Protein AF-0000000071200909 (afdb_homodimer)

Secondary structure (DSSP, 8-state):
-GGGGSHHHHHHHHHHHHHHHHHHHTTT-HHHHHHHHHHHHHHHHHHHHHHHHTT---HHHHHHHHHHHHHHHHHHHHHHHHH-GGGHHHHHHHHHHHHHHHHHHHHHHHH--S-TT---GGGSHHHHHHTSHHHHHHHHHHHHHHHHHHHHHHH----EEEETTEEEEHHHHHHHHHHHHHHHHHHHHHHHHHHHHHHHHHHHHHHHHHHH-/-GGGGSHHHHHHHHHHHHHHHHHHHTTT-HHHHHHHHHHHHHHHHHHHHHHHHTT---HHHHHHHHHHHHHHHHHHHHHHHHH-GGGHHHHHHHHHHHHHHHHHHHHHHHH--S-TT---GGGSHHHHHHTSHHHHHHHHHHHHHHHHHHHHHHH----EEEETTEEEEHHHHHHHHHHHHHHHHHHHHHHHHHHHHHHHHHHHHHHHHHHH-

pLDDT: mean 89.97, std 9.77, range [50.56, 98.69]

InterPro domains:
  IPR000462 CDP-alcohol phosphatidyltransferase [PF01066] (6-97)
  IPR014387 CDP-diacylglycerol-inositol 3-phosphatidyltransferase, eukaryote [PIRSF000848] (3-210)
  IPR043130 CDP-alcohol phosphatidyltransferase, transmembrane domain [G3DSA:1.20.120.1760] (5-201)
  IPR048254 CDP-alcohol phosphatidyltransferase, conserved site [PS00379] (47-69)

Radius of gyration: 22.66 Å; Cα contacts (8 Å, |Δi|>4): 487; chains: 2; bounding box: 75×61×48 Å

Structure (mmCIF, N/CA/C/O backbone):
data_AF-0000000071200909-model_v1
#
loop_
_entity.id
_entity.type
_entity.pdbx_description
1 polymer 'CDP-diacylglycerol--inositol 3-phosphatidyltransferase'
#
loop_
_atom_site.group_PDB
_atom_site.id
_atom_site.type_symbol
_atom_site.label_atom_id
_atom_site.label_alt_id
_atom_site.label_comp_id
_atom_site.label_asym_id
_atom_site.label_entity_id
_atom_site.label_seq_id
_atom_site.pdbx_PDB_ins_code
_atom_site.Cartn_x
_atom_site.Cartn_y
_atom_site.Cartn_z
_atom_site.occupancy
_atom_site.B_iso_or_equiv
_atom_site.auth_seq_id
_atom_site.auth_comp_id
_atom_site.auth_asym_id
_atom_site.auth_atom_id
_atom_site.pdbx_PDB_model_num
ATOM 1 N N . MET A 1 1 ? 1.255 24.641 -12.953 1 58.66 1 MET A N 1
ATOM 2 C CA . MET A 1 1 ? 1.652 23.641 -13.938 1 58.66 1 MET A CA 1
ATOM 3 C C . MET A 1 1 ? 3.164 23.438 -13.93 1 58.66 1 MET A C 1
ATOM 5 O O . MET A 1 1 ? 3.652 22.344 -14.227 1 58.66 1 MET A O 1
ATOM 9 N N . GLY A 1 2 ? 3.783 24.266 -13.094 1 83.06 2 GLY A N 1
ATOM 10 C CA . GLY A 1 2 ? 5.238 24.281 -13.141 1 83.06 2 GLY A CA 1
ATOM 11 C C . GLY A 1 2 ? 5.883 23.188 -12.328 1 83.06 2 GLY A C 1
ATOM 12 O O . GLY A 1 2 ? 6.828 22.547 -12.789 1 83.06 2 GLY A O 1
ATOM 13 N N . VAL A 1 3 ? 5.223 22.703 -11.391 1 90.44 3 VAL A N 1
ATOM 14 C CA . VAL A 1 3 ? 5.812 21.734 -10.477 1 90.44 3 VAL A CA 1
ATOM 15 C C . VAL A 1 3 ? 5.875 20.359 -11.148 1 90.44 3 VAL A C 1
ATOM 17 O O . VAL A 1 3 ? 6.844 19.625 -10.969 1 90.44 3 VAL A O 1
ATOM 20 N N . PHE A 1 4 ? 4.887 20.047 -11.992 1 93.25 4 PHE A N 1
ATOM 21 C CA . PHE A 1 4 ? 4.797 18.734 -12.641 1 93.25 4 PHE A CA 1
ATOM 22 C C . PHE A 1 4 ? 5.945 18.531 -13.617 1 93.25 4 PHE A C 1
ATOM 24 O O . PHE A 1 4 ? 6.301 17.406 -13.945 1 93.25 4 PHE A O 1
ATOM 31 N N . LEU A 1 5 ? 6.547 19.672 -13.969 1 93.19 5 LEU A N 1
ATOM 32 C CA . LEU A 1 5 ? 7.574 19.562 -15 1 93.19 5 LEU A CA 1
ATOM 33 C C . LEU A 1 5 ? 8.961 19.766 -14.414 1 93.19 5 LEU A C 1
ATOM 35 O O . LEU A 1 5 ? 9.945 19.891 -15.148 1 93.19 5 LEU A O 1
ATOM 39 N N . PHE A 1 6 ? 9.008 19.812 -13.109 1 93.44 6 PHE A N 1
ATOM 40 C CA . PHE A 1 6 ? 10.312 19.859 -12.461 1 93.44 6 PHE A CA 1
ATOM 41 C C . PHE A 1 6 ? 11.156 18.641 -12.828 1 93.44 6 PHE A C 1
ATOM 43 O O . PHE A 1 6 ? 10.625 17.547 -13 1 93.44 6 PHE A O 1
ATOM 50 N N . ILE A 1 7 ? 12.398 18.828 -12.875 1 93.69 7 ILE A N 1
ATOM 51 C CA . ILE A 1 7 ? 13.336 17.797 -13.312 1 93.69 7 ILE A CA 1
ATOM 52 C C . ILE A 1 7 ? 13.18 16.562 -12.445 1 93.69 7 ILE A C 1
ATOM 54 O O . ILE A 1 7 ? 13.031 15.445 -12.953 1 93.69 7 ILE A O 1
ATOM 58 N N . PRO A 1 8 ? 13.227 16.641 -11.133 1 94.44 8 PRO A N 1
ATOM 59 C CA . PRO A 1 8 ? 13.055 15.438 -10.305 1 94.44 8 PRO A CA 1
ATOM 60 C C . PRO A 1 8 ? 11.742 14.711 -10.578 1 94.44 8 PRO A C 1
ATOM 62 O O . PRO A 1 8 ? 11.695 13.477 -10.508 1 94.44 8 PRO A O 1
ATOM 65 N N . ASN A 1 9 ? 10.711 15.453 -10.875 1 96 9 ASN A N 1
ATOM 66 C CA . ASN A 1 9 ? 9.414 14.828 -11.156 1 96 9 ASN A CA 1
ATOM 67 C C . ASN A 1 9 ? 9.43 14.094 -12.492 1 96 9 ASN A C 1
ATOM 69 O O . ASN A 1 9 ? 8.805 13.039 -12.625 1 96 9 ASN A O 1
ATOM 73 N N . LEU A 1 10 ? 10.109 14.672 -13.43 1 95.56 10 LEU A N 1
ATOM 74 C CA . LEU A 1 10 ? 10.266 13.992 -14.711 1 95.56 10 LEU A CA 1
ATOM 75 C C . LEU A 1 10 ? 11.008 12.664 -14.539 1 95.56 10 LEU A C 1
ATOM 77 O O . LEU A 1 10 ? 10.648 11.664 -15.156 1 95.56 10 LEU A O 1
ATOM 81 N N . ILE A 1 11 ? 12.016 12.688 -13.727 1 95.62 11 ILE A N 1
ATOM 82 C CA . ILE A 1 11 ? 12.742 11.461 -13.406 1 95.62 11 ILE A CA 1
ATOM 83 C C . ILE A 1 11 ? 11.812 10.469 -12.711 1 95.62 11 ILE A C 1
ATOM 85 O O . ILE A 1 11 ? 11.828 9.273 -13.008 1 95.62 11 ILE A O 1
ATOM 89 N N . GLY A 1 12 ? 10.977 10.984 -11.836 1 96.06 12 GLY A N 1
ATOM 90 C CA . GLY A 1 12 ? 10 10.148 -11.148 1 96.06 12 GLY A CA 1
ATOM 91 C C . GLY A 1 12 ? 9.023 9.469 -12.094 1 96.06 12 GLY A C 1
ATOM 92 O O . GLY A 1 12 ? 8.703 8.297 -11.922 1 96.06 12 GLY A O 1
ATOM 93 N N . TYR A 1 13 ? 8.57 10.305 -13.133 1 97.12 13 TYR A N 1
ATOM 94 C CA . TYR A 1 13 ? 7.691 9.719 -14.133 1 97.12 13 TYR A CA 1
ATOM 95 C C . TYR A 1 13 ? 8.398 8.602 -14.891 1 97.12 13 TYR A C 1
ATOM 97 O O . TYR A 1 13 ? 7.797 7.562 -15.18 1 97.12 13 TYR A O 1
ATOM 105 N N . GLY A 1 14 ? 9.578 8.836 -15.203 1 97.31 14 GLY A N 1
ATOM 106 C CA . GLY A 1 14 ? 10.375 7.793 -15.828 1 97.31 14 GLY A CA 1
ATOM 107 C C . GLY A 1 14 ? 10.477 6.535 -14.984 1 97.31 14 GLY A C 1
ATOM 108 O O . GLY A 1 14 ? 10.375 5.422 -15.508 1 97.31 14 GLY A O 1
ATOM 109 N N . ARG A 1 15 ? 10.672 6.715 -13.648 1 97.56 15 ARG A N 1
ATOM 110 C CA . ARG A 1 15 ? 10.742 5.582 -12.727 1 97.56 15 ARG A CA 1
ATOM 111 C C . ARG A 1 15 ? 9.461 4.762 -12.766 1 97.56 15 ARG A C 1
ATOM 113 O O . ARG A 1 15 ? 9.5 3.531 -12.758 1 97.56 15 ARG A O 1
ATOM 120 N N . ILE A 1 16 ? 8.367 5.434 -12.828 1 97.62 16 ILE A N 1
ATOM 121 C CA . ILE A 1 16 ? 7.07 4.773 -12.836 1 97.62 16 ILE A CA 1
ATOM 122 C C . ILE A 1 16 ? 6.91 3.953 -14.109 1 97.62 16 ILE A C 1
ATOM 124 O O . ILE A 1 16 ? 6.469 2.801 -14.07 1 97.62 16 ILE A O 1
ATOM 128 N N . ILE A 1 17 ? 7.27 4.508 -15.234 1 98 17 ILE A N 1
ATOM 129 C CA . ILE A 1 17 ? 7.184 3.814 -16.516 1 98 17 ILE A CA 1
ATOM 130 C C . ILE A 1 17 ? 8.062 2.566 -16.484 1 98 17 ILE A C 1
ATOM 132 O O . ILE A 1 17 ? 7.621 1.48 -16.875 1 98 17 ILE A O 1
ATOM 136 N N . LEU A 1 18 ? 9.266 2.738 -16.031 1 97.88 18 LEU A N 1
ATOM 137 C CA . LEU A 1 18 ? 10.188 1.614 -15.938 1 97.88 18 LEU A CA 1
ATOM 138 C C . LEU A 1 18 ? 9.664 0.547 -14.984 1 97.88 18 LEU A C 1
ATOM 140 O O . LEU A 1 18 ? 9.82 -0.65 -15.242 1 97.88 18 LEU A O 1
ATOM 144 N N . ALA A 1 19 ? 9.102 0.969 -13.898 1 97.5 19 ALA A N 1
ATOM 145 C CA . ALA A 1 19 ? 8.531 0.032 -12.938 1 97.5 19 ALA A CA 1
ATOM 146 C C . ALA A 1 19 ? 7.438 -0.82 -13.578 1 97.5 19 ALA A C 1
ATOM 148 O O . ALA A 1 19 ? 7.441 -2.047 -13.445 1 97.5 19 ALA A O 1
ATOM 149 N N . PHE A 1 20 ? 6.52 -0.196 -14.32 1 98.12 20 PHE A N 1
ATOM 150 C CA . PHE A 1 20 ? 5.43 -0.939 -14.945 1 98.12 20 PHE A CA 1
ATOM 151 C C . PHE A 1 20 ? 5.953 -1.839 -16.062 1 98.12 20 PHE A C 1
ATOM 153 O O . PHE A 1 20 ? 5.418 -2.926 -16.281 1 98.12 20 PHE A O 1
ATOM 160 N N . MET A 1 21 ? 6.977 -1.394 -16.75 1 98.12 21 MET A N 1
ATOM 161 C CA . MET A 1 21 ? 7.637 -2.287 -17.688 1 98.12 21 MET A CA 1
ATOM 162 C C . MET A 1 21 ? 8.188 -3.52 -16.984 1 98.12 21 MET A C 1
ATOM 164 O O . MET A 1 21 ? 8.055 -4.637 -17.484 1 98.12 21 MET A O 1
ATOM 168 N N . SER A 1 22 ? 8.805 -3.262 -15.859 1 98.25 22 SER A N 1
ATOM 169 C CA . SER A 1 22 ? 9.32 -4.379 -15.078 1 98.25 22 SER A CA 1
ATOM 170 C C . SER A 1 22 ? 8.203 -5.344 -14.688 1 98.25 22 SER A C 1
ATOM 172 O O . SER A 1 22 ? 8.359 -6.559 -14.82 1 98.25 22 SER A O 1
ATOM 174 N N . PHE A 1 23 ? 7.078 -4.789 -14.242 1 98.12 23 PHE A N 1
ATOM 175 C CA . PHE A 1 23 ? 5.941 -5.621 -13.867 1 98.12 23 PHE A CA 1
ATOM 176 C C . PHE A 1 23 ? 5.52 -6.516 -15.023 1 98.12 23 PHE A C 1
ATOM 178 O O . PHE A 1 23 ? 5.254 -7.707 -14.836 1 98.12 23 PHE A O 1
ATOM 185 N N . TYR A 1 24 ? 5.477 -5.91 -16.188 1 97.81 24 TYR A N 1
ATOM 186 C CA . TYR A 1 24 ? 5.035 -6.613 -17.375 1 97.81 24 TYR A CA 1
ATOM 187 C C . TYR A 1 24 ? 5.957 -7.781 -17.703 1 97.81 24 TYR A C 1
ATOM 189 O O . TYR A 1 24 ? 5.496 -8.859 -18.078 1 97.81 24 TYR A O 1
ATOM 197 N N . TYR A 1 25 ? 7.223 -7.652 -17.516 1 97.69 25 TYR A N 1
ATOM 198 C CA . TYR A 1 25 ? 8.211 -8.641 -17.938 1 97.69 25 TYR A CA 1
ATOM 199 C C . TYR A 1 25 ? 8.445 -9.68 -16.844 1 97.69 25 TYR A C 1
ATOM 201 O O . TYR A 1 25 ? 9.016 -10.742 -17.094 1 97.69 25 TYR A O 1
ATOM 209 N N . MET A 1 26 ? 8.016 -9.516 -15.703 1 97.12 26 MET A N 1
ATOM 210 C CA . MET A 1 26 ? 8.344 -10.32 -14.523 1 97.12 26 MET A CA 1
ATOM 211 C C . MET A 1 26 ? 8.008 -11.789 -14.758 1 97.12 26 MET A C 1
ATOM 213 O O . MET A 1 26 ? 8.797 -12.672 -14.422 1 97.12 26 MET A O 1
ATOM 217 N N . PRO A 1 27 ? 6.863 -12.031 -15.398 1 96.31 27 PRO A N 1
ATOM 218 C CA . PRO A 1 27 ? 6.477 -13.445 -15.469 1 96.31 27 PRO A CA 1
ATOM 219 C C . PRO A 1 27 ? 7.293 -14.227 -16.484 1 96.31 27 PRO A C 1
ATOM 221 O O . PRO A 1 27 ? 7.43 -15.445 -16.375 1 96.31 27 PRO A O 1
ATOM 224 N N . PHE A 1 28 ? 7.855 -13.57 -17.516 1 94.94 28 PHE A N 1
ATOM 225 C CA . PHE A 1 28 ? 8.352 -14.406 -18.594 1 94.94 28 PHE A CA 1
ATOM 226 C C . PHE A 1 28 ? 9.75 -13.977 -19.016 1 94.94 28 PHE A C 1
ATOM 228 O O . PHE A 1 28 ? 10.453 -14.719 -19.719 1 94.94 28 PHE A O 1
ATOM 235 N N . ASP A 1 29 ? 10.227 -12.789 -18.672 1 97.19 29 ASP A N 1
ATOM 236 C CA . ASP A 1 29 ? 11.547 -12.312 -19.047 1 97.19 29 ASP A CA 1
ATOM 237 C C . ASP A 1 29 ? 12.273 -11.703 -17.844 1 97.19 29 ASP A C 1
ATOM 239 O O . ASP A 1 29 ? 12.242 -10.492 -17.641 1 97.19 29 ASP A O 1
ATOM 243 N N . PRO A 1 30 ? 13 -12.555 -17.125 1 96.12 30 PRO A N 1
ATOM 244 C CA . PRO A 1 30 ? 13.641 -12.078 -15.898 1 96.12 30 PRO A CA 1
ATOM 245 C C . PRO A 1 30 ? 14.719 -11.031 -16.156 1 96.12 30 PRO A C 1
ATOM 247 O O . PRO A 1 30 ? 14.906 -10.117 -15.344 1 96.12 30 PRO A O 1
ATOM 250 N N . THR A 1 31 ? 15.469 -11.109 -17.25 1 95.25 31 THR A N 1
ATOM 251 C CA . THR A 1 31 ? 16.531 -10.156 -17.547 1 95.25 31 THR A CA 1
ATOM 252 C C . THR A 1 31 ? 15.961 -8.75 -17.75 1 95.25 31 THR A C 1
ATOM 254 O O . THR A 1 31 ? 16.391 -7.805 -17.078 1 95.25 31 THR A O 1
ATOM 257 N N . LYS A 1 32 ? 14.961 -8.633 -18.625 1 97.69 32 LYS A N 1
ATOM 258 C CA . LYS A 1 32 ? 14.344 -7.332 -18.859 1 97.69 32 LYS A CA 1
ATOM 259 C C . LYS A 1 32 ? 13.672 -6.816 -17.578 1 97.69 32 LYS A C 1
ATOM 261 O O . LYS A 1 32 ? 13.703 -5.617 -17.312 1 97.69 32 LYS A O 1
ATOM 266 N N . ALA A 1 33 ? 13.047 -7.73 -16.812 1 97.75 33 ALA A N 1
ATOM 267 C CA . ALA A 1 33 ? 12.375 -7.355 -15.57 1 97.75 33 ALA A CA 1
ATOM 268 C C . ALA A 1 33 ? 13.352 -6.77 -14.562 1 97.75 33 ALA A C 1
ATOM 270 O O . ALA A 1 33 ? 13.117 -5.699 -14 1 97.75 33 ALA A O 1
ATOM 271 N N . VAL A 1 34 ? 14.508 -7.387 -14.391 1 95.5 34 VAL A N 1
ATOM 272 C CA . VAL A 1 34 ? 15.469 -6.973 -13.375 1 95.5 34 VAL A CA 1
ATOM 273 C C . VAL A 1 34 ? 16.156 -5.676 -13.805 1 95.5 34 VAL A C 1
ATOM 275 O O . VAL A 1 34 ? 16.375 -4.781 -12.992 1 95.5 34 VAL A O 1
ATOM 278 N N . VAL A 1 35 ? 16.484 -5.582 -15.07 1 96.25 35 VAL A N 1
ATOM 279 C CA . VAL A 1 35 ? 17.156 -4.387 -15.57 1 96.25 35 VAL A CA 1
ATOM 280 C C . VAL A 1 35 ? 16.25 -3.172 -15.391 1 96.25 35 VAL A C 1
ATOM 282 O O . VAL A 1 35 ? 16.672 -2.148 -14.844 1 96.25 35 VAL A O 1
ATOM 285 N N . THR A 1 36 ? 15.039 -3.297 -15.844 1 97.75 36 THR A N 1
ATOM 286 C CA . THR A 1 36 ? 14.109 -2.18 -15.711 1 97.75 36 THR A CA 1
ATOM 287 C C . THR A 1 36 ? 13.82 -1.883 -14.242 1 97.75 36 THR A C 1
ATOM 289 O O . THR A 1 36 ? 13.711 -0.72 -13.852 1 97.75 36 THR A O 1
ATOM 292 N N . TYR A 1 37 ? 13.727 -2.918 -13.445 1 97.12 37 TYR A N 1
ATOM 293 C CA . TYR A 1 37 ? 13.492 -2.764 -12.016 1 97.12 37 TYR A CA 1
ATOM 294 C C . TYR A 1 37 ? 14.641 -2.008 -11.352 1 97.12 37 TYR A C 1
ATOM 296 O O . TYR A 1 37 ? 14.414 -1.043 -10.617 1 97.12 37 TYR A O 1
ATOM 304 N N . LEU A 1 38 ? 15.859 -2.418 -11.641 1 93.12 38 LEU A N 1
ATOM 305 C CA . LEU A 1 38 ? 17.047 -1.836 -11.016 1 93.12 38 LEU A CA 1
ATOM 306 C C . LEU A 1 38 ? 17.281 -0.414 -11.516 1 93.12 38 LEU A C 1
ATOM 308 O O . LEU A 1 38 ? 17.656 0.463 -10.734 1 93.12 38 LEU A O 1
ATOM 312 N N . VAL A 1 39 ? 17.078 -0.212 -12.773 1 95.38 39 VAL A N 1
ATOM 313 C CA . VAL A 1 39 ? 17.234 1.136 -13.312 1 95.38 39 VAL A CA 1
ATOM 314 C C . VAL A 1 39 ? 16.219 2.068 -12.672 1 95.38 39 VAL A C 1
ATOM 316 O O . VAL A 1 39 ? 16.531 3.201 -12.305 1 95.38 39 VAL A O 1
ATOM 319 N N . SER A 1 40 ? 14.969 1.614 -12.555 1 95.81 40 SER A N 1
ATOM 320 C CA . SER A 1 40 ? 13.953 2.396 -11.867 1 95.81 40 SER A CA 1
ATOM 321 C C . SER A 1 40 ? 14.391 2.758 -10.453 1 95.81 40 SER A C 1
ATOM 323 O O . SER A 1 40 ? 14.211 3.895 -10.016 1 95.81 40 SER A O 1
ATOM 325 N N . GLY A 1 41 ? 14.984 1.789 -9.758 1 91.75 41 GLY A N 1
ATOM 326 C CA . GLY A 1 41 ? 15.461 2.02 -8.406 1 91.75 41 GLY A CA 1
ATOM 327 C C . GLY A 1 41 ? 16.641 2.98 -8.344 1 91.75 41 GLY A C 1
ATOM 328 O O . GLY A 1 41 ? 16.719 3.803 -7.426 1 91.75 41 GLY A O 1
ATOM 329 N N . LEU A 1 42 ? 17.5 2.908 -9.258 1 89.75 42 LEU A N 1
ATOM 330 C CA . LEU A 1 42 ? 18.672 3.779 -9.305 1 89.75 42 LEU A CA 1
ATOM 331 C C . LEU A 1 42 ? 18.266 5.219 -9.602 1 89.75 42 LEU A C 1
ATOM 333 O O . LEU A 1 42 ? 18.875 6.16 -9.078 1 89.75 42 LEU A O 1
ATOM 337 N N . LEU A 1 43 ? 17.281 5.32 -10.406 1 93.06 43 LEU A N 1
ATOM 338 C CA . LEU A 1 43 ? 16.781 6.648 -10.742 1 93.06 43 LEU A CA 1
ATOM 339 C C . LEU A 1 43 ? 16.234 7.352 -9.5 1 93.06 43 LEU A C 1
ATOM 341 O O . LEU A 1 43 ? 16.094 8.578 -9.492 1 93.06 43 LEU A O 1
ATOM 345 N N . ASP A 1 44 ? 15.859 6.578 -8.523 1 91.62 44 ASP A N 1
ATOM 346 C CA . ASP A 1 44 ? 15.398 7.133 -7.25 1 91.62 44 ASP A CA 1
ATOM 347 C C . ASP A 1 44 ? 16.469 8.023 -6.621 1 91.62 44 ASP A C 1
ATOM 349 O O . ASP A 1 44 ? 16.172 9.117 -6.145 1 91.62 44 ASP A O 1
ATOM 353 N N . ALA A 1 45 ? 17.734 7.559 -6.609 1 85.81 45 ALA A N 1
ATOM 354 C CA . ALA A 1 45 ? 18.844 8.336 -6.066 1 85.81 45 ALA A CA 1
ATOM 355 C C . ALA A 1 45 ? 19.078 9.602 -6.891 1 85.81 45 ALA A C 1
ATOM 357 O O . ALA A 1 45 ? 19.391 10.656 -6.34 1 85.81 45 ALA A O 1
ATOM 358 N N . PHE A 1 46 ? 18.781 9.5 -8.109 1 90.12 46 PHE A N 1
ATOM 359 C CA . PHE A 1 46 ? 19.047 10.617 -9.008 1 90.12 46 PHE A CA 1
ATOM 360 C C . PHE A 1 46 ? 17.984 11.695 -8.852 1 90.12 46 PHE A C 1
ATOM 362 O O . PHE A 1 46 ? 18.297 12.891 -8.93 1 90.12 46 PHE A O 1
ATOM 369 N N . ASP A 1 47 ? 16.781 11.281 -8.719 1 91.25 47 ASP A N 1
ATOM 370 C CA . ASP A 1 47 ? 15.742 12.297 -8.594 1 91.25 47 ASP A CA 1
ATOM 371 C C . ASP A 1 47 ? 15.875 13.062 -7.277 1 91.25 47 ASP A C 1
ATOM 373 O O . ASP A 1 47 ? 15.586 14.258 -7.215 1 91.25 47 ASP A O 1
ATOM 377 N N . GLY A 1 48 ? 16.281 12.383 -6.227 1 88.25 48 GLY A N 1
ATOM 378 C CA . GLY A 1 48 ? 16.562 13.078 -4.98 1 88.25 48 GLY A CA 1
ATOM 379 C C . GLY A 1 48 ? 17.703 14.078 -5.094 1 88.25 48 GLY A C 1
ATOM 380 O O . GLY A 1 48 ? 17.594 15.203 -4.602 1 88.25 48 GLY A O 1
ATOM 381 N N . HIS A 1 49 ? 18.734 13.633 -5.738 1 89.75 49 HIS A N 1
ATOM 382 C CA . HIS A 1 49 ? 19.875 14.516 -5.949 1 89.75 49 HIS A CA 1
ATOM 383 C C . HIS A 1 49 ? 19.484 15.719 -6.805 1 89.75 49 HIS A C 1
ATOM 385 O O . HIS A 1 49 ? 19.859 16.859 -6.492 1 89.75 49 HIS A O 1
ATOM 391 N N . ALA A 1 50 ? 18.766 15.469 -7.828 1 90.56 50 ALA A N 1
ATOM 392 C CA . ALA A 1 50 ? 18.312 16.531 -8.719 1 90.56 50 ALA A CA 1
ATOM 393 C C . ALA A 1 50 ? 17.438 17.531 -7.98 1 90.56 50 ALA A C 1
ATOM 395 O O . ALA A 1 50 ? 17.531 18.734 -8.203 1 90.56 50 ALA A O 1
ATOM 396 N N . ALA A 1 51 ? 16.578 17.062 -7.121 1 90.94 51 ALA A N 1
ATOM 397 C CA . ALA A 1 51 ? 15.695 17.938 -6.352 1 90.94 51 ALA A CA 1
ATOM 398 C C . ALA A 1 51 ? 16.5 18.922 -5.512 1 90.94 51 ALA A C 1
ATOM 400 O O . ALA A 1 51 ? 16.172 20.125 -5.457 1 90.94 51 ALA A O 1
ATOM 401 N N . ARG A 1 52 ? 17.562 18.453 -4.957 1 90.38 52 ARG A N 1
ATOM 402 C CA . ARG A 1 52 ? 18.422 19.281 -4.113 1 90.38 52 ARG A CA 1
ATOM 403 C C . ARG A 1 52 ? 19.297 20.188 -4.957 1 90.38 52 ARG A C 1
ATOM 405 O O . ARG A 1 52 ? 19.453 21.375 -4.648 1 90.38 52 ARG A O 1
ATOM 412 N N . TYR A 1 53 ? 19.812 19.625 -5.988 1 93.12 53 TYR A N 1
ATOM 413 C CA . TYR A 1 53 ? 20.75 20.359 -6.84 1 93.12 53 TYR A CA 1
ATOM 414 C C . TYR A 1 53 ? 20.047 21.531 -7.523 1 93.12 53 TYR A C 1
ATOM 416 O O . TYR A 1 53 ? 20.609 22.625 -7.602 1 93.12 53 TYR A O 1
ATOM 424 N N . PHE A 1 54 ? 18.844 21.406 -7.996 1 93.88 54 PHE A N 1
ATOM 425 C CA . PHE A 1 54 ? 18.125 22.438 -8.734 1 93.88 54 PHE A CA 1
ATOM 426 C C . PHE A 1 54 ? 17.188 23.219 -7.824 1 93.88 54 PHE A C 1
ATOM 428 O O . PHE A 1 54 ? 16.391 24.016 -8.289 1 93.88 54 PHE A O 1
ATOM 435 N N . ASN A 1 55 ? 17.219 22.906 -6.535 1 92.5 55 ASN A N 1
ATOM 436 C CA . ASN A 1 55 ? 16.328 23.531 -5.57 1 92.5 55 ASN A CA 1
ATOM 437 C C . ASN A 1 55 ? 14.859 23.312 -5.949 1 92.5 55 ASN A C 1
ATOM 439 O O . ASN A 1 55 ? 14.086 24.281 -5.996 1 92.5 55 ASN A O 1
ATOM 443 N N . GLN A 1 56 ? 14.594 22.172 -6.355 1 93.88 56 GLN A N 1
ATOM 444 C CA . GLN A 1 56 ? 13.25 21.797 -6.785 1 93.88 56 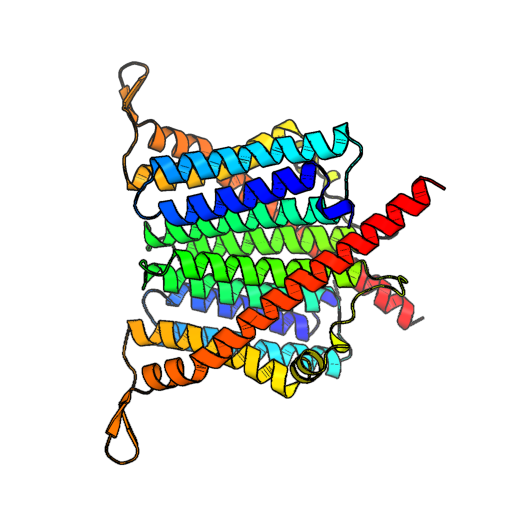GLN A CA 1
ATOM 445 C C . GLN A 1 56 ? 12.656 20.734 -5.863 1 93.88 56 GLN A C 1
ATOM 447 O O . GLN A 1 56 ? 12.016 19.781 -6.324 1 93.88 56 GLN A O 1
ATOM 452 N N . SER A 1 57 ? 12.969 20.812 -4.59 1 92.12 57 SER A N 1
ATOM 453 C CA . SER A 1 57 ? 12.359 19.922 -3.609 1 92.12 57 SER A CA 1
ATOM 454 C C . SER A 1 57 ? 10.914 20.297 -3.344 1 92.12 57 SER A C 1
ATOM 456 O O . SER A 1 57 ? 10.617 21.438 -2.973 1 92.12 57 SER A O 1
ATOM 458 N N . THR A 1 58 ? 10.008 19.406 -3.658 1 93.19 58 THR A N 1
ATOM 459 C CA . THR A 1 58 ? 8.578 19.656 -3.48 1 93.19 58 THR A CA 1
ATOM 460 C C . THR A 1 58 ? 7.918 18.516 -2.713 1 93.19 58 THR A C 1
ATOM 462 O O . THR A 1 58 ? 8.477 17.422 -2.605 1 93.19 58 THR A O 1
ATOM 465 N N . LYS A 1 59 ? 6.77 18.781 -2.178 1 92.06 59 LYS A N 1
ATOM 466 C CA . LYS A 1 59 ? 5.969 17.75 -1.529 1 92.06 59 LYS A CA 1
ATOM 467 C C . LYS A 1 59 ? 5.477 16.719 -2.543 1 92.06 59 LYS A C 1
ATOM 469 O O . LYS A 1 59 ? 5.449 15.516 -2.256 1 92.06 59 LYS A O 1
ATOM 474 N N . PHE A 1 60 ? 5.066 17.203 -3.691 1 93.75 60 PHE A N 1
ATOM 475 C CA . PHE A 1 60 ? 4.609 16.297 -4.742 1 93.75 60 PHE A CA 1
ATOM 476 C C . PHE A 1 60 ? 5.695 15.297 -5.113 1 93.75 60 PHE A C 1
ATOM 478 O O . PHE A 1 60 ? 5.438 14.094 -5.191 1 93.75 60 PHE A O 1
ATOM 485 N N . GLY A 1 61 ? 6.844 15.852 -5.328 1 94.25 61 GLY A N 1
ATOM 486 C CA . GLY A 1 61 ? 7.961 14.984 -5.668 1 94.25 61 GLY A CA 1
ATOM 487 C C . GLY A 1 61 ? 8.266 13.961 -4.594 1 94.25 61 GLY A C 1
ATOM 488 O O . GLY A 1 61 ? 8.562 12.805 -4.898 1 94.25 61 GLY A O 1
ATOM 489 N N . ALA A 1 62 ? 8.242 14.352 -3.396 1 92.12 62 ALA A N 1
ATOM 490 C CA . ALA A 1 62 ? 8.492 13.445 -2.275 1 92.12 62 ALA A CA 1
ATOM 491 C C . ALA A 1 62 ? 7.445 12.344 -2.215 1 92.12 62 ALA A C 1
ATOM 493 O O . ALA A 1 62 ? 7.773 11.18 -1.979 1 92.12 62 ALA A O 1
ATOM 494 N N . LEU A 1 63 ? 6.242 12.711 -2.424 1 92.81 63 LEU A N 1
ATOM 495 C CA . LEU A 1 63 ? 5.152 11.742 -2.424 1 92.81 63 LEU A CA 1
ATOM 496 C C . LEU A 1 63 ? 5.309 10.75 -3.568 1 92.81 63 LEU A C 1
ATOM 498 O O . LEU A 1 63 ? 5.129 9.539 -3.375 1 92.81 63 LEU A O 1
ATOM 502 N N . LEU A 1 64 ? 5.543 11.305 -4.676 1 94.44 64 LEU A N 1
ATOM 503 C CA . LEU A 1 64 ? 5.75 10.469 -5.852 1 94.44 64 LEU A CA 1
ATOM 504 C C . LEU A 1 64 ? 6.848 9.438 -5.602 1 94.44 64 LEU A C 1
ATOM 506 O O . LEU A 1 64 ? 6.684 8.258 -5.93 1 94.44 64 LEU A O 1
ATOM 510 N N . ASP A 1 65 ? 7.883 9.938 -5.008 1 93.69 65 ASP A N 1
ATOM 511 C CA . ASP A 1 65 ? 9.031 9.086 -4.715 1 93.69 65 ASP A CA 1
ATOM 512 C C . ASP A 1 65 ? 8.664 7.984 -3.725 1 93.69 65 ASP A C 1
ATOM 514 O O . ASP A 1 65 ? 8.891 6.801 -3.988 1 93.69 65 ASP A O 1
ATOM 518 N N . MET A 1 66 ? 8.086 8.281 -2.688 1 92.81 66 MET A N 1
ATOM 519 C CA . MET A 1 66 ? 7.758 7.336 -1.627 1 92.81 66 MET A CA 1
ATOM 520 C C . MET A 1 66 ? 6.758 6.293 -2.121 1 92.81 66 MET A C 1
ATOM 522 O O . MET A 1 66 ? 6.875 5.113 -1.79 1 92.81 66 MET A O 1
ATOM 526 N N . LEU A 1 67 ? 5.805 6.691 -2.867 1 95 67 LEU A N 1
ATOM 527 C CA . LEU A 1 67 ? 4.773 5.785 -3.365 1 95 67 LEU A CA 1
ATOM 528 C C . LEU A 1 67 ? 5.348 4.82 -4.395 1 95 67 LEU A C 1
ATOM 530 O O . LEU A 1 67 ? 5.016 3.635 -4.395 1 95 67 LEU A O 1
ATOM 534 N N . THR A 1 68 ? 6.152 5.395 -5.277 1 96.31 68 THR A N 1
ATOM 535 C CA . THR A 1 68 ? 6.766 4.539 -6.289 1 96.31 68 THR A CA 1
ATOM 536 C C . THR A 1 68 ? 7.574 3.422 -5.633 1 96.31 68 THR A C 1
ATOM 538 O O . THR A 1 68 ? 7.473 2.26 -6.035 1 96.31 68 THR A O 1
ATOM 541 N N . ASP A 1 69 ? 8.312 3.773 -4.625 1 94.75 69 ASP A N 1
ATOM 542 C CA . ASP A 1 69 ? 9.125 2.781 -3.924 1 94.75 69 ASP A CA 1
ATOM 543 C C . ASP A 1 69 ? 8.25 1.675 -3.342 1 94.75 69 ASP A C 1
ATOM 545 O O . ASP A 1 69 ? 8.555 0.49 -3.488 1 94.75 69 ASP A O 1
ATOM 549 N N . ARG A 1 70 ? 7.176 2.025 -2.713 1 95.38 70 ARG A N 1
ATOM 550 C CA . ARG A 1 70 ? 6.285 1.061 -2.08 1 95.38 70 ARG A CA 1
ATOM 551 C C . ARG A 1 70 ? 5.574 0.204 -3.123 1 95.38 70 ARG A C 1
ATOM 553 O O . ARG A 1 70 ? 5.344 -0.987 -2.904 1 95.38 70 ARG A O 1
ATOM 560 N N . CYS A 1 71 ? 5.141 0.782 -4.176 1 97.12 71 CYS A N 1
ATOM 561 C CA . CYS A 1 71 ? 4.426 0.059 -5.223 1 97.12 71 CYS A CA 1
ATOM 562 C C . CYS A 1 71 ? 5.336 -0.964 -5.895 1 97.12 71 CYS A C 1
ATOM 564 O O . CYS A 1 71 ? 4.918 -2.098 -6.145 1 97.12 71 CYS A O 1
ATOM 566 N N . VAL A 1 72 ? 6.539 -0.529 -6.184 1 97.25 72 VAL A N 1
ATOM 567 C CA . VAL A 1 72 ? 7.484 -1.402 -6.875 1 97.25 72 VAL A CA 1
ATOM 568 C C . VAL A 1 72 ? 7.801 -2.615 -6 1 97.25 72 VAL A C 1
ATOM 570 O O . VAL A 1 72 ? 7.762 -3.754 -6.473 1 97.25 72 VAL A O 1
ATOM 573 N N . THR A 1 73 ? 8.094 -2.369 -4.766 1 96.94 73 THR A N 1
ATOM 574 C CA . THR A 1 73 ? 8.391 -3.463 -3.848 1 96.94 73 THR A CA 1
ATOM 575 C C . THR A 1 73 ? 7.18 -4.379 -3.691 1 96.94 73 THR A C 1
ATOM 577 O O . THR A 1 73 ? 7.312 -5.605 -3.713 1 96.94 73 THR A O 1
ATOM 580 N N . THR A 1 74 ? 6.012 -3.84 -3.551 1 98.38 74 THR A N 1
ATOM 581 C CA . THR A 1 74 ? 4.789 -4.625 -3.422 1 98.38 74 THR A CA 1
ATOM 582 C C . THR A 1 74 ? 4.578 -5.5 -4.656 1 98.38 74 THR A C 1
ATOM 584 O O . THR A 1 74 ? 4.262 -6.684 -4.531 1 98.38 74 THR A O 1
ATOM 587 N N . ALA A 1 75 ? 4.75 -4.91 -5.773 1 98.44 75 ALA A N 1
ATOM 588 C CA . ALA A 1 75 ? 4.57 -5.656 -7.016 1 98.44 75 ALA A CA 1
ATOM 589 C C . ALA A 1 75 ? 5.555 -6.82 -7.105 1 98.44 75 ALA A C 1
ATOM 591 O O . ALA A 1 75 ? 5.203 -7.902 -7.582 1 98.44 75 ALA A O 1
ATOM 592 N N . LEU A 1 76 ? 6.766 -6.555 -6.707 1 98.31 76 LEU A N 1
ATOM 593 C CA . LEU A 1 76 ? 7.758 -7.625 -6.691 1 98.31 76 LEU A CA 1
ATOM 594 C C . LEU A 1 76 ? 7.34 -8.742 -5.742 1 98.31 76 LEU A C 1
ATOM 596 O O . LEU A 1 76 ? 7.445 -9.922 -6.082 1 98.31 76 LEU A O 1
ATOM 600 N N . LEU A 1 77 ? 6.863 -8.414 -4.594 1 98.62 77 LEU A N 1
ATOM 601 C CA . LEU A 1 77 ? 6.43 -9.406 -3.619 1 98.62 77 LEU A CA 1
ATOM 602 C C . LEU A 1 77 ? 5.215 -10.18 -4.129 1 98.62 77 LEU A C 1
ATOM 604 O O . LEU A 1 77 ? 5.055 -11.359 -3.832 1 98.62 77 LEU A O 1
ATOM 608 N N . MET A 1 78 ? 4.363 -9.492 -4.895 1 98.69 78 MET A N 1
ATOM 609 C CA . MET A 1 78 ? 3.252 -10.188 -5.539 1 98.69 78 MET A CA 1
ATOM 610 C C . MET A 1 78 ? 3.758 -11.242 -6.516 1 98.69 78 MET A C 1
ATOM 612 O O . MET A 1 78 ? 3.232 -12.359 -6.559 1 98.69 78 MET A O 1
ATOM 616 N N . MET A 1 79 ? 4.758 -10.883 -7.27 1 98.69 79 MET A N 1
ATOM 617 C CA . MET A 1 79 ? 5.352 -11.859 -8.188 1 98.69 79 MET A CA 1
ATOM 618 C C . MET A 1 79 ? 5.965 -13.023 -7.422 1 98.69 79 MET A C 1
ATOM 620 O O . MET A 1 79 ? 5.789 -14.18 -7.805 1 98.69 79 MET A O 1
ATOM 624 N N . LEU A 1 80 ? 6.684 -12.703 -6.375 1 98.5 80 LEU A N 1
ATOM 625 C CA . LEU A 1 80 ? 7.301 -13.742 -5.562 1 98.5 80 LEU A CA 1
ATOM 626 C C . LEU A 1 80 ? 6.246 -14.672 -4.977 1 98.5 80 LEU A C 1
ATOM 628 O O . LEU A 1 80 ? 6.484 -15.875 -4.828 1 98.5 80 LEU A O 1
ATOM 632 N N . SER A 1 81 ? 5.102 -14.141 -4.652 1 98.56 81 SER A N 1
ATOM 633 C CA . SER A 1 81 ? 4.008 -14.961 -4.148 1 98.56 81 SER A CA 1
ATOM 634 C C . SER A 1 81 ? 3.551 -15.969 -5.195 1 98.56 81 SER A C 1
ATOM 636 O O . SER A 1 81 ? 3.16 -17.094 -4.859 1 98.56 81 SER A O 1
ATOM 638 N N . VAL A 1 82 ? 3.555 -15.555 -6.426 1 98.38 82 VAL A N 1
ATOM 639 C CA . VAL A 1 82 ? 3.17 -16.438 -7.523 1 98.38 82 VAL A CA 1
ATOM 640 C C . VAL A 1 82 ? 4.207 -17.547 -7.68 1 98.38 82 VAL A C 1
ATOM 642 O O . VAL A 1 82 ? 3.852 -18.719 -7.871 1 98.38 82 VAL A O 1
ATOM 645 N N . PHE A 1 83 ? 5.473 -17.188 -7.574 1 97.62 83 PHE A N 1
ATOM 646 C CA . PHE A 1 83 ? 6.559 -18.141 -7.742 1 97.62 83 PHE A CA 1
ATOM 647 C C . PHE A 1 83 ? 6.648 -19.078 -6.539 1 97.62 83 PHE A C 1
ATOM 649 O O . PHE A 1 83 ? 6.953 -20.266 -6.688 1 97.62 83 PHE A O 1
ATOM 656 N N . TYR A 1 84 ? 6.477 -18.516 -5.34 1 97.5 84 TYR A N 1
ATOM 657 C CA . TYR A 1 84 ? 6.602 -19.266 -4.09 1 97.5 84 TYR A CA 1
ATOM 658 C C . TYR A 1 84 ? 5.324 -19.156 -3.262 1 97.5 84 TYR A C 1
ATOM 660 O O . TYR A 1 84 ? 5.328 -18.547 -2.186 1 97.5 84 TYR A O 1
ATOM 668 N N . PRO A 1 85 ? 4.309 -19.891 -3.656 1 97.5 85 PRO A N 1
ATOM 669 C CA . PRO A 1 85 ? 3.002 -19.734 -3.018 1 97.5 85 PRO A CA 1
ATOM 670 C C . PRO A 1 85 ? 3.002 -20.188 -1.559 1 97.5 85 PRO A C 1
ATOM 672 O O . PRO A 1 85 ? 2.168 -19.734 -0.768 1 97.5 85 PRO A O 1
ATOM 675 N N . SER A 1 86 ? 3.91 -21.062 -1.161 1 97.56 86 SER A N 1
ATOM 676 C CA . SER A 1 86 ? 3.992 -21.531 0.221 1 97.56 86 SER A CA 1
ATOM 677 C C . SER A 1 86 ? 4.355 -20.391 1.164 1 97.56 86 SER A C 1
ATOM 679 O O . SER A 1 86 ? 4.121 -20.469 2.371 1 97.56 86 SER A O 1
ATOM 681 N N . TYR A 1 87 ? 4.945 -19.281 0.615 1 97.81 87 TYR A N 1
ATOM 682 C CA . TYR A 1 87 ? 5.383 -18.156 1.437 1 97.81 87 TYR A CA 1
ATOM 683 C C . TYR A 1 87 ? 4.453 -16.969 1.262 1 97.81 87 TYR A C 1
ATOM 685 O O . TYR A 1 87 ? 4.805 -15.844 1.618 1 97.81 87 TYR A O 1
ATOM 693 N N . LEU A 1 88 ? 3.303 -17.219 0.704 1 98.31 88 LEU A N 1
ATOM 694 C CA . LEU A 1 88 ? 2.34 -16.156 0.435 1 98.31 88 LEU A CA 1
ATOM 695 C C . LEU A 1 88 ? 2.016 -15.375 1.707 1 98.31 88 LEU A C 1
ATOM 697 O O . LEU A 1 88 ? 2.035 -14.148 1.711 1 98.31 88 LEU A O 1
ATOM 701 N N . PHE A 1 89 ? 1.749 -16.125 2.777 1 98.25 89 PHE A N 1
ATOM 702 C CA . PHE A 1 89 ? 1.376 -15.492 4.039 1 98.25 89 PHE A CA 1
ATOM 703 C C . PHE A 1 89 ? 2.463 -14.531 4.504 1 98.25 89 PHE A C 1
ATOM 705 O O . PHE A 1 89 ? 2.168 -13.406 4.93 1 98.25 89 PHE A O 1
ATOM 712 N N . LEU A 1 90 ? 3.691 -14.945 4.422 1 97.94 90 LEU A N 1
ATOM 713 C CA . LEU A 1 90 ? 4.816 -14.109 4.82 1 97.94 90 LEU A CA 1
ATOM 714 C C . LEU A 1 90 ? 4.902 -12.859 3.947 1 97.94 90 LEU A C 1
ATOM 716 O O . LEU A 1 90 ? 5.113 -11.758 4.457 1 97.94 90 LEU A O 1
ATOM 720 N N . PHE A 1 91 ? 4.785 -13.016 2.619 1 98.5 91 PHE A N 1
ATOM 721 C CA . PHE A 1 91 ? 4.859 -11.883 1.702 1 98.5 91 PHE A CA 1
ATOM 722 C C . PHE A 1 91 ? 3.723 -10.898 1.955 1 98.5 91 PHE A C 1
ATOM 724 O O . PHE A 1 91 ? 3.912 -9.688 1.871 1 98.5 91 PHE A O 1
ATOM 731 N N . GLN A 1 92 ? 2.52 -11.453 2.242 1 98.56 92 GLN A N 1
ATOM 732 C CA . GLN A 1 92 ? 1.398 -10.594 2.607 1 98.56 92 GLN A CA 1
ATOM 733 C C . GLN A 1 92 ? 1.713 -9.781 3.859 1 98.56 92 GLN A C 1
ATOM 735 O O . GLN A 1 92 ? 1.422 -8.586 3.918 1 98.56 92 GLN A O 1
ATOM 740 N N . PHE A 1 93 ? 2.303 -10.398 4.816 1 98.12 93 PHE A N 1
ATOM 741 C CA . PHE A 1 93 ? 2.678 -9.719 6.055 1 98.12 93 PHE A CA 1
ATOM 742 C C . PHE A 1 93 ? 3.699 -8.625 5.785 1 98.12 93 PHE A C 1
ATOM 744 O O . PHE A 1 93 ? 3.566 -7.508 6.293 1 98.12 93 PHE A O 1
ATOM 751 N N . LEU A 1 94 ? 4.676 -8.922 5.008 1 98.06 94 LEU A N 1
ATOM 752 C CA . LEU A 1 94 ? 5.738 -7.965 4.707 1 98.06 94 LEU A CA 1
ATOM 753 C C . LEU A 1 94 ? 5.184 -6.746 3.973 1 98.06 94 LEU A C 1
ATOM 755 O O . LEU A 1 94 ? 5.598 -5.617 4.238 1 98.06 94 LEU A O 1
ATOM 759 N N . VAL A 1 95 ? 4.262 -6.996 3.043 1 98.38 95 VAL A N 1
ATOM 760 C CA . VAL A 1 95 ? 3.646 -5.902 2.303 1 98.38 95 VAL A CA 1
ATOM 761 C C . VAL A 1 95 ? 2.848 -5.016 3.256 1 98.38 95 VAL A C 1
ATOM 763 O O . VAL A 1 95 ? 2.959 -3.789 3.213 1 98.38 95 VAL A O 1
ATOM 766 N N . CYS A 1 96 ? 2.08 -5.617 4.148 1 97.88 96 CYS A N 1
ATOM 767 C CA . CYS A 1 96 ? 1.297 -4.867 5.125 1 97.88 96 CYS A CA 1
ATOM 768 C C . CYS A 1 96 ? 2.201 -4.043 6.031 1 97.88 96 CYS A C 1
ATOM 770 O O . CYS A 1 96 ? 1.906 -2.881 6.32 1 97.88 96 CYS A O 1
ATOM 772 N N . LEU A 1 97 ? 3.26 -4.648 6.434 1 97.5 97 LEU A N 1
ATOM 773 C CA . LEU A 1 97 ? 4.207 -3.959 7.309 1 97.5 97 LEU A CA 1
ATOM 774 C C . LEU A 1 97 ? 4.828 -2.762 6.598 1 97.5 97 LEU A C 1
ATOM 776 O O . LEU A 1 97 ? 4.902 -1.669 7.164 1 97.5 97 LEU A O 1
ATOM 780 N N . ASP A 1 98 ? 5.246 -2.953 5.414 1 96.88 98 ASP A N 1
ATOM 781 C CA . ASP A 1 98 ? 5.91 -1.905 4.641 1 96.88 98 ASP A CA 1
ATOM 782 C C . ASP A 1 98 ? 4.98 -0.713 4.426 1 96.88 98 ASP A C 1
ATOM 784 O O . ASP A 1 98 ? 5.348 0.428 4.711 1 96.88 98 ASP A O 1
ATOM 788 N N . ILE A 1 99 ? 3.783 -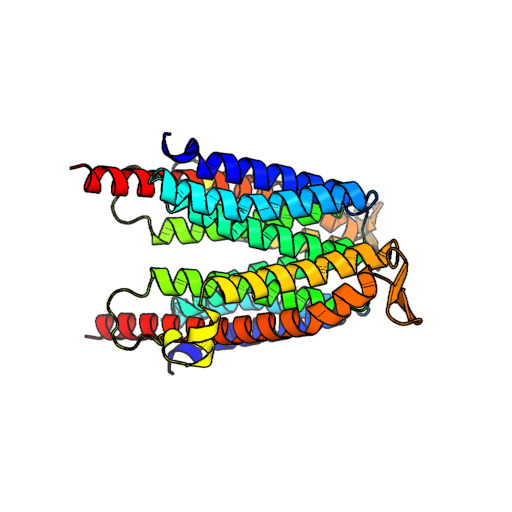0.988 3.986 1 96.06 99 ILE A N 1
ATOM 789 C CA . ILE A 1 99 ? 2.82 0.066 3.686 1 96.06 99 ILE A CA 1
ATOM 790 C C . ILE A 1 99 ? 2.416 0.779 4.973 1 96.06 99 ILE A C 1
ATOM 792 O O . ILE A 1 99 ? 2.469 2.008 5.055 1 96.06 99 ILE A O 1
ATOM 796 N N . SER A 1 100 ? 2.105 0.049 5.992 1 96.44 100 SER A N 1
ATOM 797 C CA . SER A 1 100 ? 1.593 0.635 7.227 1 96.44 100 SER A CA 1
ATOM 798 C C . SER A 1 100 ? 2.67 1.438 7.949 1 96.44 100 SER A C 1
ATOM 800 O O . SER A 1 100 ? 2.412 2.545 8.43 1 96.44 100 SER A O 1
ATOM 802 N N . SER A 1 101 ? 3.83 0.875 8.031 1 95.06 101 SER A N 1
ATOM 803 C CA . SER A 1 101 ? 4.902 1.554 8.758 1 95.06 101 SER A CA 1
ATOM 804 C C . SER A 1 101 ? 5.254 2.885 8.102 1 95.06 101 SER A C 1
ATOM 806 O O . SER A 1 101 ? 5.355 3.908 8.781 1 95.06 101 SER A O 1
ATOM 808 N N . HIS A 1 102 ? 5.344 2.848 6.785 1 93.31 102 HIS A N 1
ATOM 809 C CA . HIS A 1 102 ? 5.719 4.07 6.086 1 93.31 102 HIS A CA 1
ATOM 810 C C . HIS A 1 102 ? 4.582 5.086 6.098 1 93.31 102 HIS A C 1
ATOM 812 O O . HIS A 1 102 ? 4.809 6.281 6.301 1 93.31 102 HIS A O 1
ATOM 818 N N . TRP A 1 103 ? 3.402 4.605 5.91 1 92.69 103 TRP A N 1
ATOM 819 C CA . TRP A 1 103 ? 2.238 5.484 5.867 1 92.69 103 TRP A CA 1
ATOM 820 C C . TRP A 1 103 ? 2.039 6.188 7.207 1 92.69 103 TRP A C 1
ATOM 822 O O . TRP A 1 103 ? 1.939 7.418 7.262 1 92.69 103 TRP A O 1
ATOM 832 N N . ILE A 1 104 ? 2.088 5.5 8.266 1 91.62 104 ILE A N 1
ATOM 833 C CA . ILE A 1 104 ? 1.842 6.094 9.578 1 91.62 104 ILE A CA 1
ATOM 834 C C . ILE A 1 104 ? 3.006 7.004 9.953 1 91.62 104 ILE A C 1
ATOM 836 O O . ILE A 1 104 ? 2.807 8.055 10.578 1 91.62 104 ILE A O 1
ATOM 840 N N . HIS A 1 105 ? 4.172 6.594 9.578 1 88.38 105 HIS A N 1
ATOM 841 C CA . HIS A 1 105 ? 5.344 7.414 9.859 1 88.38 105 HIS A CA 1
ATOM 842 C C . HIS A 1 105 ? 5.242 8.773 9.18 1 88.38 105 HIS A C 1
ATOM 844 O O . HIS A 1 105 ? 5.461 9.812 9.82 1 88.38 105 HIS A O 1
ATOM 850 N N . VAL A 1 106 ? 4.875 8.766 7.98 1 87.75 106 VAL A N 1
ATOM 851 C CA . VAL A 1 106 ? 4.766 10.016 7.227 1 87.75 106 VAL A CA 1
ATOM 852 C C . VAL A 1 106 ? 3.627 10.859 7.793 1 87.75 106 VAL A C 1
ATOM 854 O O . VAL A 1 106 ? 3.787 12.062 8 1 87.75 106 VAL A O 1
ATOM 857 N N . GLN A 1 107 ? 2.529 10.281 8.047 1 87.31 107 GLN A N 1
ATOM 858 C CA . GLN A 1 107 ? 1.391 11.016 8.586 1 87.31 107 GLN A CA 1
ATOM 859 C C . GLN A 1 107 ? 1.721 11.609 9.953 1 87.31 107 GLN A C 1
ATOM 861 O O . GLN A 1 107 ? 1.349 12.75 10.242 1 87.31 107 GLN A O 1
ATOM 866 N N . SER A 1 108 ? 2.379 10.82 10.734 1 85.5 108 SER A N 1
ATOM 867 C CA . SER A 1 108 ? 2.752 11.289 12.062 1 85.5 108 SER A CA 1
ATOM 868 C C . SER A 1 108 ? 3.703 12.477 11.984 1 85.5 108 SER A C 1
ATOM 870 O O . SER A 1 108 ? 3.629 13.391 12.805 1 85.5 108 SER A O 1
ATOM 872 N N . SER A 1 109 ? 4.547 12.492 11.008 1 82.31 109 SER A N 1
ATOM 873 C CA . SER A 1 109 ? 5.504 13.586 10.844 1 82.31 109 SER A CA 1
ATOM 874 C C . SER A 1 109 ? 4.812 14.852 10.359 1 82.31 109 SER A C 1
ATOM 876 O O . SER A 1 109 ? 5.25 15.961 10.664 1 82.31 109 SER A O 1
ATOM 878 N N . LEU A 1 110 ? 3.746 14.672 9.664 1 79.19 110 LEU A N 1
ATOM 879 C CA . LEU A 1 110 ? 3.002 15.82 9.148 1 79.19 110 LEU A CA 1
ATOM 880 C C . LEU A 1 110 ? 2.129 16.438 10.234 1 79.19 110 LEU A C 1
ATOM 882 O O . LEU A 1 110 ? 1.837 17.641 10.195 1 79.19 110 LEU A O 1
ATOM 886 N N . MET A 1 111 ? 1.693 15.578 11.156 1 75.75 111 MET A N 1
ATOM 887 C CA . MET A 1 111 ? 0.856 16.062 12.25 1 75.75 111 MET A CA 1
ATOM 888 C C . MET A 1 111 ? 1.694 16.781 13.297 1 75.75 111 MET A C 1
ATOM 890 O O . MET A 1 111 ? 1.17 17.594 14.07 1 75.75 111 MET A O 1
ATOM 894 N N . LYS A 1 112 ? 3.139 16.141 13.648 1 63.84 112 LYS A N 1
ATOM 895 C CA . LYS A 1 112 ? 4.039 16.547 14.727 1 63.84 112 LYS A CA 1
ATOM 896 C C . LYS A 1 112 ? 4.301 18.047 14.688 1 63.84 112 LYS A C 1
ATOM 898 O O . LYS A 1 112 ? 4.953 18.562 13.773 1 63.84 112 LYS A O 1
ATOM 903 N N . GLY A 1 113 ? 3.205 18.766 14.594 1 52.94 113 GLY A N 1
ATOM 904 C CA . GLY A 1 113 ? 3.543 20.094 15.086 1 52.94 113 GLY A CA 1
ATOM 905 C C . GLY A 1 113 ? 4.398 20.062 16.344 1 52.94 113 GLY A C 1
ATOM 906 O O . GLY A 1 113 ? 4.938 19.016 16.703 1 52.94 113 GLY A O 1
ATOM 907 N N . SER A 1 114 ? 4.16 20.969 17.391 1 50.59 114 SER A N 1
ATOM 908 C CA . SER A 1 114 ? 4.852 21.578 18.516 1 50.59 114 SER A CA 1
ATOM 909 C C . SER A 1 114 ? 4.887 20.641 19.719 1 50.59 114 SER A C 1
ATOM 911 O O . SER A 1 114 ? 5.289 21.047 20.812 1 50.59 114 SER A O 1
ATOM 913 N N . SER A 1 115 ? 4.504 19.234 19.609 1 55.03 115 SER A N 1
ATOM 914 C CA . SER A 1 115 ? 4.418 18.672 20.938 1 55.03 115 SER A CA 1
ATOM 915 C C . SER A 1 115 ? 5.789 18.25 21.453 1 55.03 115 SER A C 1
ATOM 917 O O . SER A 1 115 ? 6.496 17.484 20.797 1 55.03 115 SER A O 1
ATOM 919 N N . HIS A 1 116 ? 6.348 18.719 22.344 1 56.78 116 HIS A N 1
ATOM 920 C CA . HIS A 1 116 ? 7.605 18.438 23.031 1 56.78 116 HIS A CA 1
ATOM 921 C C . HIS A 1 116 ? 7.691 16.984 23.469 1 56.78 116 HIS A C 1
ATOM 923 O O . HIS A 1 116 ? 8.773 16.484 23.797 1 56.78 116 HIS A O 1
ATOM 929 N N . LYS A 1 117 ? 6.562 16.125 23.484 1 60.69 117 LYS A N 1
ATOM 930 C CA . LYS A 1 117 ? 6.555 14.758 24 1 60.69 117 LYS A CA 1
ATOM 931 C C . LYS A 1 117 ? 6.668 13.742 22.859 1 60.69 117 LYS A C 1
ATOM 933 O O . LYS A 1 117 ? 6.699 12.531 23.094 1 60.69 117 LYS A O 1
ATOM 938 N N . ALA A 1 118 ? 6.789 14.133 21.781 1 67.5 118 ALA A N 1
ATOM 939 C CA . ALA A 1 118 ? 6.887 13.258 20.609 1 67.5 118 ALA A CA 1
ATOM 940 C C . ALA A 1 118 ? 8.164 12.414 20.672 1 67.5 118 ALA A C 1
ATOM 942 O O . ALA A 1 118 ? 9.219 12.914 21.062 1 67.5 118 ALA A O 1
ATOM 943 N N . ILE A 1 119 ? 7.961 11.031 20.609 1 67.62 119 ILE A N 1
ATOM 944 C CA . ILE A 1 119 ? 9.117 10.141 20.562 1 67.62 119 ILE A CA 1
ATOM 945 C C . ILE A 1 119 ? 9.969 10.461 19.344 1 67.62 119 ILE A C 1
ATOM 947 O O . ILE A 1 119 ? 9.461 10.484 18.219 1 67.62 119 ILE A O 1
ATOM 951 N N . ASP A 1 120 ? 11.07 10.82 19.609 1 68.12 120 ASP A N 1
ATOM 952 C CA . ASP A 1 120 ? 12.094 11 18.594 1 68.12 120 ASP A CA 1
ATOM 953 C C . ASP A 1 120 ? 12.992 9.766 18.5 1 68.12 120 ASP A C 1
ATOM 955 O O . ASP A 1 120 ? 13.766 9.484 19.422 1 68.12 120 ASP A O 1
ATOM 959 N N . LEU A 1 121 ? 12.758 9.039 17.547 1 67.56 121 LEU A N 1
ATOM 960 C CA . LEU A 1 121 ? 13.492 7.793 17.375 1 67.56 121 LEU A CA 1
ATOM 961 C C . LEU A 1 121 ? 15 8.055 17.328 1 67.56 121 LEU A C 1
ATOM 963 O O . LEU A 1 121 ? 15.797 7.145 17.547 1 67.56 121 LEU A O 1
ATOM 967 N N . SER A 1 122 ? 15.258 9.188 17.062 1 66.56 122 SER A N 1
ATOM 968 C CA . SER A 1 122 ? 16.672 9.523 17.031 1 66.56 122 SER A CA 1
ATOM 969 C C . SER A 1 122 ? 17.281 9.523 18.422 1 66.56 122 SER A C 1
ATOM 971 O O . SER A 1 122 ? 18.5 9.625 18.578 1 66.56 122 SER A O 1
ATOM 973 N N . GLY A 1 123 ? 16.453 9.32 19.344 1 68.88 123 GLY A N 1
ATOM 974 C CA . GLY A 1 123 ? 16.984 9.242 20.688 1 68.88 123 GLY A CA 1
ATOM 975 C C . GLY A 1 123 ? 17.656 7.91 20.984 1 68.88 123 GLY A C 1
ATOM 976 O O . GLY A 1 123 ? 18.5 7.828 21.875 1 68.88 123 GLY A O 1
ATOM 977 N N . ASN A 1 124 ? 17.219 6.953 20.359 1 77.44 124 ASN A N 1
ATOM 978 C CA . ASN A 1 124 ? 17.844 5.637 20.484 1 77.44 124 ASN A CA 1
ATOM 979 C C . ASN A 1 124 ? 19.094 5.523 19.625 1 77.44 124 ASN A C 1
ATOM 981 O O . ASN A 1 124 ? 19.078 5.902 18.438 1 77.44 124 ASN A O 1
ATOM 985 N N . TYR A 1 125 ? 20.172 5.023 20.266 1 79.19 125 TYR A N 1
ATOM 986 C CA . TYR A 1 125 ? 21.469 4.957 19.609 1 79.19 125 TYR A CA 1
ATOM 987 C C . TYR A 1 125 ? 21.375 4.164 18.312 1 79.19 125 TYR A C 1
ATOM 989 O O . TYR A 1 125 ? 21.859 4.605 17.266 1 79.19 125 TYR A O 1
ATOM 997 N N . PHE A 1 126 ? 20.75 3.062 18.391 1 80.25 126 PHE A N 1
ATOM 998 C CA . PHE A 1 126 ? 20.641 2.189 17.234 1 80.25 126 PHE A CA 1
ATOM 999 C C . PHE A 1 126 ? 19.875 2.871 16.109 1 80.25 126 PHE A C 1
ATOM 1001 O O . PHE A 1 126 ? 20.25 2.777 14.945 1 80.25 126 PHE A O 1
ATOM 1008 N N . LEU A 1 127 ? 18.922 3.498 16.422 1 82 127 LEU A N 1
ATOM 1009 C CA . LEU A 1 127 ? 18.109 4.172 15.414 1 82 127 LEU A CA 1
ATOM 1010 C C . LEU A 1 127 ? 18.828 5.402 14.867 1 82 127 LEU A C 1
ATOM 1012 O O . LEU A 1 127 ? 18.672 5.754 13.703 1 82 127 LEU A O 1
ATOM 1016 N N . ARG A 1 128 ? 19.641 5.938 15.664 1 83.12 128 ARG A N 1
ATOM 1017 C CA . ARG A 1 128 ? 20.453 7.059 15.195 1 83.12 128 ARG A CA 1
ATOM 1018 C C . ARG A 1 128 ? 21.438 6.609 14.117 1 83.12 128 ARG A C 1
ATOM 1020 O O . ARG A 1 128 ? 21.641 7.309 13.125 1 83.12 128 ARG A O 1
ATOM 1027 N N . ILE A 1 129 ? 21.984 5.477 14.398 1 85.69 129 ILE A N 1
ATOM 1028 C CA . ILE A 1 129 ? 22.906 4.922 13.422 1 85.69 129 ILE A CA 1
ATOM 1029 C C . ILE A 1 129 ? 22.156 4.535 12.156 1 85.69 129 ILE A C 1
ATOM 1031 O O . ILE A 1 129 ? 22.625 4.785 11.039 1 85.69 129 ILE A O 1
ATOM 1035 N N . TYR A 1 130 ? 21 3.986 12.305 1 85.56 130 TYR A N 1
ATOM 1036 C CA . TYR A 1 130 ? 20.188 3.549 11.18 1 85.56 130 TYR A CA 1
ATOM 1037 C C . TYR A 1 130 ? 19.859 4.715 10.258 1 85.56 130 TYR A C 1
ATOM 1039 O O . TYR A 1 130 ? 19.812 4.555 9.031 1 85.56 130 TYR A O 1
ATOM 1047 N N . TYR A 1 131 ? 19.797 5.832 10.812 1 84.62 131 TYR A N 1
ATOM 1048 C CA . TYR A 1 131 ? 19.312 6.961 10.016 1 84.62 131 TYR A CA 1
ATOM 1049 C C . TYR A 1 131 ? 20.484 7.727 9.406 1 84.62 131 TYR A C 1
ATOM 1051 O O . TYR A 1 131 ? 20.281 8.727 8.711 1 84.62 131 TYR A O 1
ATOM 1059 N N . LYS A 1 132 ? 21.625 7.219 9.688 1 87.19 132 LYS A N 1
ATOM 1060 C CA . LYS A 1 132 ? 22.734 7.727 8.883 1 87.19 132 LYS A CA 1
ATOM 1061 C C . LYS A 1 132 ? 22.531 7.402 7.402 1 87.19 132 LYS A C 1
ATOM 1063 O O . LYS A 1 132 ? 22.078 6.305 7.059 1 87.19 132 LYS A O 1
ATOM 1068 N N . LYS A 1 133 ? 22.875 8.242 6.543 1 86.19 133 LYS A N 1
ATOM 1069 C CA . LYS A 1 133 ? 22.578 8.156 5.117 1 86.19 133 LYS A CA 1
ATOM 1070 C C . LYS A 1 133 ? 23.109 6.859 4.516 1 86.19 133 LYS A C 1
ATOM 1072 O O . LYS A 1 133 ? 22.391 6.148 3.814 1 86.19 133 LYS A O 1
ATOM 1077 N N . VAL A 1 134 ? 24.344 6.539 4.758 1 88.81 134 VAL A N 1
ATOM 1078 C CA . VAL A 1 134 ? 25 5.375 4.172 1 88.81 134 VAL A CA 1
ATOM 1079 C C . VAL A 1 134 ? 24.344 4.098 4.691 1 88.81 134 VAL A C 1
ATOM 1081 O O . VAL A 1 134 ? 24.094 3.164 3.922 1 88.81 134 VAL A O 1
ATOM 1084 N N . VAL A 1 135 ? 24.078 4.082 5.961 1 90.38 135 VAL A N 1
ATOM 1085 C CA . VAL A 1 135 ? 23.5 2.898 6.574 1 90.38 135 VAL A CA 1
ATOM 1086 C C . VAL A 1 135 ? 22.078 2.695 6.047 1 90.38 135 VAL A C 1
ATOM 1088 O O . VAL A 1 135 ? 21.703 1.579 5.684 1 90.38 135 VAL A O 1
ATOM 1091 N N . LEU A 1 136 ? 21.375 3.742 6.016 1 88.69 136 LEU A N 1
ATOM 1092 C CA . LEU A 1 136 ? 20.031 3.693 5.473 1 88.69 136 LEU A CA 1
ATOM 1093 C C . LEU A 1 136 ? 20.031 3.168 4.039 1 88.69 136 LEU A C 1
ATOM 1095 O O . LEU A 1 136 ? 19.203 2.338 3.676 1 88.69 136 LEU A O 1
ATOM 1099 N N . PHE A 1 137 ? 20.969 3.59 3.289 1 87.94 137 PHE A N 1
ATOM 1100 C CA . PHE A 1 137 ? 21.094 3.162 1.9 1 87.94 137 PHE A CA 1
ATOM 1101 C C . PHE A 1 137 ? 21.375 1.668 1.815 1 87.94 137 PHE A C 1
ATOM 1103 O O . PHE A 1 137 ? 20.766 0.959 1.008 1 87.94 137 PHE A O 1
ATOM 1110 N N . ILE A 1 138 ? 22.25 1.223 2.629 1 90.62 138 ILE A N 1
ATOM 1111 C CA . ILE A 1 138 ? 22.625 -0.187 2.635 1 90.62 138 ILE A CA 1
ATOM 1112 C C . ILE A 1 138 ? 21.422 -1.044 3.008 1 90.62 138 ILE A C 1
ATOM 1114 O O . ILE A 1 138 ? 21.172 -2.08 2.387 1 90.62 138 ILE A O 1
ATOM 1118 N N . PHE A 1 139 ? 20.703 -0.621 3.924 1 92.12 139 PHE A N 1
ATOM 1119 C CA . PHE A 1 139 ? 19.547 -1.367 4.371 1 92.12 139 PHE A CA 1
ATOM 1120 C C . PHE A 1 139 ? 18.469 -1.397 3.287 1 92.12 139 PHE A C 1
ATOM 1122 O O . PHE A 1 139 ? 17.875 -2.443 3.027 1 92.12 139 PHE A O 1
ATOM 1129 N N . CYS A 1 140 ? 18.25 -0.301 2.645 1 90.44 140 CYS A N 1
ATOM 1130 C CA . CYS A 1 140 ? 17.25 -0.226 1.587 1 90.44 140 CYS A CA 1
ATOM 1131 C C . CYS A 1 140 ? 17.672 -1.043 0.373 1 90.44 140 CYS A C 1
ATOM 1133 O O . CYS A 1 140 ? 16.891 -1.819 -0.167 1 90.44 140 CYS A O 1
ATOM 1135 N N . ALA A 1 141 ? 18.906 -0.871 -0.003 1 90.88 141 ALA A N 1
ATOM 1136 C CA . ALA A 1 141 ? 19.453 -1.606 -1.146 1 90.88 141 ALA A CA 1
ATOM 1137 C C . ALA A 1 141 ? 19.5 -3.104 -0.856 1 90.88 141 ALA A C 1
ATOM 1139 O O . ALA A 1 141 ? 19.172 -3.924 -1.716 1 90.88 141 ALA A O 1
ATOM 1140 N N . GLY A 1 142 ? 19.969 -3.393 0.349 1 93.38 142 GLY A N 1
ATOM 1141 C CA . GLY A 1 142 ? 20.031 -4.793 0.741 1 93.38 142 GLY A CA 1
ATOM 1142 C C . GLY A 1 142 ? 18.672 -5.465 0.774 1 93.38 142 GLY A C 1
ATOM 1143 O O . GLY A 1 142 ? 18.547 -6.617 0.354 1 93.38 142 GLY A O 1
ATOM 1144 N N . ASN A 1 143 ? 17.719 -4.789 1.327 1 94.94 143 ASN A N 1
ATOM 1145 C CA . ASN A 1 143 ? 16.359 -5.309 1.349 1 94.94 143 ASN A CA 1
ATOM 1146 C C . ASN A 1 143 ? 15.844 -5.59 -0.06 1 94.94 143 ASN A C 1
ATOM 1148 O O . ASN A 1 143 ? 15.32 -6.672 -0.331 1 94.94 143 ASN A O 1
ATOM 1152 N N . GLU A 1 144 ? 16.031 -4.66 -0.944 1 93.81 144 GLU A N 1
ATOM 1153 C CA . GLU A 1 144 ? 15.578 -4.805 -2.324 1 93.81 144 GLU A CA 1
ATOM 1154 C C . GLU A 1 144 ? 16.344 -5.918 -3.043 1 93.81 144 GLU A C 1
ATOM 1156 O O . GLU A 1 144 ? 15.742 -6.695 -3.793 1 93.81 144 GLU A O 1
ATOM 1161 N N . LEU A 1 145 ? 17.594 -5.918 -2.818 1 93.94 145 LEU A N 1
ATOM 1162 C CA . LEU A 1 145 ? 18.422 -6.934 -3.463 1 93.94 145 LEU A CA 1
ATOM 1163 C C . LEU A 1 145 ? 18 -8.336 -3.023 1 93.94 145 LEU A C 1
ATOM 1165 O O . LEU A 1 145 ? 18.031 -9.273 -3.818 1 93.94 145 LEU A O 1
ATOM 1169 N N . PHE A 1 146 ? 17.656 -8.5 -1.803 1 96.94 146 PHE A N 1
ATOM 1170 C CA . PHE A 1 146 ? 17.203 -9.797 -1.304 1 96.94 146 PHE A CA 1
ATOM 1171 C C . PHE A 1 146 ? 16.016 -10.297 -2.098 1 96.94 146 PHE A C 1
ATOM 1173 O O . PHE A 1 146 ? 16.016 -11.422 -2.602 1 96.94 146 PHE A O 1
ATOM 1180 N N . PHE A 1 147 ? 15.016 -9.492 -2.271 1 97 147 PHE A N 1
ATOM 1181 C CA . PHE A 1 147 ? 13.805 -9.906 -2.973 1 97 147 PHE A CA 1
ATOM 1182 C C . PHE A 1 147 ? 14.078 -10.086 -4.461 1 97 147 PHE A C 1
ATOM 1184 O O . PHE A 1 147 ? 13.531 -10.992 -5.094 1 97 147 PHE A O 1
ATOM 1191 N N . CYS A 1 148 ? 14.906 -9.234 -4.996 1 95.75 148 CYS A N 1
ATOM 1192 C CA . CYS A 1 148 ? 15.258 -9.359 -6.406 1 95.75 148 CYS A CA 1
ATOM 1193 C C . CYS A 1 148 ? 15.977 -10.672 -6.68 1 95.75 148 CYS A C 1
ATOM 1195 O O . CYS A 1 148 ? 15.727 -11.32 -7.695 1 95.75 148 CYS A O 1
ATOM 1197 N N . THR A 1 149 ? 16.875 -11 -5.805 1 95.38 149 THR A N 1
ATOM 1198 C CA . THR A 1 149 ? 17.625 -12.242 -5.992 1 95.38 149 THR A CA 1
ATOM 1199 C C . THR A 1 149 ? 16.703 -13.453 -5.828 1 95.38 149 THR A C 1
ATOM 1201 O O . THR A 1 149 ? 16.844 -14.445 -6.535 1 95.38 149 THR A O 1
ATOM 1204 N N . LEU A 1 150 ? 15.797 -13.398 -4.879 1 96.12 150 LEU A N 1
ATOM 1205 C CA . LEU A 1 150 ? 14.797 -14.453 -4.754 1 96.12 150 LEU A CA 1
ATOM 1206 C C . LEU A 1 150 ? 14.016 -14.625 -6.051 1 96.12 150 LEU A C 1
ATOM 1208 O O . LEU A 1 150 ? 13.688 -15.742 -6.445 1 96.12 150 LEU A O 1
ATOM 1212 N N . TYR A 1 151 ? 13.703 -13.492 -6.676 1 97.62 151 TYR A N 1
ATOM 1213 C CA . TYR A 1 151 ? 13.023 -13.492 -7.969 1 97.62 151 TYR A CA 1
ATOM 1214 C C . TYR A 1 151 ? 13.867 -14.195 -9.023 1 97.62 151 TYR A C 1
ATOM 1216 O O . TYR A 1 151 ? 13.375 -15.07 -9.75 1 97.62 151 TYR A O 1
ATOM 1224 N N . LEU A 1 152 ? 15.125 -13.945 -9.062 1 95.44 152 LEU A N 1
ATOM 1225 C CA . LEU A 1 152 ? 16.016 -14.492 -10.086 1 95.44 152 LEU A CA 1
ATOM 1226 C C . LEU A 1 152 ? 16.266 -15.984 -9.852 1 95.44 152 LEU A C 1
ATOM 1228 O O . LEU A 1 152 ? 16.391 -16.75 -10.805 1 95.44 152 LEU A O 1
ATOM 1232 N N . ILE A 1 153 ? 16.359 -16.375 -8.586 1 94.75 153 ILE A N 1
ATOM 1233 C CA . ILE A 1 153 ? 16.641 -17.766 -8.211 1 94.75 153 ILE A CA 1
ATOM 1234 C C . ILE A 1 153 ? 15.555 -18.688 -8.758 1 94.75 153 ILE A C 1
ATOM 1236 O O . ILE A 1 153 ? 15.812 -19.859 -9.047 1 94.75 153 ILE A O 1
ATOM 1240 N N . HIS A 1 154 ? 14.359 -18.141 -8.906 1 94.5 154 HIS A N 1
ATOM 1241 C CA . HIS A 1 154 ? 13.273 -18.938 -9.469 1 94.5 154 HIS A CA 1
ATOM 1242 C C . HIS A 1 154 ? 13.594 -19.406 -10.875 1 94.5 154 HIS A C 1
ATOM 1244 O O . HIS A 1 154 ? 13.203 -20.5 -11.281 1 94.5 154 HIS A O 1
ATOM 1250 N N . PHE A 1 155 ? 14.32 -18.609 -11.609 1 93.44 155 PHE A N 1
ATOM 1251 C CA . PHE A 1 155 ? 14.617 -18.922 -13.008 1 93.44 155 PHE A CA 1
ATOM 1252 C C . PHE A 1 155 ? 15.961 -19.625 -13.125 1 93.44 155 PHE A C 1
ATOM 1254 O O . PHE A 1 155 ? 16.109 -20.531 -13.945 1 93.44 155 PHE A O 1
ATOM 1261 N N . THR A 1 156 ? 16.953 -19.188 -12.367 1 87.62 156 THR A N 1
ATOM 1262 C CA . THR A 1 156 ? 18.312 -19.75 -12.406 1 87.62 156 THR A CA 1
ATOM 1263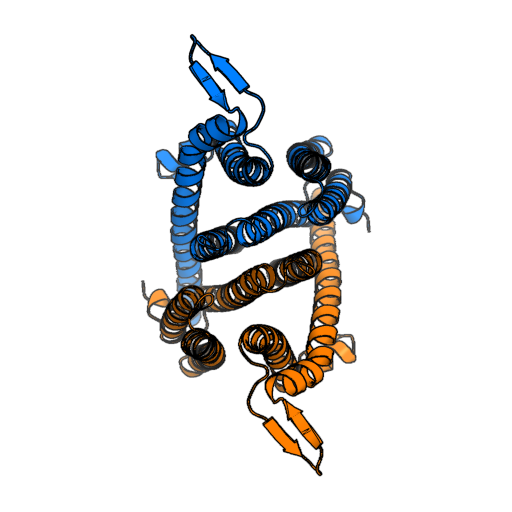 C C . THR A 1 156 ? 19.047 -19.453 -11.109 1 87.62 156 THR A C 1
ATOM 1265 O O . THR A 1 156 ? 18.891 -18.375 -10.523 1 87.62 156 THR A O 1
ATOM 1268 N N . PRO A 1 157 ? 19.688 -20.406 -10.672 1 81.44 157 PRO A N 1
ATOM 1269 C CA . PRO A 1 157 ? 20.453 -20.125 -9.461 1 81.44 157 PRO A CA 1
ATOM 1270 C C . PRO A 1 157 ? 21.578 -19.109 -9.703 1 81.44 157 PRO A C 1
ATOM 1272 O O . PRO A 1 157 ? 22.125 -18.547 -8.75 1 81.44 157 PRO A O 1
ATOM 1275 N N . GLY A 1 158 ? 21.797 -18.734 -10.805 1 77.88 158 GLY A N 1
ATOM 1276 C CA . GLY A 1 158 ? 22.828 -17.766 -11.164 1 77.88 158 GLY A CA 1
ATOM 1277 C C . GLY A 1 158 ? 24.125 -18.422 -11.609 1 77.88 158 GLY A C 1
ATOM 1278 O O . GLY A 1 158 ? 24.281 -19.641 -11.516 1 77.88 158 GLY A O 1
ATOM 1279 N N . PRO A 1 159 ? 25 -17.641 -12.211 1 81.62 159 PRO A N 1
ATOM 1280 C CA . PRO A 1 159 ? 26.281 -18.188 -12.648 1 81.62 159 PRO A CA 1
ATOM 1281 C C . PRO A 1 159 ? 27.125 -18.719 -11.484 1 81.62 159 PRO A C 1
ATOM 1283 O O . PRO A 1 159 ? 26.922 -18.312 -10.336 1 81.62 159 PRO A O 1
ATOM 1286 N N . THR A 1 160 ? 27.797 -19.781 -11.695 1 80.12 160 THR A N 1
ATOM 1287 C CA . THR A 1 160 ? 28.656 -20.391 -10.68 1 80.12 160 THR A CA 1
ATOM 1288 C C . THR A 1 160 ? 29.953 -19.594 -10.523 1 80.12 160 THR A C 1
ATOM 1290 O O . THR A 1 160 ? 30.516 -19.109 -11.5 1 80.12 160 THR A O 1
ATOM 1293 N N . ALA A 1 161 ? 30.078 -19.141 -9.336 1 75.94 161 ALA A N 1
ATOM 1294 C CA . ALA A 1 161 ? 31.344 -18.5 -9.031 1 75.94 161 ALA A CA 1
ATOM 1295 C C . ALA A 1 161 ? 32.219 -19.375 -8.141 1 75.94 161 ALA A C 1
ATOM 1297 O O . ALA A 1 161 ? 31.688 -20.094 -7.273 1 75.94 161 ALA A O 1
ATOM 1298 N N . MET A 1 162 ? 33.469 -19.625 -8.602 1 73.12 162 MET A N 1
ATOM 1299 C CA . MET A 1 162 ? 34.406 -20.453 -7.836 1 73.12 162 MET A CA 1
ATOM 1300 C C . MET A 1 162 ? 35.188 -19.594 -6.844 1 73.12 162 MET A C 1
ATOM 1302 O O . MET A 1 162 ? 35.844 -18.609 -7.23 1 73.12 162 MET A O 1
ATOM 1306 N N . ILE A 1 163 ? 34.75 -19.75 -5.629 1 69.75 163 ILE A N 1
ATOM 1307 C CA . ILE A 1 163 ? 35.531 -19.109 -4.594 1 69.75 163 ILE A CA 1
ATOM 1308 C C . ILE A 1 163 ? 36.219 -20.156 -3.725 1 69.75 163 ILE A C 1
ATOM 1310 O O . ILE A 1 163 ? 35.531 -20.984 -3.107 1 69.75 163 ILE A O 1
ATOM 1314 N N . ALA A 1 164 ? 37.531 -20.125 -3.648 1 70.31 164 ALA A N 1
ATOM 1315 C CA . ALA A 1 164 ? 38.375 -21 -2.844 1 70.31 164 ALA A CA 1
ATOM 1316 C C . ALA A 1 164 ? 38.031 -22.469 -3.111 1 70.31 164 ALA A C 1
ATOM 1318 O O . ALA A 1 164 ? 37.906 -23.266 -2.176 1 70.31 164 ALA A O 1
ATOM 1319 N N . GLY A 1 165 ? 37.688 -22.766 -4.211 1 65.25 165 GLY A N 1
ATOM 1320 C CA . GLY A 1 165 ? 37.5 -24.156 -4.586 1 65.25 165 GLY A CA 1
ATOM 1321 C C . GLY A 1 165 ? 36.062 -24.625 -4.422 1 65.25 165 GLY A C 1
ATOM 1322 O O . GLY A 1 165 ? 35.719 -25.75 -4.758 1 65.25 165 GLY A O 1
ATOM 1323 N N . ARG A 1 166 ? 35.25 -23.875 -3.82 1 76.44 166 ARG A N 1
ATOM 1324 C CA . ARG A 1 166 ? 33.844 -24.25 -3.674 1 76.44 166 ARG A CA 1
ATOM 1325 C C . ARG A 1 166 ? 32.969 -23.453 -4.629 1 76.44 166 ARG A C 1
ATOM 1327 O O . ARG A 1 166 ? 33.156 -22.25 -4.789 1 76.44 166 ARG A O 1
ATOM 1334 N N . SER A 1 167 ? 32.25 -24.172 -5.414 1 78.31 167 SER A N 1
ATOM 1335 C CA . SER A 1 167 ? 31.344 -23.562 -6.383 1 78.31 167 SER A CA 1
ATOM 1336 C C . SER A 1 167 ? 30.062 -23.062 -5.715 1 78.31 167 SER A C 1
ATOM 1338 O O . SER A 1 167 ? 29.469 -23.766 -4.902 1 78.31 167 SER A O 1
ATOM 1340 N N . PHE A 1 168 ? 29.953 -21.688 -5.781 1 81.38 168 PHE A N 1
ATOM 1341 C CA . PHE A 1 168 ? 28.719 -21.156 -5.238 1 81.38 168 PHE A CA 1
ATOM 1342 C C . PHE A 1 168 ? 27.891 -20.5 -6.332 1 81.38 168 PHE A C 1
ATOM 1344 O O . PHE A 1 168 ? 28.438 -20 -7.316 1 81.38 168 PHE A O 1
ATOM 1351 N N . TYR A 1 169 ? 26.656 -20.656 -6.199 1 87 169 TYR A N 1
ATOM 1352 C CA . TYR A 1 169 ? 25.75 -19.969 -7.109 1 87 169 TYR A CA 1
ATOM 1353 C C . TYR A 1 169 ? 25.562 -18.516 -6.707 1 87 169 TYR A C 1
ATOM 1355 O O . TYR A 1 169 ? 25.266 -18.219 -5.551 1 87 169 TYR A O 1
ATOM 1363 N N . LEU A 1 170 ? 25.781 -17.656 -7.555 1 87.88 170 LEU A N 1
ATOM 1364 C CA . LEU A 1 170 ? 25.859 -16.219 -7.297 1 87.88 170 LEU A CA 1
ATOM 1365 C C . LEU A 1 170 ? 24.547 -15.719 -6.684 1 87.88 170 LEU A C 1
ATOM 1367 O O . LEU A 1 170 ? 24.562 -15.047 -5.652 1 87.88 170 LEU A O 1
ATOM 1371 N N . PHE A 1 171 ? 23.422 -16 -7.293 1 91.38 171 PHE A N 1
ATOM 1372 C CA . PHE A 1 171 ? 22.156 -15.461 -6.82 1 91.38 171 PHE A CA 1
ATOM 1373 C C . PHE A 1 171 ? 21.781 -16.047 -5.461 1 91.38 171 PHE A C 1
ATOM 1375 O O . PHE A 1 171 ? 21.297 -15.32 -4.582 1 91.38 171 PHE A O 1
ATOM 1382 N N . THR A 1 172 ? 22.031 -17.25 -5.234 1 90.75 172 THR A N 1
ATOM 1383 C CA . THR A 1 172 ? 21.75 -17.875 -3.955 1 90.75 172 THR A CA 1
ATOM 1384 C C . THR A 1 172 ? 22.625 -17.297 -2.854 1 90.75 172 THR A C 1
ATOM 1386 O O . THR A 1 172 ? 22.156 -17.031 -1.748 1 90.75 172 THR A O 1
ATOM 1389 N N . SER A 1 173 ? 23.875 -17.156 -3.217 1 91.31 173 SER A N 1
ATOM 1390 C CA . SER A 1 173 ? 24.797 -16.594 -2.244 1 91.31 173 SER A CA 1
ATOM 1391 C C . SER A 1 173 ? 24.422 -15.148 -1.9 1 91.31 173 SER A C 1
ATOM 1393 O O . SER A 1 173 ? 24.469 -14.75 -0.735 1 91.31 173 SER A O 1
ATOM 1395 N N . MET A 1 174 ? 24.078 -14.406 -2.898 1 92.5 174 MET A N 1
ATOM 1396 C CA . MET A 1 174 ? 23.656 -13.023 -2.68 1 92.5 174 MET A CA 1
ATOM 1397 C C . MET A 1 174 ? 22.406 -12.969 -1.808 1 92.5 174 MET A C 1
ATOM 1399 O O . MET A 1 174 ? 22.297 -12.109 -0.934 1 92.5 174 MET A O 1
ATOM 1403 N N . ALA A 1 175 ? 21.469 -13.844 -2.021 1 94.12 175 ALA A N 1
ATOM 1404 C CA . ALA A 1 175 ? 20.25 -13.906 -1.212 1 94.12 175 ALA A CA 1
ATOM 1405 C C . ALA A 1 175 ? 20.578 -14.219 0.245 1 94.12 175 ALA A C 1
ATOM 1407 O O . ALA A 1 175 ? 20 -13.625 1.158 1 94.12 175 ALA A O 1
ATOM 1408 N N . LEU A 1 176 ? 21.531 -15.094 0.448 1 93.38 176 LEU A N 1
ATOM 1409 C CA . LEU A 1 176 ? 21.922 -15.484 1.797 1 93.38 176 LEU A CA 1
ATOM 1410 C C . LEU A 1 176 ? 22.594 -14.328 2.521 1 93.38 176 LEU A C 1
ATOM 1412 O O . LEU A 1 176 ? 22.375 -14.125 3.721 1 93.38 176 LEU A O 1
ATOM 1416 N N . ILE A 1 177 ? 23.391 -13.602 1.798 1 94.12 177 ILE A N 1
ATOM 1417 C CA . ILE A 1 177 ? 24.109 -12.484 2.373 1 94.12 177 ILE A CA 1
ATOM 1418 C C . ILE A 1 177 ? 23.141 -11.352 2.701 1 94.12 177 ILE A C 1
ATOM 1420 O O . ILE A 1 177 ? 23.297 -10.672 3.723 1 94.12 177 ILE A O 1
ATOM 1424 N N . THR A 1 178 ? 22.156 -11.156 1.874 1 96.56 178 THR A N 1
ATOM 1425 C CA . THR A 1 178 ? 21.266 -10.016 2.033 1 96.56 178 THR A CA 1
ATOM 1426 C C . THR A 1 178 ? 20.094 -10.367 2.949 1 96.56 178 THR A C 1
ATOM 1428 O O . THR A 1 178 ? 19.375 -9.484 3.42 1 96.56 178 THR A O 1
ATOM 1431 N N . ALA A 1 179 ? 19.906 -11.594 3.322 1 96.81 179 ALA A N 1
ATOM 1432 C CA . ALA A 1 179 ? 18.797 -12.047 4.148 1 96.81 179 ALA A CA 1
ATOM 1433 C C . ALA A 1 179 ? 18.812 -11.383 5.523 1 96.81 179 ALA A C 1
ATOM 1435 O O . ALA A 1 179 ? 17.797 -10.859 5.988 1 96.81 179 ALA A O 1
ATOM 1436 N N . PRO A 1 180 ? 20 -11.367 6.117 1 96.56 180 PRO A N 1
ATOM 1437 C CA . PRO A 1 180 ? 20.031 -10.695 7.422 1 96.56 180 PRO A CA 1
ATOM 1438 C C . PRO A 1 180 ? 19.734 -9.203 7.328 1 96.56 180 PRO A C 1
ATOM 1440 O O . PRO A 1 180 ? 19.125 -8.633 8.242 1 96.56 180 PRO A O 1
ATOM 1443 N N . ILE A 1 181 ? 20.188 -8.617 6.301 1 96.12 181 ILE A N 1
ATOM 1444 C CA . ILE A 1 181 ? 19.906 -7.195 6.102 1 96.12 181 ILE A CA 1
ATOM 1445 C C . ILE A 1 181 ? 18.406 -6.977 5.949 1 96.12 181 ILE A C 1
ATOM 1447 O O . ILE A 1 181 ? 17.844 -6.055 6.547 1 96.12 181 ILE A O 1
ATOM 1451 N N . CYS A 1 182 ? 17.781 -7.809 5.184 1 96.5 182 CYS A N 1
ATOM 1452 C CA . CYS A 1 182 ? 16.344 -7.738 5.004 1 96.5 182 CYS A CA 1
ATOM 1453 C C . CYS A 1 182 ? 15.617 -7.93 6.332 1 96.5 182 CYS A C 1
ATOM 1455 O O . CYS A 1 182 ? 14.68 -7.188 6.645 1 96.5 182 CYS A O 1
ATOM 1457 N N . PHE A 1 183 ? 16.078 -8.883 7.125 1 96.62 183 PHE A N 1
ATOM 1458 C CA . PHE A 1 183 ? 15.477 -9.148 8.43 1 96.62 183 PHE A CA 1
ATOM 1459 C C . PHE A 1 183 ? 15.594 -7.926 9.336 1 96.62 183 PHE A C 1
ATOM 1461 O O . PHE A 1 183 ? 14.625 -7.547 10 1 96.62 183 PHE A O 1
ATOM 1468 N N . LEU A 1 184 ? 16.734 -7.348 9.359 1 94.75 184 LEU A N 1
ATOM 1469 C CA . LEU A 1 184 ? 16.969 -6.172 10.188 1 94.75 184 LEU A CA 1
ATOM 1470 C C . LEU A 1 184 ? 16.109 -5 9.719 1 94.75 184 LEU A C 1
ATOM 1472 O O . LEU A 1 184 ? 15.57 -4.254 10.539 1 94.75 184 LEU A O 1
ATOM 1476 N N . LYS A 1 185 ? 16.016 -4.84 8.445 1 95.19 185 LYS A N 1
ATOM 1477 C CA . LYS A 1 185 ? 15.18 -3.777 7.898 1 95.19 185 LYS A CA 1
ATOM 1478 C C . LYS A 1 185 ? 13.727 -3.943 8.336 1 95.19 185 LYS A C 1
ATOM 1480 O O . LYS A 1 185 ? 13.047 -2.959 8.641 1 95.19 185 LYS A O 1
ATOM 1485 N N . GLN A 1 186 ? 13.211 -5.148 8.336 1 96.5 186 GLN A N 1
ATOM 1486 C CA . GLN A 1 186 ? 11.844 -5.414 8.781 1 96.5 186 GLN A CA 1
ATOM 1487 C C . GLN A 1 186 ? 11.672 -5.105 10.266 1 96.5 186 GLN A C 1
ATOM 1489 O O . GLN A 1 186 ? 10.633 -4.586 10.68 1 96.5 186 GLN A O 1
ATOM 1494 N N . THR A 1 187 ? 12.68 -5.398 11.023 1 94.62 187 THR A N 1
ATOM 1495 C CA . THR A 1 187 ? 12.648 -5.102 12.453 1 94.62 187 THR A CA 1
ATOM 1496 C C . THR A 1 187 ? 12.586 -3.596 12.688 1 94.62 187 THR A C 1
ATOM 1498 O O . THR A 1 187 ? 11.805 -3.129 13.523 1 94.62 187 THR A O 1
ATOM 1501 N N . VAL A 1 188 ? 13.367 -2.906 11.961 1 92.19 188 VAL A N 1
ATOM 1502 C CA . VAL A 1 188 ? 13.344 -1.451 12.07 1 92.19 188 VAL A CA 1
ATOM 1503 C C . VAL A 1 188 ? 11.969 -0.921 11.672 1 92.19 188 VAL A C 1
ATOM 1505 O O . VAL A 1 188 ? 11.453 0.014 12.281 1 92.19 188 VAL A O 1
ATOM 1508 N N . SER A 1 189 ? 11.367 -1.486 10.617 1 93.94 189 SER A N 1
ATOM 1509 C CA . SER A 1 189 ? 10.039 -1.077 10.18 1 93.94 189 SER A CA 1
ATOM 1510 C C . SER A 1 189 ? 9.008 -1.273 11.281 1 93.94 189 SER A C 1
ATOM 1512 O O . SER A 1 189 ? 8.102 -0.452 11.445 1 93.94 189 SER A O 1
ATOM 1514 N N . VAL A 1 190 ? 9.172 -2.309 12.055 1 95 190 VAL A N 1
ATOM 1515 C CA . VAL A 1 190 ? 8.273 -2.568 13.172 1 95 190 VAL A CA 1
ATOM 1516 C C . VAL A 1 190 ? 8.453 -1.497 14.242 1 95 190 VAL A C 1
ATOM 1518 O O . VAL A 1 190 ? 7.477 -0.957 14.766 1 95 190 VAL A O 1
ATOM 1521 N N . ILE A 1 191 ? 9.672 -1.191 14.531 1 91.62 191 ILE A N 1
ATOM 1522 C CA . ILE A 1 191 ? 9.977 -0.181 15.531 1 91.62 191 ILE A CA 1
ATOM 1523 C C . ILE A 1 191 ? 9.414 1.17 15.102 1 91.62 191 ILE A C 1
ATOM 1525 O O . ILE A 1 191 ? 8.797 1.881 15.898 1 91.62 191 ILE A O 1
ATOM 1529 N N . GLN A 1 192 ? 9.617 1.458 13.875 1 89 192 GLN A N 1
ATOM 1530 C CA . GLN A 1 192 ? 9.109 2.715 13.336 1 89 192 GLN A CA 1
ATOM 1531 C C . GLN A 1 192 ? 7.582 2.76 13.391 1 89 192 GLN A C 1
ATOM 1533 O O . GLN A 1 192 ? 6.996 3.809 13.664 1 89 192 GLN A O 1
ATOM 1538 N N . LEU A 1 193 ? 7.008 1.688 13.094 1 93.5 193 LEU A N 1
ATOM 1539 C CA . LEU A 1 193 ? 5.551 1.604 13.125 1 93.5 193 LEU A CA 1
ATOM 1540 C C . LEU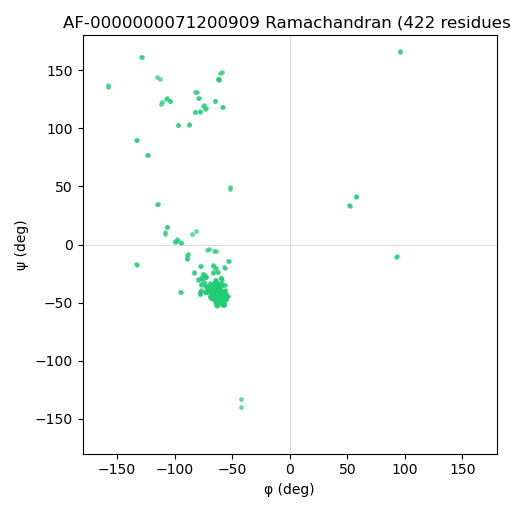 A 1 193 ? 5.023 1.87 14.531 1 93.5 193 LEU A C 1
ATOM 1542 O O . LEU A 1 193 ? 4.113 2.682 14.711 1 93.5 193 LEU A O 1
ATOM 1546 N N . VAL A 1 194 ? 5.609 1.253 15.516 1 92.5 194 VAL A N 1
ATOM 1547 C CA . VAL A 1 194 ? 5.176 1.396 16.906 1 92.5 194 VAL A CA 1
ATOM 1548 C C . VAL A 1 194 ? 5.395 2.836 17.359 1 92.5 194 VAL A C 1
ATOM 1550 O O . VAL A 1 194 ? 4.504 3.439 17.969 1 92.5 194 VAL A O 1
ATOM 1553 N N . ALA A 1 195 ? 6.52 3.369 17.062 1 89.25 195 ALA A N 1
ATOM 1554 C CA . ALA A 1 195 ? 6.828 4.746 17.438 1 89.25 195 ALA A CA 1
ATOM 1555 C C . ALA A 1 195 ? 5.855 5.723 16.781 1 89.25 195 ALA A C 1
ATOM 1557 O O . ALA A 1 195 ? 5.383 6.664 17.422 1 89.25 195 ALA A O 1
ATOM 1558 N N . ALA A 1 196 ? 5.633 5.492 15.508 1 90.69 196 ALA A N 1
ATOM 1559 C CA . ALA A 1 196 ? 4.723 6.367 14.773 1 90.69 196 ALA A CA 1
ATOM 1560 C C . ALA A 1 196 ? 3.312 6.305 15.352 1 90.69 196 ALA A C 1
ATOM 1562 O O . ALA A 1 196 ? 2.635 7.328 15.469 1 90.69 196 ALA A O 1
ATOM 1563 N N . CYS A 1 197 ? 2.859 5.113 15.688 1 92.75 197 CYS A N 1
ATOM 1564 C CA . CYS A 1 197 ? 1.548 4.949 16.297 1 92.75 197 CYS A CA 1
ATOM 1565 C C . CYS A 1 197 ? 1.464 5.711 17.625 1 92.75 197 CYS A C 1
ATOM 1567 O O . CYS A 1 197 ? 0.464 6.375 17.891 1 92.75 197 CYS A O 1
ATOM 1569 N N . TYR A 1 198 ? 2.488 5.59 18.375 1 90.81 198 TYR A N 1
ATOM 1570 C CA . TYR A 1 198 ? 2.541 6.301 19.641 1 90.81 198 TYR A CA 1
ATOM 1571 C C . TYR A 1 198 ? 2.471 7.809 19.422 1 90.81 198 TYR A C 1
ATOM 1573 O O . TYR A 1 198 ? 1.732 8.508 20.125 1 90.81 198 TYR A O 1
ATOM 1581 N N . ASN A 1 199 ? 3.184 8.305 18.531 1 89.12 199 ASN A N 1
ATOM 1582 C CA . ASN A 1 199 ? 3.201 9.734 18.234 1 89.12 199 ASN A CA 1
ATOM 1583 C C . ASN A 1 199 ? 1.829 10.234 17.797 1 89.12 199 ASN A C 1
ATOM 1585 O O . ASN A 1 199 ? 1.408 11.32 18.188 1 89.12 199 ASN A O 1
ATOM 1589 N N . VAL A 1 200 ? 1.161 9.477 16.984 1 90.88 200 VAL A N 1
ATOM 1590 C CA . VAL A 1 200 ? -0.172 9.867 16.531 1 90.88 200 VAL A CA 1
ATOM 1591 C C . VAL A 1 200 ? -1.127 9.898 17.719 1 90.88 200 VAL A C 1
ATOM 1593 O O . VAL A 1 200 ? -1.959 10.805 17.844 1 90.88 200 VAL A O 1
ATOM 1596 N N . SER A 1 201 ? -0.991 8.945 18.609 1 91 201 SER A N 1
ATOM 1597 C CA . SER A 1 201 ? -1.847 8.898 19.797 1 91 201 SER A CA 1
ATOM 1598 C C . SER A 1 201 ? -1.62 10.109 20.688 1 91 201 SER A C 1
ATOM 1600 O O . SER A 1 201 ? -2.553 10.594 21.344 1 91 201 SER A O 1
ATOM 1602 N N . LEU A 1 202 ? -0.428 10.578 20.766 1 88.12 202 LEU A N 1
ATOM 1603 C CA . LEU A 1 202 ? -0.114 11.773 21.531 1 88.12 202 LEU A CA 1
ATOM 1604 C C . LEU A 1 202 ? -0.804 13 20.953 1 88.12 202 LEU A C 1
ATOM 1606 O O . LEU A 1 202 ? -1.296 13.852 21.688 1 88.12 202 LEU A O 1
ATOM 1610 N N . VAL A 1 203 ? -0.771 13.062 19.656 1 87.12 203 VAL A N 1
ATOM 1611 C CA . VAL A 1 203 ? -1.454 14.156 18.984 1 87.12 203 VAL A CA 1
ATOM 1612 C C . VAL A 1 203 ? -2.945 14.125 19.312 1 87.12 203 VAL A C 1
ATOM 1614 O O . VAL A 1 203 ? -3.551 15.156 19.594 1 87.12 203 VAL A O 1
ATOM 1617 N N . ASP A 1 204 ? -3.533 12.961 19.266 1 91.56 204 ASP A N 1
ATOM 1618 C CA . ASP A 1 204 ? -4.949 12.797 19.578 1 91.56 204 ASP A CA 1
ATOM 1619 C C . ASP A 1 204 ? -5.238 13.227 21.016 1 91.56 204 ASP A C 1
ATOM 1621 O O . ASP A 1 204 ? -6.238 13.906 21.281 1 91.56 204 ASP A O 1
ATOM 1625 N N . GLU A 1 205 ? -4.395 12.844 21.906 1 89.44 205 GLU A N 1
ATOM 1626 C CA . GLU A 1 205 ? -4.574 13.203 23.312 1 89.44 205 GLU A CA 1
ATOM 1627 C C . GLU A 1 205 ? -4.5 14.711 23.516 1 89.44 205 GLU A C 1
ATOM 1629 O O . GLU A 1 205 ? -5.273 15.281 24.297 1 89.44 205 GLU A O 1
ATOM 1634 N N . GLU A 1 206 ? -3.576 15.281 22.875 1 86.19 206 GLU A N 1
ATOM 1635 C CA . GLU A 1 206 ? -3.42 16.734 22.969 1 86.19 206 GLU A CA 1
ATOM 1636 C C . GLU A 1 206 ? -4.641 17.453 22.422 1 86.19 206 GLU A C 1
ATOM 1638 O O . GLU A 1 206 ? -5.105 18.438 23 1 86.19 206 GLU A O 1
ATOM 1643 N N . GLU A 1 207 ? -5.094 17.031 21.312 1 86.38 207 GLU A N 1
ATOM 1644 C CA . GLU A 1 207 ? -6.258 17.656 20.688 1 86.38 207 GLU A CA 1
ATOM 1645 C C . GLU A 1 207 ? -7.504 17.484 21.547 1 86.38 207 GLU A C 1
ATOM 1647 O O . GLU A 1 207 ? -8.328 18.406 21.641 1 86.38 207 GLU A O 1
ATOM 1652 N N . ARG A 1 208 ? -7.684 16.375 22.156 1 87.94 208 ARG A N 1
ATOM 1653 C CA . ARG A 1 208 ? -8.836 16.125 23.016 1 87.94 208 ARG A CA 1
ATOM 1654 C C . ARG A 1 208 ? -8.758 16.922 24.297 1 87.94 208 ARG A C 1
ATOM 1656 O O . ARG A 1 208 ? -9.781 17.328 24.859 1 87.94 208 ARG A O 1
ATOM 1663 N N . ALA A 1 209 ? -7.562 17.094 24.828 1 86.06 209 ALA A N 1
ATOM 1664 C CA . ALA A 1 209 ? -7.363 17.906 26.031 1 86.06 209 ALA A CA 1
ATOM 1665 C C . ALA A 1 209 ? -7.73 19.359 25.781 1 86.06 209 ALA A C 1
ATOM 1667 O O . ALA A 1 209 ? -8.203 20.047 26.672 1 86.06 209 ALA A O 1
ATOM 1668 N N . LYS A 1 210 ? -7.559 19.812 24.625 1 85.62 210 LYS A N 1
ATOM 1669 C CA . LYS A 1 210 ? -7.871 21.188 24.266 1 85.62 210 LYS A CA 1
ATOM 1670 C C . LYS A 1 210 ? -9.375 21.406 24.172 1 85.62 210 LYS A C 1
ATOM 1672 O O . LYS A 1 210 ? -9.867 22.516 24.422 1 85.62 210 LYS A O 1
ATOM 1677 N N . VAL A 1 211 ? -10.102 20.438 23.703 1 77.88 211 VAL A N 1
ATOM 1678 C CA . VAL A 1 211 ? -11.547 20.578 23.547 1 77.88 211 VAL A CA 1
ATOM 1679 C C . VAL A 1 211 ? -12.227 20.5 24.906 1 77.88 211 VAL A C 1
ATOM 1681 O O . VAL A 1 211 ? -13.297 21.062 25.109 1 77.88 211 VAL A O 1
ATOM 1684 N N . THR A 1 212 ? -11.719 19.75 25.859 1 74 212 THR A N 1
ATOM 1685 C CA . THR A 1 212 ? -12.312 19.609 27.188 1 74 212 THR A CA 1
ATOM 1686 C C . THR A 1 212 ? -12.008 20.844 28.031 1 74 212 THR A C 1
ATOM 1688 O O . THR A 1 212 ? -12.742 21.156 28.969 1 74 212 THR A O 1
ATOM 1691 N N . ASN A 1 213 ? -11 21.688 27.703 1 65.5 213 ASN A N 1
ATOM 1692 C CA . ASN A 1 213 ? -10.719 22.922 28.438 1 65.5 213 ASN A CA 1
ATOM 1693 C C . ASN A 1 213 ? -11.43 24.109 27.812 1 65.5 213 ASN A C 1
ATOM 1695 O O . ASN A 1 213 ? -11.367 24.312 26.594 1 65.5 213 ASN A O 1
ATOM 1699 N N . MET B 1 1 ? -2.062 6.773 26.906 1 58.38 1 MET B N 1
ATOM 1700 C CA . MET B 1 1 ? -2.385 5.352 26.844 1 58.38 1 MET B CA 1
ATOM 1701 C C . MET B 1 1 ? -3.883 5.141 26.641 1 58.38 1 MET B C 1
ATOM 1703 O O . MET B 1 1 ? -4.297 4.16 26.031 1 58.38 1 MET B O 1
ATOM 1707 N N . GLY B 1 2 ? -4.574 6.289 26.672 1 83 2 GLY B N 1
ATOM 1708 C CA . GLY B 1 2 ? -6.023 6.18 26.688 1 83 2 GLY B CA 1
ATOM 1709 C C . GLY B 1 2 ? -6.621 5.996 25.312 1 83 2 GLY B C 1
ATOM 1710 O O . GLY B 1 2 ? -7.512 5.164 25.109 1 83 2 GLY B O 1
ATOM 1711 N N . VAL B 1 3 ? -5.965 6.414 24.328 1 90.44 3 VAL B N 1
ATOM 1712 C CA . VAL B 1 3 ? -6.52 6.402 22.984 1 90.44 3 VAL B CA 1
ATOM 1713 C C . VAL B 1 3 ? -6.469 4.984 22.422 1 90.44 3 VAL B C 1
ATOM 1715 O O . VAL B 1 3 ? -7.387 4.555 21.719 1 90.44 3 VAL B O 1
ATOM 1718 N N . PHE B 1 4 ? -5.434 4.203 22.766 1 93.38 4 PHE B N 1
ATOM 1719 C CA . PHE B 1 4 ? -5.238 2.859 22.234 1 93.38 4 PHE B CA 1
ATOM 1720 C C . PHE B 1 4 ? -6.34 1.923 22.719 1 93.38 4 PHE B C 1
ATOM 1722 O O . PHE B 1 4 ? -6.609 0.897 22.094 1 93.38 4 PHE B O 1
ATOM 1729 N N . LEU B 1 5 ? -7 2.379 23.781 1 93.31 5 LEU B N 1
ATOM 1730 C CA . LEU B 1 5 ? -7.98 1.479 24.359 1 93.31 5 LEU B CA 1
ATOM 1731 C C . LEU B 1 5 ? -9.398 1.957 24.078 1 93.31 5 LEU B C 1
ATOM 1733 O O . LEU B 1 5 ? -10.367 1.422 24.625 1 93.31 5 LEU B O 1
ATOM 1737 N N . PHE B 1 6 ? -9.492 2.928 23.219 1 93.5 6 PHE B N 1
ATOM 1738 C CA . PHE B 1 6 ? -10.82 3.357 22.781 1 93.5 6 PHE B CA 1
ATOM 1739 C C . PHE B 1 6 ? -11.562 2.215 22.109 1 93.5 6 PHE B C 1
ATOM 1741 O O . PHE B 1 6 ? -10.953 1.39 21.422 1 93.5 6 PHE B O 1
ATOM 1748 N N . ILE B 1 7 ? -12.812 2.211 22.25 1 93.81 7 ILE B N 1
ATOM 1749 C CA . ILE B 1 7 ? -13.664 1.131 21.766 1 93.81 7 ILE B CA 1
ATOM 1750 C C . ILE B 1 7 ? -13.453 0.955 20.266 1 93.81 7 ILE B C 1
ATOM 1752 O O . ILE B 1 7 ? -13.211 -0.158 19.781 1 93.81 7 ILE B O 1
ATOM 1756 N N . PRO B 1 8 ? -13.539 1.981 19.422 1 94.44 8 PRO B N 1
ATOM 1757 C CA . PRO B 1 8 ? -13.32 1.803 17.984 1 94.44 8 PRO B CA 1
ATOM 1758 C C . PRO B 1 8 ? -11.953 1.2 17.672 1 94.44 8 PRO B C 1
ATOM 1760 O O . PRO B 1 8 ? -11.82 0.432 16.719 1 94.44 8 PRO B O 1
ATOM 1763 N N . ASN B 1 9 ? -10.961 1.557 18.453 1 96 9 ASN B N 1
ATOM 1764 C CA . ASN B 1 9 ? -9.625 1.021 18.219 1 96 9 ASN B CA 1
ATOM 1765 C C . ASN B 1 9 ? -9.547 -0.462 18.578 1 96 9 ASN B C 1
ATOM 1767 O O . ASN B 1 9 ? -8.852 -1.228 17.906 1 96 9 ASN B O 1
ATOM 1771 N N . LEU B 1 10 ? -10.234 -0.822 19.609 1 95.56 10 LEU B N 1
ATOM 1772 C CA . LEU B 1 10 ? -10.305 -2.236 19.953 1 95.56 10 LEU B CA 1
ATOM 1773 C C . LEU B 1 10 ? -10.961 -3.041 18.844 1 95.56 10 LEU B C 1
ATOM 1775 O O . LEU B 1 10 ? -10.516 -4.148 18.531 1 95.56 10 LEU B O 1
ATOM 1779 N N . ILE B 1 11 ? -11.992 -2.498 18.281 1 95.62 11 ILE B N 1
ATOM 1780 C CA . ILE B 1 11 ? -12.641 -3.129 17.141 1 95.62 11 ILE B CA 1
ATOM 1781 C C . ILE B 1 11 ? -11.664 -3.211 15.969 1 95.62 11 ILE B C 1
ATOM 1783 O O . ILE B 1 11 ? -11.594 -4.234 15.289 1 95.62 11 ILE B O 1
ATOM 1787 N N . GLY B 1 12 ? -10.898 -2.164 15.781 1 96.06 12 GLY B N 1
ATOM 1788 C CA . GLY B 1 12 ? -9.891 -2.148 14.727 1 96.06 12 GLY B CA 1
ATOM 1789 C C . GLY B 1 12 ? -8.844 -3.234 14.891 1 96.06 12 GLY B C 1
ATOM 1790 O O . GLY B 1 12 ? -8.445 -3.869 13.914 1 96.06 12 GLY B O 1
ATOM 1791 N N . TYR B 1 13 ? -8.422 -3.408 16.219 1 97.12 13 TYR B N 1
ATOM 1792 C CA . TYR B 1 13 ? -7.469 -4.484 16.484 1 97.12 13 TYR B CA 1
ATOM 1793 C C . TYR B 1 13 ? -8.078 -5.84 16.156 1 97.12 13 TYR B C 1
ATOM 1795 O O . TYR B 1 13 ? -7.395 -6.707 15.594 1 97.12 13 TYR B O 1
ATOM 1803 N N . GLY B 1 14 ? -9.266 -5.996 16.5 1 97.38 14 GLY B N 1
ATOM 1804 C CA . GLY B 1 14 ? -9.969 -7.211 16.125 1 97.38 14 GLY B CA 1
ATOM 1805 C C . GLY B 1 14 ? -10.008 -7.438 14.625 1 97.38 14 GLY B C 1
ATOM 1806 O O . GLY B 1 14 ? -9.82 -8.562 14.148 1 97.38 14 GLY B O 1
ATOM 1807 N N . ARG B 1 15 ? -10.25 -6.344 13.852 1 97.62 15 ARG B N 1
ATOM 1808 C CA . ARG B 1 15 ? -10.273 -6.426 12.391 1 97.62 15 ARG B CA 1
ATOM 1809 C C . ARG B 1 15 ? -8.93 -6.91 11.852 1 97.62 15 ARG B C 1
ATOM 1811 O O . ARG B 1 15 ? -8.891 -7.734 10.938 1 97.62 15 ARG B O 1
ATOM 1818 N N . ILE B 1 16 ? -7.891 -6.434 12.422 1 97.62 16 ILE B N 1
ATOM 1819 C CA . ILE B 1 16 ? -6.547 -6.785 11.977 1 97.62 16 ILE B CA 1
ATOM 1820 C C . ILE B 1 16 ? -6.293 -8.273 12.234 1 97.62 16 ILE B C 1
ATOM 1822 O O . ILE B 1 16 ? -5.777 -8.977 11.367 1 97.62 16 ILE B O 1
ATOM 1826 N N . ILE B 1 17 ? -6.66 -8.75 13.383 1 98 17 ILE B N 1
ATOM 1827 C CA . ILE B 1 17 ? -6.484 -10.156 13.734 1 98 17 ILE B CA 1
ATOM 1828 C C . ILE B 1 17 ? -7.277 -11.031 12.766 1 98 17 ILE B C 1
ATOM 1830 O O . ILE B 1 17 ? -6.75 -12.016 12.234 1 98 17 ILE B O 1
ATOM 1834 N N . LEU B 1 18 ? -8.5 -10.664 12.547 1 97.94 18 LEU B N 1
ATOM 1835 C CA . LEU B 1 18 ? -9.352 -11.414 11.633 1 97.94 18 LEU B CA 1
ATOM 1836 C C . LEU B 1 18 ? -8.781 -11.391 10.219 1 97.94 18 LEU B C 1
ATOM 1838 O O . LEU B 1 18 ? -8.852 -12.391 9.492 1 97.94 18 LEU B O 1
ATOM 1842 N N . ALA B 1 19 ? -8.273 -10.266 9.82 1 97.44 19 ALA B N 1
ATOM 1843 C CA . ALA B 1 19 ? -7.672 -10.141 8.5 1 97.44 19 ALA B CA 1
ATOM 1844 C C . ALA B 1 19 ? -6.508 -11.109 8.328 1 97.44 19 ALA B C 1
ATOM 1846 O O . ALA B 1 19 ? -6.434 -11.828 7.332 1 97.44 19 ALA B O 1
ATOM 1847 N N . PHE B 1 20 ? -5.609 -11.18 9.32 1 98.12 20 PHE B N 1
ATOM 1848 C CA . PHE B 1 20 ? -4.453 -12.062 9.219 1 98.12 20 PHE B CA 1
ATOM 1849 C C . PHE B 1 20 ? -4.879 -13.523 9.289 1 98.12 20 PHE B C 1
ATOM 1851 O O . PHE B 1 20 ? -4.262 -14.383 8.656 1 98.12 20 PHE B O 1
ATOM 1858 N N . MET B 1 21 ? -5.914 -13.805 10.047 1 98.12 21 MET B N 1
ATOM 1859 C CA . MET B 1 21 ? -6.484 -15.148 10.008 1 98.12 21 MET B CA 1
ATOM 1860 C C . MET B 1 21 ? -6.973 -15.484 8.602 1 98.12 21 MET B C 1
ATOM 1862 O O . MET B 1 21 ? -6.754 -16.594 8.117 1 98.12 21 MET B O 1
ATOM 1866 N N . SER B 1 22 ? -7.629 -14.531 8.016 1 98.25 22 SER B N 1
ATOM 1867 C CA . SER B 1 22 ? -8.094 -14.734 6.652 1 98.25 22 SER B CA 1
ATOM 1868 C C . SER B 1 22 ? -6.93 -15.016 5.707 1 98.25 22 SER B C 1
ATOM 1870 O O . SER B 1 22 ? -6.996 -15.938 4.895 1 98.25 22 SER B O 1
ATOM 1872 N N . PHE B 1 23 ? -5.863 -14.227 5.844 1 98.12 23 PHE B N 1
ATOM 1873 C CA . PHE B 1 23 ? -4.688 -14.438 5.012 1 98.12 23 PHE B CA 1
ATOM 1874 C C . PHE B 1 23 ? -4.176 -15.867 5.137 1 98.12 23 PHE B C 1
ATOM 1876 O O . PHE B 1 23 ? -3.834 -16.5 4.137 1 98.12 23 PHE B O 1
ATOM 1883 N N . TYR B 1 24 ? -4.125 -16.312 6.371 1 97.81 24 TYR B N 1
ATOM 1884 C CA . TYR B 1 24 ? -3.6 -17.641 6.672 1 97.81 24 TYR B CA 1
ATOM 1885 C C . TYR B 1 24 ? -4.434 -18.719 5.996 1 97.81 24 TYR B C 1
ATOM 1887 O O . TYR B 1 24 ? -3.889 -19.688 5.465 1 97.81 24 TYR B O 1
ATOM 1895 N N . TYR B 1 25 ? -5.711 -18.578 5.93 1 97.69 25 TYR B N 1
ATOM 1896 C CA . TYR B 1 25 ? -6.613 -19.609 5.453 1 97.69 25 TYR B CA 1
ATOM 1897 C C . TYR B 1 25 ? -6.812 -19.516 3.945 1 97.69 25 TYR B C 1
ATOM 1899 O O . TYR B 1 25 ? -7.297 -20.453 3.316 1 97.69 25 TYR B O 1
ATOM 1907 N N . MET B 1 26 ? -6.434 -18.531 3.309 1 97.12 26 MET B N 1
ATOM 1908 C CA . MET B 1 26 ? -6.746 -18.234 1.915 1 97.12 26 MET B CA 1
ATOM 1909 C C . MET B 1 26 ? -6.297 -19.359 0.995 1 97.12 26 MET B C 1
ATOM 1911 O O . MET B 1 26 ? -7.035 -19.766 0.092 1 97.12 26 MET B O 1
ATOM 1915 N N . PRO B 1 27 ? -5.113 -19.922 1.286 1 96.19 27 PRO B N 1
ATOM 1916 C CA . PRO B 1 27 ? -4.629 -20.891 0.302 1 96.19 27 PRO B CA 1
ATOM 1917 C C . PRO B 1 27 ? -5.359 -22.219 0.382 1 96.19 27 PRO B C 1
ATOM 1919 O O . PRO B 1 27 ? -5.422 -22.953 -0.607 1 96.19 27 PRO B O 1
ATOM 1922 N N . PHE B 1 28 ? -5.938 -22.594 1.545 1 94.88 28 PHE B N 1
ATOM 1923 C CA . PHE B 1 28 ? -6.34 -23.984 1.638 1 94.88 28 PHE B CA 1
ATOM 1924 C C . PHE B 1 28 ? -7.758 -24.109 2.188 1 94.88 28 PHE B C 1
ATOM 1926 O O . PHE B 1 28 ? -8.383 -25.156 2.082 1 94.88 28 PHE B O 1
ATOM 1933 N N . ASP B 1 29 ? -8.328 -23.078 2.832 1 97.19 29 ASP B N 1
ATOM 1934 C CA . ASP B 1 29 ? -9.672 -23.125 3.396 1 97.19 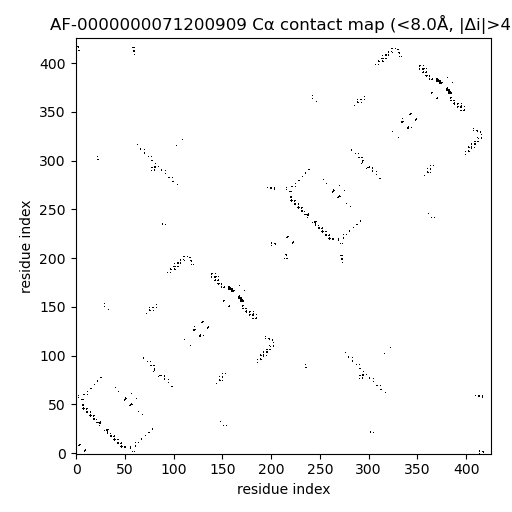29 ASP B CA 1
ATOM 1935 C C . ASP B 1 29 ? -10.469 -21.875 3.016 1 97.19 29 ASP B C 1
ATOM 1937 O O . ASP B 1 29 ? -10.523 -20.906 3.777 1 97.19 29 ASP B O 1
ATOM 1941 N N . PRO B 1 30 ? -11.172 -21.969 1.871 1 96.12 30 PRO B N 1
ATOM 1942 C CA . PRO B 1 30 ? -11.875 -20.781 1.377 1 96.12 30 PRO B CA 1
ATOM 1943 C C . PRO B 1 30 ? -13.008 -20.344 2.299 1 96.12 30 PRO B C 1
ATOM 1945 O O . PRO B 1 30 ? -13.281 -19.141 2.422 1 96.12 30 PRO B O 1
ATOM 1948 N N . THR B 1 31 ? -13.719 -21.266 2.947 1 95.25 31 THR B N 1
ATOM 1949 C CA . THR B 1 31 ? -14.828 -20.922 3.824 1 95.25 31 THR B CA 1
ATOM 1950 C C . THR B 1 31 ? -14.352 -20.094 5.008 1 95.25 31 THR B C 1
ATOM 1952 O O . THR B 1 31 ? -14.859 -18.984 5.254 1 95.25 31 THR B O 1
ATOM 1955 N N . LYS B 1 32 ? -13.336 -20.594 5.73 1 97.69 32 LYS B N 1
ATOM 1956 C CA . LYS B 1 32 ? -12.805 -19.844 6.863 1 97.69 32 LYS B CA 1
ATOM 1957 C C . LYS B 1 32 ? -12.203 -18.516 6.41 1 97.69 32 LYS B C 1
ATOM 1959 O O . LYS B 1 32 ? -12.32 -17.5 7.109 1 97.69 32 LYS B O 1
ATOM 1964 N N . ALA B 1 33 ? -11.547 -18.5 5.227 1 97.75 33 ALA B N 1
ATOM 1965 C CA . ALA B 1 33 ? -10.93 -17.297 4.695 1 97.75 33 ALA B CA 1
ATOM 1966 C C . ALA B 1 33 ? -11.984 -16.219 4.418 1 97.75 33 ALA B C 1
ATOM 1968 O O . ALA B 1 33 ? -11.836 -15.07 4.84 1 97.75 33 ALA B O 1
ATOM 1969 N N . VAL B 1 34 ? -13.094 -16.594 3.812 1 95.56 34 VAL B N 1
ATOM 1970 C CA . VAL B 1 34 ? -14.109 -15.625 3.408 1 95.56 34 VAL B CA 1
ATOM 1971 C C . VAL B 1 34 ? -14.867 -15.125 4.637 1 95.56 34 VAL B C 1
ATOM 1973 O O . VAL B 1 34 ? -15.18 -13.938 4.742 1 95.56 34 VAL B O 1
ATOM 1976 N N . VAL B 1 35 ? -15.164 -16.016 5.539 1 96.25 35 VAL B N 1
ATOM 1977 C CA . VAL B 1 35 ? -15.898 -15.641 6.738 1 96.25 35 VAL B CA 1
ATOM 1978 C C . VAL B 1 35 ? -15.086 -14.633 7.543 1 96.25 35 VAL B C 1
ATOM 1980 O O . VAL B 1 35 ? -15.594 -13.57 7.922 1 96.25 35 VAL B O 1
ATOM 1983 N N . THR B 1 36 ? -13.859 -14.969 7.801 1 97.75 36 THR B N 1
ATOM 1984 C CA . THR B 1 36 ? -13.016 -14.055 8.57 1 97.75 36 THR B CA 1
ATOM 1985 C C . THR B 1 36 ? -12.789 -12.75 7.809 1 97.75 36 THR B C 1
ATOM 1987 O O . THR B 1 36 ? -12.766 -11.672 8.406 1 97.75 36 THR B O 1
ATOM 1990 N N . TYR B 1 37 ? -12.641 -12.844 6.504 1 97.19 37 TYR B N 1
ATOM 1991 C CA . TYR B 1 37 ? -12.461 -11.672 5.66 1 97.19 37 TYR B CA 1
ATOM 1992 C C . TYR B 1 37 ? -13.672 -10.75 5.738 1 97.19 37 TYR B C 1
ATOM 1994 O O . TYR B 1 37 ? -13.531 -9.547 5.969 1 97.19 37 TYR B O 1
ATOM 2002 N N . LEU B 1 38 ? -14.852 -11.32 5.586 1 93.19 38 LEU B N 1
ATOM 2003 C CA . LEU B 1 38 ? -16.094 -10.547 5.559 1 93.19 38 LEU B CA 1
ATOM 2004 C C . LEU B 1 38 ? -16.406 -9.977 6.938 1 93.19 38 LEU B C 1
ATOM 2006 O O . LEU B 1 38 ? -16.875 -8.844 7.055 1 93.19 38 LEU B O 1
ATOM 2010 N N . VAL B 1 39 ? -16.188 -10.766 7.953 1 95.38 39 VAL B N 1
ATOM 2011 C CA . VAL B 1 39 ? -16.422 -10.266 9.305 1 95.38 39 VAL B CA 1
ATOM 2012 C C . VAL B 1 39 ? -15.484 -9.102 9.594 1 95.38 39 VAL B C 1
ATOM 2014 O O . VAL B 1 39 ? -15.891 -8.094 10.18 1 95.38 39 VAL B O 1
ATOM 2017 N N . SER B 1 40 ? -14.227 -9.234 9.219 1 95.88 40 SER B N 1
ATOM 2018 C CA . SER B 1 40 ? -13.281 -8.133 9.367 1 95.88 40 SER B CA 1
ATOM 2019 C C . SER B 1 40 ? -13.789 -6.875 8.672 1 95.88 40 SER B C 1
ATOM 2021 O O . SER B 1 40 ? -13.711 -5.777 9.227 1 95.88 40 SER B O 1
ATOM 2023 N N . GLY B 1 41 ? -14.336 -7.047 7.465 1 91.81 41 GLY B N 1
ATOM 2024 C CA . GLY B 1 41 ? -14.867 -5.926 6.711 1 91.81 41 GLY B CA 1
ATOM 2025 C C . GLY B 1 41 ? -16.109 -5.316 7.348 1 91.81 41 GLY B C 1
ATOM 2026 O O . GLY B 1 41 ? -16.281 -4.098 7.34 1 91.81 41 GLY B O 1
ATOM 2027 N N . LEU B 1 42 ? -16.938 -6.113 7.879 1 89.62 42 LEU B N 1
ATOM 2028 C CA . LEU B 1 42 ? -18.172 -5.645 8.523 1 89.62 42 LEU B CA 1
ATOM 2029 C C . LEU B 1 42 ? -17.844 -4.871 9.797 1 89.62 42 LEU B C 1
ATOM 2031 O O . LEU B 1 42 ? -18.531 -3.898 10.125 1 89.62 42 LEU B O 1
ATOM 2035 N N . LEU B 1 43 ? -16.844 -5.336 10.445 1 93.06 43 LEU B N 1
ATOM 2036 C CA . LEU B 1 43 ? -16.422 -4.66 11.672 1 93.06 43 LEU B CA 1
ATOM 2037 C C . LEU B 1 43 ? -15.969 -3.236 11.375 1 93.06 43 LEU B C 1
ATOM 2039 O O . LEU B 1 43 ? -15.914 -2.396 12.273 1 93.06 43 LEU B O 1
ATOM 2043 N N . ASP B 1 44 ? -15.57 -3.004 10.156 1 91.62 44 ASP B N 1
ATOM 2044 C CA . ASP B 1 44 ? -15.195 -1.662 9.727 1 91.62 44 ASP B CA 1
ATOM 2045 C C . ASP B 1 44 ? -16.344 -0.676 9.93 1 91.62 44 ASP B C 1
ATOM 2047 O O . ASP B 1 44 ? -16.125 0.431 10.43 1 91.62 44 ASP B O 1
ATOM 2051 N N . ALA B 1 45 ? -17.562 -1.058 9.539 1 85.75 45 ALA B N 1
ATOM 2052 C CA . ALA B 1 45 ? -18.75 -0.212 9.719 1 85.75 45 ALA B CA 1
ATOM 2053 C C . ALA B 1 45 ? -19.047 0.008 11.203 1 85.75 45 ALA B C 1
ATOM 2055 O O . ALA B 1 45 ? -19.438 1.103 11.602 1 85.75 45 ALA B O 1
ATOM 2056 N N . PHE B 1 46 ? -18.703 -0.944 11.945 1 90.06 46 PHE B N 1
ATOM 2057 C CA . PHE B 1 46 ? -19.016 -0.879 13.375 1 90.06 46 PHE B CA 1
ATOM 2058 C C . PHE B 1 46 ? -18.031 0.037 14.094 1 90.06 46 PHE B C 1
ATOM 2060 O O . PHE B 1 46 ? -18.406 0.75 15.023 1 90.06 46 PHE B O 1
ATOM 2067 N N . ASP B 1 47 ? -16.812 -0.067 13.742 1 91.25 47 ASP B N 1
ATOM 2068 C CA . ASP B 1 47 ? -15.844 0.779 14.445 1 91.25 47 ASP B CA 1
ATOM 2069 C C . ASP B 1 47 ? -16.062 2.254 14.117 1 91.25 47 ASP B C 1
ATOM 2071 O O . ASP B 1 47 ? -15.867 3.121 14.961 1 91.25 47 ASP B O 1
ATOM 2075 N N . GLY B 1 48 ? -16.453 2.551 12.891 1 88.25 48 GLY B N 1
ATOM 2076 C CA . GLY B 1 48 ? -16.828 3.918 12.562 1 88.25 48 GLY B CA 1
ATOM 2077 C C . GLY B 1 48 ? -18.016 4.426 13.344 1 88.25 48 GLY B C 1
ATOM 2078 O O . GLY B 1 48 ? -18.016 5.551 13.844 1 88.25 48 GLY B O 1
ATOM 2079 N N . HIS B 1 49 ? -19.016 3.584 13.406 1 89.69 49 HIS B N 1
ATOM 2080 C CA . HIS B 1 49 ? -20.203 3.945 14.172 1 89.69 49 HIS B CA 1
ATOM 2081 C C . HIS B 1 49 ? -19.875 4.141 15.648 1 89.69 49 HIS B C 1
ATOM 2083 O O . HIS B 1 49 ? -20.328 5.109 16.266 1 89.69 49 HIS B O 1
ATOM 2089 N N . ALA B 1 50 ? -19.109 3.26 16.172 1 90.5 50 ALA B N 1
ATOM 2090 C CA . ALA B 1 50 ? -18.703 3.344 17.562 1 90.5 50 ALA B CA 1
ATOM 2091 C C . ALA B 1 50 ? -17.906 4.621 17.844 1 90.5 50 ALA B C 1
ATOM 2093 O O . ALA B 1 50 ? -18.078 5.258 18.875 1 90.5 50 ALA B O 1
ATOM 2094 N N . ALA B 1 51 ? -17.047 5.008 16.938 1 90.94 51 ALA B N 1
ATOM 2095 C CA . ALA B 1 51 ? -16.25 6.223 17.094 1 90.94 51 ALA B CA 1
ATOM 2096 C C . ALA B 1 51 ? -17.141 7.453 17.234 1 90.94 51 ALA B C 1
ATOM 2098 O O . ALA B 1 51 ? -16.906 8.305 18.094 1 90.94 51 ALA B O 1
ATOM 2099 N N . ARG B 1 52 ? -18.188 7.473 16.469 1 90.25 52 ARG B N 1
ATOM 2100 C CA . ARG B 1 52 ? -19.109 8.602 16.5 1 90.25 52 ARG B CA 1
ATOM 2101 C C . ARG B 1 52 ? -20.031 8.523 17.719 1 90.25 52 ARG B C 1
ATOM 2103 O O . ARG B 1 52 ? -20.266 9.531 18.375 1 90.25 52 ARG B O 1
ATOM 2110 N N . TYR B 1 53 ? -20.484 7.359 17.969 1 93 53 TYR B N 1
ATOM 2111 C CA . TYR B 1 53 ? -21.438 7.156 19.062 1 93 53 TYR B CA 1
ATOM 2112 C C . TYR B 1 53 ? -20.797 7.48 20.406 1 93 53 TYR B C 1
ATOM 2114 O O . TYR B 1 53 ? -21.422 8.125 21.25 1 93 53 TYR B O 1
ATOM 2122 N N . PHE B 1 54 ? -19.562 7.117 20.672 1 93.88 54 PHE B N 1
ATOM 2123 C CA . PHE B 1 54 ? -18.906 7.305 21.969 1 93.88 54 PHE B CA 1
ATOM 2124 C C . PHE B 1 54 ? -18.047 8.562 21.953 1 93.88 54 PHE B C 1
ATOM 2126 O O . PHE B 1 54 ? -17.281 8.812 22.891 1 93.88 54 PHE B O 1
ATOM 2133 N N . ASN B 1 55 ? -18.109 9.312 20.844 1 92.5 55 ASN B N 1
ATOM 2134 C CA . ASN B 1 55 ? -17.281 10.508 20.688 1 92.5 55 ASN B CA 1
ATOM 2135 C C . ASN B 1 55 ? -15.797 10.188 20.828 1 92.5 55 ASN B C 1
ATOM 2137 O O . ASN B 1 55 ? -15.086 10.852 21.594 1 92.5 55 ASN B O 1
ATOM 2141 N N . GLN B 1 56 ? -15.438 9.125 20.266 1 93.81 56 GLN B N 1
ATOM 2142 C CA . GLN B 1 56 ? -14.055 8.641 20.312 1 93.81 56 GLN B CA 1
ATOM 2143 C C . GLN B 1 56 ? -13.414 8.656 18.938 1 93.81 56 GLN B C 1
ATOM 2145 O O . GLN B 1 56 ? -12.703 7.723 18.562 1 93.81 56 GLN B O 1
ATOM 2150 N N . SER B 1 57 ? -13.773 9.641 18.125 1 92.06 57 SER B N 1
ATOM 2151 C CA . SER B 1 57 ? -13.133 9.805 16.828 1 92.06 57 SER B CA 1
ATOM 2152 C C . SER B 1 57 ? -11.719 10.359 16.969 1 92.06 57 SER B C 1
ATOM 2154 O O . SER B 1 57 ? -11.523 11.422 17.578 1 92.06 57 SER B O 1
ATOM 2156 N N . THR B 1 58 ? -10.75 9.594 16.562 1 93.12 58 THR B N 1
ATOM 2157 C CA . THR B 1 58 ? -9.352 9.992 16.672 1 93.12 58 THR B CA 1
ATOM 2158 C C . THR B 1 58 ? -8.633 9.844 15.336 1 93.12 58 THR B C 1
ATOM 2160 O O . THR B 1 58 ? -9.125 9.156 14.438 1 93.12 58 THR B O 1
ATOM 2163 N N . LYS B 1 59 ? -7.531 10.492 15.203 1 91.94 59 LYS B N 1
ATOM 2164 C CA . LYS B 1 59 ? -6.68 10.336 14.023 1 91.94 59 LYS B CA 1
ATOM 2165 C C . LYS B 1 59 ? -6.09 8.93 13.961 1 91.94 59 LYS B C 1
ATOM 2167 O O . LYS B 1 59 ? -5.984 8.344 12.875 1 91.94 59 LYS B O 1
ATOM 2172 N N . PHE B 1 60 ? -5.68 8.43 15.094 1 93.69 60 PHE B N 1
ATOM 2173 C CA . PHE B 1 60 ? -5.129 7.082 15.148 1 93.69 60 PHE B CA 1
ATOM 2174 C C . PHE B 1 60 ? -6.133 6.066 14.625 1 93.69 60 PHE B C 1
ATOM 2176 O O . PHE B 1 60 ? -5.789 5.219 13.797 1 93.69 60 PHE B O 1
ATOM 2183 N N . GLY B 1 61 ? -7.309 6.191 15.156 1 94.25 61 GLY B N 1
ATOM 2184 C CA . GLY B 1 61 ? -8.344 5.281 14.703 1 94.25 61 GLY B CA 1
ATOM 2185 C C . GLY B 1 61 ? -8.617 5.371 13.219 1 94.25 61 GLY B C 1
ATOM 2186 O O . GLY B 1 61 ? -8.828 4.352 12.555 1 94.25 61 GLY B O 1
ATOM 2187 N N . ALA B 1 62 ? -8.664 6.52 12.695 1 92.06 62 ALA B N 1
ATOM 2188 C CA . ALA B 1 62 ? -8.891 6.73 11.266 1 92.06 62 ALA B CA 1
ATOM 2189 C C . ALA B 1 62 ? -7.766 6.109 10.438 1 92.06 62 ALA B C 1
ATOM 2191 O O . ALA B 1 62 ? -8.023 5.48 9.414 1 92.06 62 ALA B O 1
ATOM 2192 N N . LEU B 1 63 ? -6.59 6.285 10.898 1 92.69 63 LEU B N 1
ATOM 2193 C CA . LEU B 1 63 ? -5.434 5.711 10.211 1 92.69 63 LEU B CA 1
ATOM 2194 C C . LEU B 1 63 ? -5.484 4.188 10.234 1 92.69 63 LEU B C 1
ATOM 2196 O O . LEU B 1 63 ? -5.234 3.539 9.219 1 92.69 63 LEU B O 1
ATOM 2200 N N . LEU B 1 64 ? -5.723 3.721 11.383 1 94.44 64 LEU B N 1
ATOM 2201 C CA . LEU B 1 64 ? -5.836 2.275 11.547 1 94.44 64 LEU B CA 1
ATOM 2202 C C . LEU B 1 64 ? -6.867 1.696 10.586 1 94.44 64 LEU B C 1
ATOM 2204 O O . LEU B 1 64 ? -6.617 0.679 9.938 1 94.44 64 LEU B O 1
ATOM 2208 N N . ASP B 1 65 ? -7.949 2.398 10.531 1 93.75 65 ASP B N 1
ATOM 2209 C CA . ASP B 1 65 ? -9.047 1.967 9.664 1 93.75 65 ASP B CA 1
ATOM 2210 C C . ASP B 1 65 ? -8.633 1.991 8.195 1 93.75 65 ASP B C 1
ATOM 2212 O O . ASP B 1 65 ? -8.773 0.99 7.492 1 93.75 65 ASP B O 1
ATOM 2216 N N . MET B 1 66 ? -8.117 3 7.738 1 92.88 66 MET B N 1
ATOM 2217 C CA . MET B 1 66 ? -7.758 3.178 6.332 1 92.88 66 MET B CA 1
ATOM 2218 C C . MET B 1 66 ? -6.676 2.186 5.918 1 92.88 66 MET B C 1
ATOM 2220 O O . MET B 1 66 ? -6.719 1.636 4.816 1 92.88 66 MET B O 1
ATOM 2224 N N . LEU B 1 67 ? -5.719 1.962 6.746 1 95.06 67 LEU B N 1
ATOM 2225 C CA . LEU B 1 67 ? -4.617 1.06 6.441 1 95.06 67 LEU B CA 1
ATOM 2226 C C . LEU B 1 67 ? -5.094 -0.388 6.398 1 95.06 67 LEU B C 1
ATOM 2228 O O . LEU B 1 67 ? -4.68 -1.157 5.527 1 95.06 67 LEU B O 1
ATOM 2232 N N . THR B 1 68 ? -5.906 -0.717 7.383 1 96.31 68 THR B N 1
ATOM 2233 C CA . THR B 1 68 ? -6.426 -2.078 7.41 1 96.31 68 THR B CA 1
ATOM 2234 C C . THR B 1 68 ? -7.176 -2.396 6.121 1 96.31 68 THR B C 1
ATOM 2236 O O . THR B 1 68 ? -6.988 -3.465 5.535 1 96.31 68 THR B O 1
ATOM 2239 N N . ASP B 1 69 ? -7.973 -1.472 5.691 1 94.69 69 ASP B N 1
ATOM 2240 C CA . ASP B 1 69 ? -8.734 -1.671 4.465 1 94.69 69 ASP B CA 1
ATOM 2241 C C . ASP B 1 69 ? -7.809 -1.92 3.277 1 94.69 69 ASP B C 1
ATOM 2243 O O . ASP B 1 69 ? -8.031 -2.844 2.49 1 94.69 69 ASP B O 1
ATOM 2247 N N . ARG B 1 70 ? -6.785 -1.148 3.139 1 95.38 70 ARG B N 1
ATOM 2248 C CA . ARG B 1 70 ? -5.848 -1.263 2.025 1 95.38 70 ARG B CA 1
ATOM 2249 C C . ARG B 1 70 ? -5.051 -2.561 2.111 1 95.38 70 ARG B C 1
ATOM 2251 O O . ARG B 1 70 ? -4.742 -3.174 1.088 1 95.38 70 ARG B O 1
ATOM 2258 N N . CYS B 1 71 ? -4.617 -2.918 3.268 1 97.06 71 CYS B N 1
ATOM 2259 C CA . CYS B 1 71 ? -3.822 -4.125 3.457 1 97.06 71 CYS B CA 1
ATOM 2260 C C . CYS B 1 71 ? -4.637 -5.371 3.125 1 97.06 71 CYS B C 1
ATOM 2262 O O . CYS B 1 71 ? -4.137 -6.289 2.471 1 97.06 71 CYS B O 1
ATOM 2264 N N . VAL B 1 72 ? -5.867 -5.375 3.596 1 97.31 72 VAL B N 1
ATOM 2265 C CA . VAL B 1 72 ? -6.727 -6.531 3.385 1 97.31 72 VAL B CA 1
ATOM 2266 C C . VAL B 1 72 ? -6.984 -6.719 1.893 1 97.31 72 VAL B C 1
ATOM 2268 O O . VAL B 1 72 ? -6.859 -7.828 1.368 1 97.31 72 VAL B O 1
ATOM 2271 N N . THR B 1 73 ? -7.324 -5.664 1.243 1 96.94 73 THR B N 1
ATOM 2272 C CA . THR B 1 73 ? -7.57 -5.738 -0.193 1 96.94 73 THR B CA 1
ATOM 2273 C C . THR B 1 73 ? -6.309 -6.152 -0.94 1 96.94 73 THR B C 1
ATOM 2275 O O . THR B 1 73 ? -6.359 -6.996 -1.835 1 96.94 73 THR B O 1
ATOM 2278 N N . THR B 1 74 ? -5.191 -5.609 -0.599 1 98.38 74 THR B N 1
ATOM 2279 C CA . THR B 1 74 ? -3.922 -5.953 -1.229 1 98.38 74 THR B CA 1
ATOM 2280 C C . THR B 1 74 ? -3.613 -7.438 -1.044 1 98.38 74 THR B C 1
ATOM 2282 O O . THR B 1 74 ? -3.219 -8.117 -1.994 1 98.38 74 THR B O 1
ATOM 2285 N N . ALA B 1 75 ? -3.793 -7.883 0.142 1 98.44 75 ALA B N 1
ATOM 2286 C CA . ALA B 1 75 ? -3.523 -9.289 0.433 1 98.44 75 ALA B CA 1
ATOM 2287 C C . ALA B 1 75 ? -4.418 -10.203 -0.399 1 98.44 75 ALA B C 1
ATOM 2289 O O . ALA B 1 75 ? -3.979 -11.258 -0.867 1 98.44 75 ALA B O 1
ATOM 2290 N N . LEU B 1 76 ? -5.652 -9.812 -0.513 1 98.31 76 LEU B N 1
ATOM 2291 C CA . LEU B 1 76 ? -6.57 -10.594 -1.343 1 98.31 76 LEU B CA 1
ATOM 2292 C C . LEU B 1 76 ? -6.105 -10.609 -2.795 1 98.31 76 LEU B C 1
ATOM 2294 O O . LEU B 1 76 ? -6.117 -11.656 -3.445 1 98.31 76 LEU B O 1
ATOM 2298 N N . LEU B 1 77 ? -5.688 -9.508 -3.307 1 98.62 77 LEU B N 1
ATOM 2299 C CA . LEU B 1 77 ? -5.219 -9.422 -4.684 1 98.62 77 LEU B CA 1
ATOM 2300 C C . LEU B 1 77 ? -3.938 -10.227 -4.871 1 98.62 77 LEU B C 1
ATOM 2302 O O . LEU B 1 77 ? -3.705 -10.789 -5.945 1 98.62 77 LEU B O 1
ATOM 2306 N N . MET B 1 78 ? -3.113 -10.273 -3.828 1 98.69 78 MET B N 1
ATOM 2307 C CA . MET B 1 78 ? -1.937 -11.133 -3.873 1 98.69 78 MET B CA 1
ATOM 2308 C C . MET B 1 78 ? -2.34 -12.602 -4.016 1 98.69 78 MET B C 1
ATOM 2310 O O . MET B 1 78 ? -1.741 -13.336 -4.797 1 98.69 78 MET B O 1
ATOM 2314 N N . MET B 1 79 ? -3.338 -12.992 -3.275 1 98.69 79 MET B N 1
ATOM 2315 C CA . MET B 1 79 ? -3.834 -14.359 -3.398 1 98.69 79 MET B CA 1
ATOM 2316 C C . MET B 1 79 ? -4.391 -14.609 -4.793 1 98.69 79 MET B C 1
ATOM 2318 O O . MET B 1 79 ? -4.129 -15.656 -5.391 1 98.69 79 MET B O 1
ATOM 2322 N N . LEU B 1 80 ? -5.156 -13.672 -5.277 1 98.5 80 LEU B N 1
ATOM 2323 C CA . LEU B 1 80 ? -5.727 -13.805 -6.613 1 98.5 80 LEU B CA 1
ATOM 2324 C C . LEU B 1 80 ? -4.629 -13.93 -7.664 1 98.5 80 LEU B C 1
ATOM 2326 O O . LEU B 1 80 ? -4.789 -14.633 -8.664 1 98.5 80 LEU B O 1
ATOM 2330 N N . SER B 1 81 ? -3.535 -13.25 -7.461 1 98.56 81 SER B N 1
ATOM 2331 C CA . SER B 1 81 ? -2.404 -13.352 -8.375 1 98.56 81 SER B CA 1
ATOM 2332 C C . SER B 1 81 ? -1.845 -14.773 -8.406 1 98.56 81 SER B C 1
ATOM 2334 O O . SER B 1 81 ? -1.392 -15.25 -9.445 1 98.56 81 SER B O 1
ATOM 2336 N N . VAL B 1 82 ? -1.843 -15.406 -7.266 1 98.38 82 VAL B N 1
ATOM 2337 C CA . VAL B 1 82 ? -1.364 -16.781 -7.168 1 98.38 82 VAL B CA 1
ATOM 2338 C C . VAL B 1 82 ? -2.316 -17.719 -7.918 1 98.38 82 VAL B C 1
ATOM 2340 O O . VAL B 1 82 ? -1.876 -18.609 -8.641 1 98.38 82 VAL B O 1
ATOM 2343 N N . PHE B 1 83 ? -3.607 -17.469 -7.746 1 97.62 83 PHE B N 1
ATOM 2344 C CA . PHE B 1 83 ? -4.617 -18.312 -8.375 1 97.62 83 PHE B CA 1
ATOM 2345 C C . PHE B 1 83 ? -4.684 -18.062 -9.875 1 97.62 83 PHE B C 1
ATOM 2347 O O . PHE B 1 83 ? -4.902 -18.984 -10.664 1 97.62 83 PHE B O 1
ATOM 2354 N N . TYR B 1 84 ? -4.59 -16.781 -10.258 1 97.5 84 TYR B N 1
ATOM 2355 C CA . TYR B 1 84 ? -4.703 -16.375 -11.648 1 97.5 84 TYR B CA 1
ATOM 2356 C C . TYR B 1 84 ? -3.465 -15.594 -12.086 1 97.5 84 TYR B C 1
ATOM 2358 O O . TYR B 1 84 ? -3.539 -14.398 -12.367 1 97.5 84 TYR B O 1
ATOM 2366 N N . PRO B 1 85 ? -2.391 -16.312 -12.344 1 97.5 85 PRO B N 1
ATOM 2367 C CA . PRO B 1 85 ? -1.114 -15.648 -12.625 1 97.5 85 PRO B CA 1
ATOM 2368 C C . PRO B 1 85 ? -1.13 -14.867 -13.938 1 97.5 85 PRO B C 1
ATOM 2370 O O . PRO B 1 85 ? -0.352 -13.93 -14.109 1 97.5 85 PRO B O 1
ATOM 2373 N N . SER B 1 86 ? -1.987 -15.219 -14.891 1 97.56 86 SER B N 1
ATOM 2374 C CA . SER B 1 86 ? -2.082 -14.508 -16.156 1 97.56 86 SER B CA 1
ATOM 2375 C C . SER B 1 86 ? -2.549 -13.07 -15.961 1 97.56 86 SER B C 1
ATOM 2377 O O . SER B 1 86 ? -2.35 -12.227 -16.828 1 97.56 86 SER B O 1
ATOM 2379 N N . TYR B 1 87 ? -3.195 -12.789 -14.797 1 97.88 87 TYR B N 1
ATOM 2380 C CA . TYR B 1 87 ? -3.73 -11.461 -14.531 1 97.88 87 TYR B CA 1
ATOM 2381 C C . TYR B 1 87 ? -2.881 -10.727 -13.5 1 97.88 87 TYR B C 1
ATOM 2383 O O . TYR B 1 87 ? -3.32 -9.734 -12.914 1 97.88 87 TYR B O 1
ATOM 2391 N N . LEU B 1 88 ? -1.699 -11.234 -13.273 1 98.31 88 LEU B N 1
ATOM 2392 C CA . LEU B 1 88 ? -0.801 -10.656 -12.273 1 98.31 88 LEU B CA 1
ATOM 2393 C C . LEU B 1 88 ? -0.569 -9.172 -12.547 1 98.31 88 LEU B C 1
ATOM 2395 O O . LEU B 1 88 ? -0.673 -8.344 -11.641 1 98.31 88 LEU B O 1
ATOM 2399 N N . PHE B 1 89 ? -0.283 -8.852 -13.805 1 98.25 89 PHE B N 1
ATOM 2400 C CA . PHE B 1 89 ? 0.007 -7.469 -14.18 1 98.25 89 PHE B CA 1
ATOM 2401 C C . PHE B 1 89 ? -1.157 -6.555 -13.812 1 98.25 89 PHE B C 1
ATOM 2403 O O . PHE B 1 89 ? -0.955 -5.477 -13.258 1 98.25 89 PHE B O 1
ATOM 2410 N N . LEU B 1 90 ? -2.352 -6.98 -14.109 1 98 90 LEU B N 1
ATOM 2411 C CA . LEU B 1 90 ? -3.545 -6.207 -13.789 1 98 90 LEU B CA 1
ATOM 2412 C C . LEU B 1 90 ? -3.689 -6.02 -12.281 1 98 90 LEU B C 1
ATOM 2414 O O . LEU B 1 90 ? -3.986 -4.918 -11.812 1 98 90 LEU B O 1
ATOM 2418 N N . PHE B 1 91 ? -3.518 -7.098 -11.5 1 98.5 91 PHE B N 1
ATOM 2419 C CA . PHE B 1 91 ? -3.645 -7.023 -10.047 1 98.5 91 PHE B CA 1
ATOM 2420 C C . PHE B 1 91 ? -2.582 -6.102 -9.461 1 98.5 91 PHE B C 1
ATOM 2422 O O . PHE B 1 91 ? -2.852 -5.363 -8.508 1 98.5 91 PHE B O 1
ATOM 2429 N N . GLN B 1 92 ? -1.358 -6.176 -10.023 1 98.56 92 GLN B N 1
ATOM 2430 C CA . GLN B 1 92 ? -0.31 -5.254 -9.594 1 98.56 92 GLN B CA 1
ATOM 2431 C C . GLN B 1 92 ? -0.72 -3.807 -9.844 1 98.56 92 GLN B C 1
ATOM 2433 O O . GLN B 1 92 ? -0.516 -2.943 -8.984 1 98.56 92 GLN B O 1
ATOM 2438 N N . PHE B 1 93 ? -1.296 -3.551 -10.961 1 98.19 93 PHE B N 1
ATOM 2439 C CA . PHE B 1 93 ? -1.755 -2.211 -11.305 1 98.19 93 PHE B CA 1
ATOM 2440 C C . PHE B 1 93 ? -2.84 -1.746 -10.344 1 98.19 93 PHE B C 1
ATOM 2442 O O . PHE B 1 93 ? -2.801 -0.615 -9.852 1 98.19 93 PHE B O 1
ATOM 2449 N N . LEU B 1 94 ? -3.768 -2.588 -10.07 1 98.12 94 LEU B N 1
ATOM 2450 C CA . LEU B 1 94 ? -4.883 -2.246 -9.195 1 98.12 94 LEU B CA 1
ATOM 2451 C C . LEU B 1 94 ? -4.391 -1.937 -7.785 1 98.12 94 LEU B C 1
ATOM 2453 O O . LEU B 1 94 ? -4.891 -1.012 -7.141 1 98.12 94 LEU B O 1
ATOM 2457 N N . VAL B 1 95 ? -3.428 -2.721 -7.309 1 98.38 95 VAL B N 1
ATOM 2458 C CA . VAL B 1 95 ? -2.867 -2.494 -5.98 1 98.38 95 VAL B CA 1
ATOM 2459 C C . VAL B 1 95 ? -2.162 -1.14 -5.941 1 98.38 95 VAL B C 1
ATOM 2461 O O . VAL B 1 95 ? -2.359 -0.357 -5.012 1 98.38 95 VAL B O 1
ATOM 2464 N N . CYS B 1 96 ? -1.378 -0.831 -6.969 1 97.88 96 CYS B N 1
ATOM 2465 C CA . CYS B 1 96 ? -0.679 0.447 -7.043 1 97.88 96 CYS B CA 1
ATOM 2466 C C . CYS B 1 96 ? -1.666 1.608 -7.07 1 97.88 96 CYS B C 1
ATOM 2468 O O . CYS B 1 96 ? -1.462 2.619 -6.395 1 97.88 96 CYS B O 1
ATOM 2470 N N . LEU B 1 97 ? -2.693 1.429 -7.824 1 97.56 97 LEU B N 1
ATOM 2471 C CA . LEU B 1 97 ? -3.711 2.469 -7.934 1 97.56 97 LEU B CA 1
ATOM 2472 C C . LEU B 1 97 ? -4.395 2.703 -6.59 1 97.56 97 LEU B C 1
ATOM 2474 O O . LEU B 1 97 ? -4.559 3.848 -6.164 1 97.56 97 LEU B O 1
ATOM 2478 N N . ASP B 1 98 ? -4.766 1.671 -5.945 1 96.94 98 ASP B N 1
ATOM 2479 C CA . ASP B 1 98 ? -5.473 1.757 -4.676 1 96.94 98 ASP B CA 1
ATOM 2480 C C . ASP B 1 98 ? -4.625 2.457 -3.617 1 96.94 98 ASP B C 1
ATOM 2482 O O . ASP B 1 98 ? -5.078 3.41 -2.979 1 96.94 98 ASP B O 1
ATOM 2486 N N . ILE B 1 99 ? -3.396 2.031 -3.488 1 96.12 99 ILE B N 1
ATOM 2487 C CA . ILE B 1 99 ? -2.502 2.582 -2.475 1 96.12 99 ILE B CA 1
ATOM 2488 C C . ILE B 1 99 ? -2.186 4.039 -2.803 1 96.12 99 ILE B C 1
ATOM 2490 O O . ILE B 1 99 ? -2.328 4.918 -1.949 1 96.12 99 ILE B O 1
ATOM 2494 N N . SER B 1 100 ? -1.854 4.32 -4.02 1 96.5 100 SER B N 1
ATOM 2495 C CA . SER B 1 100 ? -1.426 5.664 -4.402 1 96.5 100 SER B CA 1
ATOM 2496 C C . SER B 1 100 ? -2.58 6.656 -4.324 1 96.5 100 SER B C 1
ATOM 2498 O O . SER B 1 100 ? -2.414 7.77 -3.82 1 96.5 100 SER B O 1
ATOM 2500 N N . SER B 1 101 ? -3.699 6.262 -4.82 1 95.12 101 SER B N 1
ATOM 2501 C CA . SER B 1 101 ? -4.836 7.176 -4.84 1 95.12 101 SER B CA 1
ATOM 2502 C C . SER B 1 101 ? -5.258 7.559 -3.424 1 95.12 101 SER B C 1
ATOM 2504 O O . SER B 1 101 ? -5.449 8.742 -3.127 1 95.12 101 SER B O 1
ATOM 2506 N N . HIS B 1 102 ? -5.301 6.555 -2.572 1 93.44 102 HIS B N 1
ATOM 2507 C CA . HIS B 1 102 ? -5.738 6.828 -1.208 1 93.44 102 HIS B CA 1
ATOM 2508 C C . HIS B 1 102 ? -4.668 7.594 -0.431 1 93.44 102 HIS B C 1
ATOM 2510 O O . HIS B 1 102 ? -4.984 8.523 0.314 1 93.44 102 HIS B O 1
ATOM 2516 N N . TRP B 1 103 ? -3.457 7.215 -0.625 1 92.81 103 TRP B N 1
ATOM 2517 C CA . TRP B 1 103 ? -2.355 7.848 0.091 1 92.81 103 TRP B CA 1
ATOM 2518 C C . TRP B 1 103 ? -2.244 9.328 -0.279 1 92.81 103 TRP B C 1
ATOM 2520 O O . TRP B 1 103 ? -2.23 10.188 0.599 1 92.81 103 TRP B O 1
ATOM 2530 N N . ILE B 1 104 ? -2.279 9.648 -1.504 1 91.75 104 ILE B N 1
ATOM 2531 C CA . ILE B 1 104 ? -2.111 11.031 -1.936 1 91.75 104 ILE B CA 1
ATOM 2532 C C . ILE B 1 104 ? -3.348 11.844 -1.555 1 91.75 104 ILE B C 1
ATOM 2534 O O . ILE B 1 104 ? -3.238 13.016 -1.188 1 91.75 104 ILE B O 1
ATOM 2538 N N . HIS B 1 105 ? -4.465 11.211 -1.648 1 88.5 105 HIS B N 1
ATOM 2539 C CA . HIS B 1 105 ? -5.699 11.898 -1.274 1 88.5 105 HIS B CA 1
ATOM 2540 C C . HIS B 1 105 ? -5.676 12.312 0.193 1 88.5 105 HIS B C 1
ATOM 2542 O O . HIS B 1 105 ? -5.98 13.461 0.523 1 88.5 105 HIS B O 1
ATOM 2548 N N . VAL B 1 106 ? -5.277 11.438 1.011 1 87.88 106 VAL B N 1
ATOM 2549 C CA . VAL B 1 106 ? -5.234 11.727 2.441 1 87.88 106 VAL B CA 1
ATOM 2550 C C . VAL B 1 106 ? -4.176 12.789 2.725 1 87.88 106 VAL B C 1
ATOM 2552 O O . VAL B 1 106 ? -4.426 13.734 3.469 1 87.88 106 VAL B O 1
ATOM 2555 N N . GLN B 1 107 ? -3.035 12.656 2.164 1 87.44 107 GLN B N 1
ATOM 2556 C CA . GLN B 1 107 ? -1.967 13.625 2.379 1 87.44 107 GLN B CA 1
ATOM 2557 C C . GLN B 1 107 ? -2.375 15.008 1.893 1 87.44 107 GLN B C 1
ATOM 2559 O O . GLN B 1 107 ? -2.09 16.016 2.551 1 87.44 107 GLN B O 1
ATOM 2564 N N . SER B 1 108 ? -3.002 15.016 0.763 1 85.81 108 SER B N 1
ATOM 2565 C CA . SER B 1 108 ? -3.441 16.281 0.203 1 85.81 108 SER B CA 1
ATOM 2566 C C . SER B 1 108 ? -4.469 16.969 1.105 1 85.81 108 SER B C 1
ATOM 2568 O O . SER B 1 108 ? -4.484 18.188 1.229 1 85.81 108 SER B O 1
ATOM 2570 N N . SER B 1 109 ? -5.285 16.203 1.741 1 82.5 109 SER B N 1
ATOM 2571 C CA . SER B 1 109 ? -6.305 16.75 2.629 1 82.5 109 SER B CA 1
ATOM 2572 C C . SER B 1 109 ? -5.688 17.281 3.918 1 82.5 109 SER B C 1
ATOM 2574 O O . SER B 1 109 ? -6.207 18.219 4.52 1 82.5 109 SER B O 1
ATOM 2576 N N . LEU B 1 110 ? -4.598 16.719 4.289 1 79.44 110 LEU B N 1
ATOM 2577 C CA . LEU B 1 110 ? -3.916 17.156 5.508 1 79.44 110 LEU B CA 1
ATOM 2578 C C . LEU B 1 110 ? -3.121 18.422 5.262 1 79.44 110 LEU B C 1
ATOM 2580 O O . LEU B 1 110 ? -2.91 19.219 6.18 1 79.44 110 LEU B O 1
ATOM 2584 N N . MET B 1 111 ? -2.654 18.562 4.023 1 75.88 111 MET B N 1
ATOM 2585 C CA . MET B 1 111 ? -1.887 19.75 3.67 1 75.88 111 MET B CA 1
ATOM 2586 C C . MET B 1 111 ? -2.805 20.953 3.473 1 75.88 111 MET B C 1
ATOM 2588 O O . MET B 1 111 ? -2.363 22.094 3.568 1 75.88 111 MET B O 1
ATOM 2592 N N . LYS B 1 112 ? -4.199 20.688 2.719 1 64.12 112 LYS B N 1
ATOM 2593 C CA . LYS B 1 112 ? -5.16 21.688 2.264 1 64.12 112 LYS B CA 1
ATOM 2594 C C . LYS B 1 112 ? -5.535 22.641 3.395 1 64.12 112 LYS B C 1
ATOM 2596 O O . LYS B 1 112 ? -6.188 22.234 4.359 1 64.12 112 LYS B O 1
ATOM 2601 N N . GLY B 1 113 ? -4.52 23.109 4.055 1 53.06 113 GLY B N 1
ATOM 2602 C CA . GLY B 1 113 ? -4.977 24.328 4.715 1 53.06 113 GLY B CA 1
ATOM 2603 C C . GLY B 1 113 ? -5.844 25.203 3.83 1 53.06 113 GLY B C 1
ATOM 2604 O O . GLY B 1 113 ? -6.336 24.75 2.795 1 53.06 113 GLY B O 1
ATOM 2605 N N . SER B 1 114 ? -5.617 26.578 3.744 1 50.56 114 SER B N 1
ATOM 2606 C CA . SER B 1 114 ? -6.352 27.797 3.428 1 50.56 114 SER B CA 1
ATOM 2607 C C . SER B 1 114 ? -6.379 28.047 1.926 1 50.56 114 SER B C 1
ATOM 2609 O O . SER B 1 114 ? -6.836 29.109 1.479 1 50.56 114 SER B O 1
ATOM 2611 N N . SER B 1 115 ? -5.91 27.047 0.973 1 55.47 115 SER B N 1
ATOM 2612 C CA . SER B 1 115 ? -5.828 27.656 -0.349 1 55.47 115 SER B CA 1
ATOM 2613 C C . SER B 1 115 ? -7.191 27.672 -1.038 1 55.47 115 SER B C 1
ATOM 2615 O O . SER B 1 115 ? -7.824 26.625 -1.184 1 55.47 115 SER B O 1
ATOM 2617 N N . HIS B 1 116 ? -7.812 28.609 -1.312 1 57.19 116 HIS B N 1
ATOM 2618 C CA . HIS B 1 116 ? -9.07 28.844 -2.01 1 57.19 116 HIS B CA 1
ATOM 2619 C C . HIS B 1 116 ? -9.078 28.188 -3.387 1 57.19 116 HIS B C 1
ATOM 2621 O O . HIS B 1 116 ? -10.133 28.031 -3.996 1 57.19 116 HIS B O 1
ATOM 2627 N N . LYS B 1 117 ? -7.898 27.703 -4 1 61.16 117 LYS B N 1
ATOM 2628 C CA . LYS B 1 117 ? -7.816 27.172 -5.355 1 61.16 117 LYS B CA 1
ATOM 2629 C C . LYS B 1 117 ? -7.832 25.641 -5.348 1 61.16 117 LYS B C 1
ATOM 2631 O O . LYS B 1 117 ? -7.793 25.016 -6.406 1 61.16 117 LYS B O 1
ATOM 2636 N N . ALA B 1 118 ? -7.938 25.094 -4.316 1 67.81 118 ALA B N 1
ATOM 2637 C CA . ALA B 1 118 ? -7.945 23.641 -4.191 1 67.81 118 ALA B CA 1
ATOM 2638 C C . ALA B 1 118 ? -9.164 23.031 -4.883 1 67.81 118 ALA B C 1
ATOM 2640 O O . ALA B 1 118 ? -10.266 23.578 -4.805 1 67.81 118 ALA B O 1
ATOM 2641 N N . ILE B 1 119 ? -8.875 22.078 -5.867 1 68.06 119 ILE B N 1
ATOM 2642 C CA . ILE B 1 119 ? -9.969 21.359 -6.527 1 68.06 119 ILE B CA 1
ATOM 2643 C C . ILE B 1 119 ? -10.805 20.625 -5.488 1 68.06 119 ILE B C 1
ATOM 2645 O O . ILE B 1 119 ? -10.266 19.828 -4.707 1 68.06 119 ILE B O 1
ATOM 2649 N N . ASP B 1 120 ? -11.938 20.984 -5.445 1 68.75 120 ASP B N 1
ATOM 2650 C CA . ASP B 1 120 ? -12.938 20.281 -4.656 1 68.75 120 ASP B CA 1
ATOM 2651 C C . ASP B 1 120 ? -13.75 19.312 -5.527 1 68.75 120 ASP B C 1
ATOM 2653 O O . ASP B 1 120 ? -14.531 19.766 -6.375 1 68.75 120 ASP B O 1
ATOM 2657 N N . LEU B 1 121 ? -13.438 18.141 -5.418 1 67.75 121 LEU B N 1
ATOM 2658 C CA . LEU B 1 121 ? -14.078 17.125 -6.242 1 67.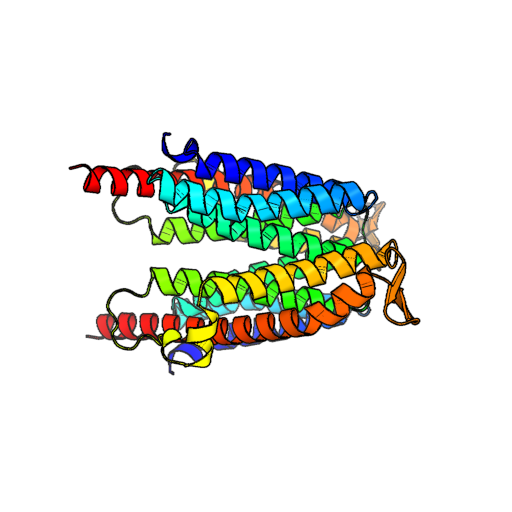75 121 LEU B CA 1
ATOM 2659 C C . LEU B 1 121 ? -15.594 17.156 -6.055 1 67.75 121 LEU B C 1
ATOM 2661 O O . LEU B 1 121 ? -16.344 16.672 -6.906 1 67.75 121 LEU B O 1
ATOM 2665 N N . SER B 1 122 ? -15.93 17.703 -5.051 1 66.75 122 SER B N 1
ATOM 2666 C CA . SER B 1 122 ? -17.359 17.797 -4.816 1 66.75 122 SER B CA 1
ATOM 2667 C C . SER B 1 122 ? -18.016 18.797 -5.766 1 66.75 122 SER B C 1
ATOM 2669 O O . SER B 1 122 ? -19.234 18.891 -5.82 1 66.75 122 SER B O 1
ATOM 2671 N N . GLY B 1 123 ? -17.203 19.406 -6.5 1 69.38 123 GLY B N 1
ATOM 2672 C CA . GLY B 1 123 ? -17.766 20.328 -7.48 1 69.38 123 GLY B CA 1
ATOM 2673 C C . GLY B 1 123 ? -18.359 19.625 -8.68 1 69.38 123 GLY B C 1
ATOM 2674 O O . GLY B 1 123 ? -19.25 20.156 -9.352 1 69.38 123 GLY B O 1
ATOM 2675 N N . ASN B 1 124 ? -17.859 18.531 -8.961 1 77.81 124 ASN B N 1
ATOM 2676 C CA . ASN B 1 124 ? -18.391 17.719 -10.039 1 77.81 124 ASN B CA 1
ATOM 2677 C C . ASN B 1 124 ? -19.609 16.906 -9.586 1 77.81 124 ASN B C 1
ATOM 2679 O O . ASN B 1 124 ? -19.578 16.297 -8.516 1 77.81 124 ASN B O 1
ATOM 2683 N N . TYR B 1 125 ? -20.672 16.984 -10.422 1 79.44 125 TYR B N 1
ATOM 2684 C CA . TYR B 1 125 ? -21.938 16.359 -10.055 1 79.44 125 TYR B CA 1
ATOM 2685 C C . TYR B 1 125 ? -21.75 14.875 -9.773 1 79.44 125 TYR B C 1
ATOM 2687 O O . TYR B 1 125 ? -22.219 14.359 -8.758 1 79.44 125 TYR B O 1
ATOM 2695 N N . PHE B 1 126 ? -21.062 14.242 -10.641 1 80.38 126 PHE B N 1
ATOM 2696 C CA . PHE B 1 126 ? -20.859 12.805 -10.5 1 80.38 126 PHE B CA 1
ATOM 2697 C C . PHE B 1 126 ? -20.094 12.484 -9.227 1 80.38 126 PHE B C 1
ATOM 2699 O O . PHE B 1 126 ? -20.438 11.523 -8.516 1 80.38 126 PHE B O 1
ATOM 2706 N N . LEU B 1 127 ? -19.203 13.188 -8.945 1 82 127 LEU B N 1
ATOM 2707 C CA . LEU B 1 127 ? -18.406 12.945 -7.746 1 82 127 LEU B CA 1
ATOM 2708 C C . LEU B 1 127 ? -19.172 13.32 -6.488 1 82 127 LEU B C 1
ATOM 2710 O O . LEU B 1 127 ? -19 12.703 -5.438 1 82 127 LEU B O 1
ATOM 2714 N N . ARG B 1 128 ? -20.062 14.211 -6.637 1 83.56 128 ARG B N 1
ATOM 2715 C CA . ARG B 1 128 ? -20.922 14.555 -5.512 1 83.56 128 ARG B CA 1
ATOM 2716 C C . ARG B 1 128 ? -21.844 13.391 -5.148 1 83.56 128 ARG B C 1
ATOM 2718 O O . ARG B 1 128 ? -22.047 13.109 -3.969 1 83.56 128 ARG B O 1
ATOM 2725 N N . ILE B 1 129 ? -22.312 12.805 -6.195 1 85.75 129 ILE B N 1
ATOM 2726 C CA . ILE B 1 129 ? -23.172 11.648 -5.969 1 85.75 129 ILE B CA 1
ATOM 2727 C C . ILE B 1 129 ? -22.344 10.5 -5.387 1 85.75 129 ILE B C 1
ATOM 2729 O O . ILE B 1 129 ? -22.797 9.812 -4.469 1 85.75 129 ILE B O 1
ATOM 2733 N N . TYR B 1 130 ? -21.172 10.32 -5.871 1 85.75 130 TYR B N 1
ATOM 2734 C CA . TYR B 1 130 ? -20.281 9.258 -5.422 1 85.75 130 TYR B CA 1
ATOM 2735 C C . TYR B 1 130 ? -20 9.375 -3.928 1 85.75 130 TYR B C 1
ATOM 2737 O O . TYR B 1 130 ? -19.906 8.367 -3.225 1 85.75 130 TYR B O 1
ATOM 2745 N N . TYR B 1 131 ? -20.016 10.539 -3.467 1 84.81 131 TYR B N 1
ATOM 2746 C CA . TYR B 1 131 ? -19.594 10.734 -2.086 1 84.81 131 TYR B CA 1
ATOM 2747 C C . TYR B 1 131 ? -20.781 10.719 -1.137 1 84.81 131 TYR B C 1
ATOM 2749 O O . TYR B 1 131 ? -20.625 10.891 0.074 1 84.81 131 TYR B O 1
ATOM 2757 N N . LYS B 1 132 ? -21.906 10.508 -1.745 1 87.31 132 LYS B N 1
ATOM 2758 C CA . LYS B 1 132 ? -23.016 10.172 -0.854 1 87.31 132 LYS B CA 1
ATOM 2759 C C . LYS B 1 132 ? -22.75 8.875 -0.095 1 87.31 132 LYS B C 1
ATOM 2761 O O . LYS B 1 132 ? -22.219 7.922 -0.661 1 87.31 132 LYS B O 1
ATOM 2766 N N . LYS B 1 133 ? -23.125 8.781 1.097 1 86.31 133 LYS B N 1
ATOM 2767 C CA . LYS B 1 133 ? -22.766 7.695 2 1 86.31 133 LYS B CA 1
ATOM 2768 C C . LYS B 1 133 ? -23.188 6.344 1.43 1 86.31 133 LYS B C 1
ATOM 2770 O O . LYS B 1 133 ? -22.391 5.398 1.396 1 86.31 133 LYS B O 1
ATOM 2775 N N . VAL B 1 134 ? -24.391 6.219 1 1 88.88 134 VAL B N 1
ATOM 2776 C CA . VAL B 1 134 ? -24.953 4.961 0.515 1 88.88 134 VAL B CA 1
ATOM 2777 C C . VAL B 1 134 ? -24.234 4.535 -0.762 1 88.88 134 VAL B C 1
ATOM 2779 O O . VAL B 1 134 ? -23.891 3.359 -0.93 1 88.88 134 VAL B O 1
ATOM 2782 N N . VAL B 1 135 ? -24.031 5.484 -1.623 1 90.38 135 VAL B N 1
ATOM 2783 C CA . VAL B 1 135 ? -23.375 5.188 -2.896 1 90.38 135 VAL B CA 1
ATOM 2784 C C . VAL B 1 135 ? -21.938 4.758 -2.656 1 90.38 135 VAL B C 1
ATOM 2786 O O . VAL B 1 135 ? -21.469 3.771 -3.23 1 90.38 135 VAL B O 1
ATOM 2789 N N . LEU B 1 136 ? -21.312 5.488 -1.84 1 88.69 136 LEU B N 1
ATOM 2790 C CA . LEU B 1 136 ? -19.938 5.148 -1.478 1 88.69 136 LEU B CA 1
ATOM 2791 C C . LEU B 1 136 ? -19.859 3.738 -0.904 1 88.69 136 LEU B C 1
ATOM 2793 O O . LEU B 1 136 ? -18.953 2.969 -1.254 1 88.69 136 LEU B O 1
ATOM 2797 N N . PHE B 1 137 ? -20.797 3.396 -0.116 1 87.94 137 PHE B N 1
ATOM 2798 C CA . PHE B 1 137 ? -20.844 2.074 0.497 1 87.94 137 PHE B CA 1
ATOM 2799 C C . PHE B 1 137 ? -21.031 0.994 -0.561 1 87.94 137 PHE B C 1
ATOM 2801 O O . PHE B 1 137 ? -20.359 -0.038 -0.528 1 87.94 137 PHE B O 1
ATOM 2808 N N . ILE B 1 138 ? -21.891 1.235 -1.459 1 90.62 138 ILE B N 1
ATOM 2809 C CA . ILE B 1 138 ? -22.188 0.274 -2.518 1 90.62 138 ILE B CA 1
ATOM 2810 C C . ILE B 1 138 ? -20.938 0.06 -3.371 1 90.62 138 ILE B C 1
ATOM 2812 O O . ILE B 1 138 ? -20.594 -1.075 -3.717 1 90.62 138 ILE B O 1
ATOM 2816 N N . PHE B 1 139 ? -20.281 1.074 -3.65 1 92.12 139 PHE B N 1
ATOM 2817 C CA . PHE B 1 139 ? -19.094 0.988 -4.473 1 92.12 139 PHE B CA 1
ATOM 2818 C C . PHE B 1 139 ? -17.984 0.235 -3.74 1 92.12 139 PHE B C 1
ATOM 2820 O O . PHE B 1 139 ? -17.312 -0.615 -4.328 1 92.12 139 PHE B O 1
ATOM 2827 N N . CYS B 1 140 ? -17.812 0.498 -2.492 1 90.44 140 CYS B N 1
ATOM 2828 C CA . CYS B 1 140 ? -16.781 -0.169 -1.703 1 90.44 140 CYS B CA 1
ATOM 2829 C C . CYS B 1 140 ? -17.109 -1.643 -1.506 1 90.44 140 CYS B C 1
ATOM 2831 O O . CYS B 1 140 ? -16.25 -2.508 -1.698 1 90.44 140 CYS B O 1
ATOM 2833 N N . ALA B 1 141 ? -18.344 -1.88 -1.162 1 90.88 141 ALA B N 1
ATOM 2834 C CA . ALA B 1 141 ? -18.797 -3.254 -0.953 1 90.88 141 ALA B CA 1
ATOM 2835 C C . ALA B 1 141 ? -18.766 -4.043 -2.258 1 90.88 141 ALA B C 1
ATOM 2837 O O . ALA B 1 141 ? -18.359 -5.207 -2.279 1 90.88 141 ALA B O 1
ATOM 2838 N N . GLY B 1 142 ? -19.25 -3.383 -3.295 1 93.31 142 GLY B N 1
ATOM 2839 C CA . GLY B 1 142 ? -19.234 -4.031 -4.598 1 93.31 142 GLY B CA 1
ATOM 2840 C C . GLY B 1 142 ? -17.828 -4.363 -5.082 1 93.31 142 GLY B C 1
ATOM 2841 O O . GLY B 1 142 ? -17.609 -5.434 -5.648 1 93.31 142 GLY B O 1
ATOM 2842 N N . ASN B 1 143 ? -16.938 -3.436 -4.926 1 95 143 ASN B N 1
ATOM 2843 C CA . ASN B 1 143 ? -15.555 -3.674 -5.289 1 95 143 ASN B CA 1
ATOM 2844 C C . ASN B 1 143 ? -14.977 -4.867 -4.535 1 95 143 ASN B C 1
ATOM 2846 O O . ASN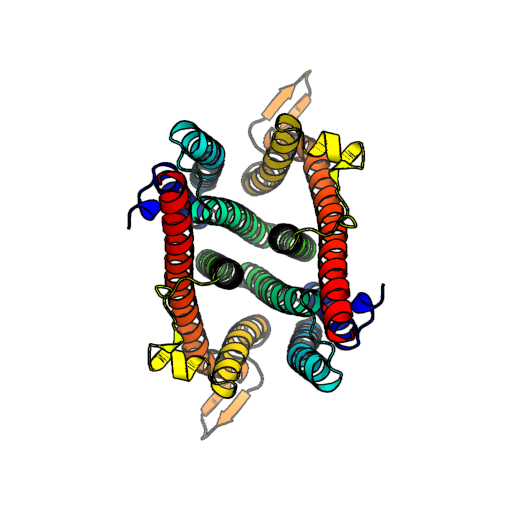 B 1 143 ? -14.367 -5.758 -5.141 1 95 143 ASN B O 1
ATOM 2850 N N . GLU B 1 144 ? -15.203 -4.918 -3.252 1 93.81 144 GLU B N 1
ATOM 2851 C CA . GLU B 1 144 ? -14.703 -6.004 -2.418 1 93.81 144 GLU B CA 1
ATOM 2852 C C . GLU B 1 144 ? -15.359 -7.332 -2.781 1 93.81 144 GLU B C 1
ATOM 2854 O O . GLU B 1 144 ? -14.688 -8.367 -2.838 1 93.81 144 GLU B O 1
ATOM 2859 N N . LEU B 1 145 ? -16.609 -7.254 -2.975 1 93.88 145 LEU B N 1
ATOM 2860 C CA . LEU B 1 145 ? -17.344 -8.461 -3.316 1 93.88 145 LEU B CA 1
ATOM 2861 C C . LEU B 1 145 ? -16.859 -9.047 -4.637 1 93.88 145 LEU B C 1
ATOM 2863 O O . LEU B 1 145 ? -16.797 -10.266 -4.801 1 93.88 145 LEU B O 1
ATOM 2867 N N . PHE B 1 146 ? -16.531 -8.227 -5.57 1 96.88 146 PHE B N 1
ATOM 2868 C CA . PHE B 1 146 ? -16.016 -8.695 -6.852 1 96.88 146 PHE B CA 1
ATOM 2869 C C . PHE B 1 146 ? -14.758 -9.539 -6.656 1 96.88 146 PHE B C 1
ATOM 2871 O O . PHE B 1 146 ? -14.68 -10.664 -7.152 1 96.88 146 PHE B O 1
ATOM 2878 N N . PHE B 1 147 ? -13.812 -9.062 -5.918 1 97 147 PHE B N 1
ATOM 2879 C CA . PHE B 1 147 ? -12.562 -9.773 -5.715 1 97 147 PHE B CA 1
ATOM 2880 C C . PHE B 1 147 ? -12.773 -11.016 -4.859 1 97 147 PHE B C 1
ATOM 2882 O O . PHE B 1 147 ? -12.141 -12.047 -5.09 1 97 147 PHE B O 1
ATOM 2889 N N . CYS B 1 148 ? -13.641 -10.891 -3.883 1 95.75 148 CYS B N 1
ATOM 2890 C CA . CYS B 1 148 ? -13.938 -12.039 -3.035 1 95.75 148 CYS B CA 1
ATOM 2891 C C . CYS B 1 148 ? -14.555 -13.172 -3.85 1 95.75 148 CYS B C 1
ATOM 2893 O O . CYS B 1 148 ? -14.234 -14.344 -3.637 1 95.75 148 CYS B O 1
ATOM 2895 N N . THR B 1 149 ? -15.461 -12.805 -4.719 1 95.38 149 THR B N 1
ATOM 2896 C CA . THR B 1 149 ? -16.109 -13.828 -5.531 1 95.38 149 THR B CA 1
ATOM 2897 C C . THR B 1 149 ? -15.109 -14.445 -6.512 1 95.38 149 THR B C 1
ATOM 2899 O O . THR B 1 149 ? -15.164 -15.648 -6.781 1 95.38 149 THR B O 1
ATOM 2902 N N . LEU B 1 150 ? -14.25 -13.648 -7.078 1 96.12 150 LEU B N 1
ATOM 2903 C CA . LEU B 1 150 ? -13.188 -14.195 -7.922 1 96.12 150 LEU B CA 1
ATOM 2904 C C . LEU B 1 150 ? -12.352 -15.211 -7.152 1 96.12 150 LEU B C 1
ATOM 2906 O O . LEU B 1 150 ? -11.938 -16.234 -7.711 1 96.12 150 LEU B O 1
ATOM 2910 N N . TYR B 1 151 ? -12.102 -14.898 -5.883 1 97.62 151 TYR B N 1
ATOM 2911 C CA . TYR B 1 151 ? -11.383 -15.812 -5 1 97.62 151 TYR B CA 1
ATOM 2912 C C . TYR B 1 151 ? -12.148 -17.125 -4.836 1 97.62 151 TYR B C 1
ATOM 2914 O O . TYR B 1 151 ? -11.57 -18.203 -4.984 1 97.62 151 TYR B O 1
ATOM 2922 N N . LEU B 1 152 ? -13.414 -17.078 -4.652 1 95.38 152 LEU B N 1
ATOM 2923 C CA . LEU B 1 152 ? -14.234 -18.25 -4.398 1 95.38 152 LEU B CA 1
ATOM 2924 C C . LEU B 1 152 ? -14.383 -19.094 -5.664 1 95.38 152 LEU B C 1
ATOM 2926 O O . LEU B 1 152 ? -14.438 -20.312 -5.602 1 95.38 152 LEU B O 1
ATOM 2930 N N . ILE B 1 153 ? -14.484 -18.438 -6.816 1 94.69 153 ILE B N 1
ATOM 2931 C CA . ILE B 1 153 ? -14.688 -19.094 -8.102 1 94.69 153 ILE B CA 1
ATOM 2932 C C . ILE B 1 153 ? -13.523 -20.047 -8.383 1 94.69 153 ILE B C 1
ATOM 2934 O O . ILE B 1 153 ? -13.695 -21.062 -9.055 1 94.69 153 ILE B O 1
ATOM 2938 N N . HIS B 1 154 ? -12.359 -19.703 -7.844 1 94.38 154 HIS B N 1
ATOM 2939 C CA . HIS B 1 154 ? -11.203 -20.578 -8.023 1 94.38 154 HIS B CA 1
ATOM 2940 C C . HIS B 1 154 ? -11.453 -21.969 -7.438 1 94.38 154 HIS B C 1
ATOM 2942 O O . HIS B 1 154 ? -10.977 -22.969 -7.969 1 94.38 154 HIS B O 1
ATOM 2948 N N . PHE B 1 155 ? -12.211 -22.031 -6.367 1 93.31 155 PHE B N 1
ATOM 2949 C CA . PHE B 1 155 ? -12.445 -23.297 -5.672 1 93.31 155 PHE B CA 1
ATOM 2950 C C . PHE B 1 155 ? -13.727 -23.953 -6.16 1 93.31 155 PHE B C 1
ATOM 2952 O O . PHE B 1 155 ? -13.797 -25.172 -6.289 1 93.31 155 PHE B O 1
ATOM 2959 N N . THR B 1 156 ? -14.773 -23.156 -6.375 1 87.44 156 THR B N 1
ATOM 2960 C CA . THR B 1 156 ? -16.078 -23.656 -6.797 1 87.44 156 THR B CA 1
ATOM 2961 C C . THR B 1 156 ? -16.891 -22.547 -7.469 1 87.44 156 THR B C 1
ATOM 2963 O O . THR B 1 156 ? -16.812 -21.391 -7.055 1 87.44 156 THR B O 1
ATOM 2966 N N . PRO B 1 157 ? -17.453 -22.906 -8.5 1 81 157 PRO B N 1
ATOM 2967 C CA . PRO B 1 157 ? -18.281 -21.875 -9.125 1 81 157 PRO B CA 1
ATOM 2968 C C . PRO B 1 157 ? -19.469 -21.453 -8.25 1 81 157 PRO B C 1
ATOM 2970 O O . PRO B 1 157 ? -20.078 -20.406 -8.492 1 81 157 PRO B O 1
ATOM 2973 N N . GLY B 1 158 ? -19.688 -22.016 -7.238 1 77.62 158 GLY B N 1
ATOM 2974 C CA . GLY B 1 158 ? -20.766 -21.703 -6.32 1 77.62 158 GLY B CA 1
ATOM 2975 C C . GLY B 1 158 ? -22 -22.562 -6.535 1 77.62 158 GLY B C 1
ATOM 2976 O O . GLY B 1 158 ? -22.062 -23.312 -7.504 1 77.62 158 GLY B O 1
ATOM 2977 N N . PRO B 1 159 ? -22.891 -22.547 -5.578 1 81.31 159 PRO B N 1
ATOM 2978 C CA . PRO B 1 159 ? -24.125 -23.328 -5.73 1 81.31 159 PRO B CA 1
ATOM 2979 C C . PRO B 1 159 ? -24.969 -22.875 -6.926 1 81.31 159 PRO B C 1
ATOM 2981 O O . PRO B 1 159 ? -24.812 -21.734 -7.395 1 81.31 159 PRO B O 1
ATOM 2984 N N . THR B 1 160 ? -25.547 -23.797 -7.602 1 79.62 160 THR B N 1
ATOM 2985 C CA . THR B 1 160 ? -26.406 -23.5 -8.758 1 79.62 160 THR B CA 1
ATOM 2986 C C . THR B 1 160 ? -27.75 -22.938 -8.312 1 79.62 160 THR B C 1
ATOM 2988 O O . THR B 1 160 ? -28.312 -23.391 -7.316 1 79.62 160 THR B O 1
ATOM 2991 N N . ALA B 1 161 ? -27.938 -21.781 -8.789 1 75.44 161 ALA B N 1
ATOM 2992 C CA . ALA B 1 161 ? -29.25 -21.203 -8.547 1 75.44 161 ALA B CA 1
ATOM 2993 C C . ALA B 1 161 ? -30.078 -21.188 -9.828 1 75.44 161 ALA B C 1
ATOM 2995 O O . ALA B 1 161 ? -29.547 -20.984 -10.922 1 75.44 161 ALA B O 1
ATOM 2996 N N . MET B 1 162 ? -31.297 -21.797 -9.742 1 72.25 162 MET B N 1
ATOM 2997 C CA . MET B 1 162 ? -32.188 -21.844 -10.891 1 72.25 162 MET B CA 1
ATOM 2998 C C . MET B 1 162 ? -33.062 -20.594 -10.953 1 72.25 162 MET B C 1
ATOM 3000 O O . MET B 1 162 ? -33.75 -20.266 -9.984 1 72.25 162 MET B O 1
ATOM 3004 N N . ILE B 1 163 ? -32.625 -19.766 -11.859 1 68.94 163 ILE B N 1
ATOM 3005 C CA . ILE B 1 163 ? -33.5 -18.625 -12.102 1 68.94 163 ILE B CA 1
ATOM 3006 C C . ILE B 1 163 ? -34.125 -18.734 -13.484 1 68.94 163 ILE B C 1
ATOM 3008 O O . ILE B 1 163 ? -33.406 -18.797 -14.492 1 68.94 163 ILE B O 1
ATOM 3012 N N . ALA B 1 164 ? -35.469 -18.734 -13.562 1 69.88 164 ALA B N 1
ATOM 3013 C CA . ALA B 1 164 ? -36.25 -18.781 -14.781 1 69.88 164 ALA B CA 1
ATOM 3014 C C . ALA B 1 164 ? -35.812 -19.953 -15.68 1 69.88 164 ALA B C 1
ATOM 3016 O O . ALA B 1 164 ? -35.688 -19.781 -16.891 1 69.88 164 ALA B O 1
ATOM 3017 N N . GLY B 1 165 ? -35.438 -20.922 -15.148 1 64.38 165 GLY B N 1
ATOM 3018 C CA . GLY B 1 165 ? -35.125 -22.125 -15.922 1 64.38 165 GLY B CA 1
ATOM 3019 C C . GLY B 1 165 ? -33.656 -22.219 -16.328 1 64.38 165 GLY B C 1
ATOM 3020 O O . GLY B 1 165 ? -33.25 -23.203 -16.938 1 64.38 165 GLY B O 1
ATOM 3021 N N . ARG B 1 166 ? -32.906 -21.219 -16.172 1 75.38 166 ARG B N 1
ATOM 3022 C CA . ARG B 1 166 ? -31.5 -21.266 -16.5 1 75.38 166 ARG B CA 1
ATOM 3023 C C . ARG B 1 166 ? -30.641 -21.375 -15.234 1 75.38 166 ARG B C 1
ATOM 3025 O O . ARG B 1 166 ? -30.906 -20.688 -14.25 1 75.38 166 ARG B O 1
ATOM 3032 N N . SER B 1 167 ? -29.844 -22.391 -15.203 1 77.75 167 SER B N 1
ATOM 3033 C CA . SER B 1 167 ? -28.969 -22.625 -14.062 1 77.75 167 SER B CA 1
ATOM 3034 C C . SER B 1 167 ? -27.75 -21.719 -14.102 1 77.75 167 SER B C 1
ATOM 3036 O O . SER B 1 167 ? -27.125 -21.547 -15.148 1 77.75 167 SER B O 1
ATOM 3038 N N . PHE B 1 168 ? -27.75 -20.828 -13.055 1 80.88 168 PHE B N 1
ATOM 3039 C CA . PHE B 1 168 ? -26.578 -19.969 -12.969 1 80.88 168 PHE B CA 1
ATOM 3040 C C . PHE B 1 168 ? -25.766 -20.297 -11.727 1 80.88 168 PHE B C 1
ATOM 3042 O O . PHE B 1 168 ? -26.312 -20.734 -10.711 1 80.88 168 PHE B O 1
ATOM 3049 N N . TYR B 1 169 ? -24.531 -20.234 -11.898 1 86.75 169 TYR B N 1
ATOM 3050 C CA . TYR B 1 169 ? -23.641 -20.391 -10.75 1 86.75 169 TYR B CA 1
ATOM 3051 C C . TYR B 1 169 ? -23.578 -19.094 -9.938 1 86.75 169 TYR B C 1
ATOM 3053 O O . TYR B 1 169 ? -23.328 -18.016 -10.477 1 86.75 169 TYR B O 1
ATOM 3061 N N . LEU B 1 170 ? -23.828 -19.172 -8.734 1 87.56 170 LEU B N 1
ATOM 3062 C CA . LEU B 1 170 ? -24 -18.031 -7.852 1 87.56 170 LEU B CA 1
ATOM 3063 C C . LEU B 1 170 ? -22.75 -17.156 -7.848 1 87.56 170 LEU B C 1
ATOM 3065 O O . LEU B 1 170 ? -22.844 -15.938 -8.039 1 87.56 170 LEU B O 1
ATOM 3069 N N . PHE B 1 171 ? -21.594 -17.719 -7.625 1 91.12 171 PHE B N 1
ATOM 3070 C CA . PHE B 1 171 ? -20.375 -16.922 -7.504 1 91.12 171 PHE B CA 1
ATOM 3071 C C . PHE B 1 171 ? -20.016 -16.266 -8.836 1 91.12 171 PHE B C 1
ATOM 3073 O O . PHE B 1 171 ? -19.609 -15.102 -8.875 1 91.12 171 PHE B O 1
ATOM 3080 N N . THR B 1 172 ? -20.188 -16.922 -9.883 1 90.44 172 THR B N 1
ATOM 3081 C CA . THR B 1 172 ? -19.891 -16.375 -11.195 1 90.44 172 THR B CA 1
ATOM 3082 C C . THR B 1 172 ? -20.859 -15.234 -11.539 1 90.44 172 THR B C 1
ATOM 3084 O O . THR B 1 172 ? -20.438 -14.203 -12.062 1 90.44 172 THR B O 1
ATOM 3087 N N . SER B 1 173 ? -22.094 -15.492 -11.219 1 91.06 173 SER B N 1
ATOM 3088 C CA . SER B 1 173 ? -23.094 -14.453 -11.469 1 91.06 173 SER B CA 1
ATOM 3089 C C . SER B 1 173 ? -22.812 -13.211 -10.625 1 91.06 173 SER B C 1
ATOM 3091 O O . SER B 1 173 ? -22.938 -12.086 -11.109 1 91.06 173 SER B O 1
ATOM 3093 N N . MET B 1 174 ? -22.5 -13.43 -9.398 1 92.38 174 MET B N 1
ATOM 3094 C CA . MET B 1 174 ? -22.188 -12.32 -8.508 1 92.38 174 MET B CA 1
ATOM 3095 C C . MET B 1 174 ? -20.969 -11.547 -9.016 1 92.38 174 MET B C 1
ATOM 3097 O O . MET B 1 174 ? -20.938 -10.32 -8.961 1 92.38 174 MET B O 1
ATOM 3101 N N . ALA B 1 175 ? -19.953 -12.227 -9.5 1 93.94 175 ALA B N 1
ATOM 3102 C CA . ALA B 1 175 ? -18.766 -11.586 -10.055 1 93.94 175 ALA B CA 1
ATOM 3103 C C . ALA B 1 175 ? -19.125 -10.734 -11.273 1 93.94 175 ALA B C 1
ATOM 3105 O O . ALA B 1 175 ? -18.625 -9.617 -11.43 1 93.94 175 ALA B O 1
ATOM 3106 N N . LEU B 1 176 ? -20.016 -11.227 -12.086 1 93.19 176 LEU B N 1
ATOM 3107 C CA . LEU B 1 176 ? -20.438 -10.516 -13.289 1 93.19 176 LEU B CA 1
ATOM 3108 C C . LEU B 1 176 ? -21.203 -9.25 -12.938 1 93.19 176 LEU B C 1
ATOM 3110 O O . LEU B 1 176 ? -21.047 -8.211 -13.578 1 93.19 176 LEU B O 1
ATOM 3114 N N . ILE B 1 177 ? -22.016 -9.359 -11.938 1 94 177 ILE B N 1
ATOM 3115 C CA . ILE B 1 177 ? -22.828 -8.234 -11.508 1 94 177 ILE B CA 1
ATOM 3116 C C . ILE B 1 177 ? -21.953 -7.168 -10.859 1 94 177 ILE B C 1
ATOM 3118 O O . ILE B 1 177 ? -22.188 -5.973 -11.047 1 94 177 ILE B O 1
ATOM 3122 N N . THR B 1 178 ? -20.969 -7.582 -10.133 1 96.5 178 THR B N 1
ATOM 3123 C CA . THR B 1 178 ? -20.156 -6.641 -9.375 1 96.5 178 THR B CA 1
ATOM 3124 C C . THR B 1 178 ? -18.984 -6.121 -10.211 1 96.5 178 THR B C 1
ATOM 3126 O O . THR B 1 178 ? -18.344 -5.129 -9.852 1 96.5 178 THR B O 1
ATOM 3129 N N . ALA B 1 179 ? -18.734 -6.652 -11.359 1 96.75 179 ALA B N 1
ATOM 3130 C CA . ALA B 1 179 ? -17.609 -6.266 -12.219 1 96.75 179 ALA B CA 1
ATOM 3131 C C . ALA B 1 179 ? -17.734 -4.809 -12.648 1 96.75 179 ALA B C 1
ATOM 3133 O O . ALA B 1 179 ? -16.766 -4.047 -12.547 1 96.75 179 ALA B O 1
ATOM 3134 N N . PRO B 1 180 ? -18.922 -4.434 -13.07 1 96.5 180 PRO B N 1
ATOM 3135 C CA . PRO B 1 180 ? -19.047 -3.025 -13.453 1 96.5 180 PRO B CA 1
ATOM 3136 C C . PRO B 1 180 ? -18.844 -2.076 -12.273 1 96.5 180 PRO B C 1
ATOM 3138 O O . PRO B 1 180 ? -18.312 -0.975 -12.445 1 96.5 180 PRO B O 1
ATOM 3141 N N . ILE B 1 181 ? -19.297 -2.467 -11.164 1 96.12 181 ILE B N 1
ATOM 3142 C CA . ILE B 1 181 ? -19.109 -1.646 -9.969 1 96.12 181 ILE B CA 1
ATOM 3143 C C . ILE B 1 181 ? -17.625 -1.513 -9.656 1 96.12 181 ILE B C 1
ATOM 3145 O O . ILE B 1 181 ? -17.141 -0.416 -9.367 1 96.12 181 ILE B O 1
ATOM 3149 N N . CYS B 1 182 ? -16.922 -2.596 -9.742 1 96.5 182 CYS B N 1
ATOM 3150 C CA . CYS B 1 182 ? -15.477 -2.586 -9.531 1 96.5 182 CYS B CA 1
ATOM 3151 C C . CYS B 1 182 ? -14.781 -1.683 -10.539 1 96.5 182 CYS B C 1
ATOM 3153 O O . CYS B 1 182 ? -13.906 -0.893 -10.18 1 96.5 182 CYS B O 1
ATOM 3155 N N . PHE B 1 183 ? -15.211 -1.759 -11.797 1 96.69 183 PHE B N 1
ATOM 3156 C CA . PHE B 1 183 ? -14.641 -0.928 -12.852 1 96.69 183 PHE B CA 1
ATOM 3157 C C . PHE B 1 183 ? -14.867 0.55 -12.555 1 96.69 183 PHE B C 1
ATOM 3159 O O . PHE B 1 183 ? -13.953 1.364 -12.695 1 96.69 183 PHE B O 1
ATOM 3166 N N . LEU B 1 184 ? -16.047 0.873 -12.18 1 94.81 184 LEU B N 1
ATOM 3167 C CA . LEU B 1 184 ? -16.391 2.258 -11.875 1 94.81 184 LEU B CA 1
ATOM 3168 C C . LEU B 1 184 ? -15.594 2.75 -10.664 1 94.81 184 LEU B C 1
ATOM 3170 O O . LEU B 1 184 ? -15.133 3.893 -10.641 1 94.81 184 LEU B O 1
ATOM 3174 N N . LYS B 1 185 ? -15.461 1.923 -9.688 1 95.31 185 LYS B N 1
ATOM 3175 C CA . LYS B 1 185 ? -14.68 2.287 -8.508 1 95.31 185 LYS B CA 1
ATOM 3176 C C . LYS B 1 185 ? -13.234 2.596 -8.875 1 95.31 185 LYS B C 1
ATOM 3178 O O . LYS B 1 185 ? -12.633 3.525 -8.336 1 95.31 185 LYS B O 1
ATOM 3183 N N . GLN B 1 186 ? -12.641 1.824 -9.766 1 96.56 186 GLN B N 1
ATOM 3184 C CA . GLN B 1 186 ? -11.273 2.066 -10.219 1 96.56 186 GLN B CA 1
ATOM 3185 C C . GLN B 1 186 ? -11.172 3.385 -10.977 1 96.56 186 GLN B C 1
ATOM 3187 O O . GLN B 1 186 ? -10.188 4.109 -10.844 1 96.56 186 GLN B O 1
ATOM 3192 N N . THR B 1 187 ? -12.188 3.682 -11.727 1 94.69 187 THR B N 1
ATOM 3193 C CA . THR B 1 187 ? -12.219 4.938 -12.461 1 94.69 187 THR B CA 1
ATOM 3194 C C . THR B 1 187 ? -12.258 6.125 -11.508 1 94.69 187 THR B C 1
ATOM 3196 O O . THR B 1 187 ? -11.547 7.109 -11.703 1 94.69 187 THR B O 1
ATOM 3199 N N . VAL B 1 188 ? -13.055 6 -10.531 1 92.38 188 VAL B N 1
ATOM 3200 C CA . VAL B 1 188 ? -13.141 7.055 -9.523 1 92.38 188 VAL B CA 1
ATOM 3201 C C . VAL B 1 188 ? -11.789 7.207 -8.82 1 92.38 188 VAL B C 1
ATOM 3203 O O . VAL B 1 188 ? -11.359 8.32 -8.531 1 92.38 188 VAL B O 1
ATOM 3206 N N . SER B 1 189 ? -11.125 6.09 -8.523 1 94.12 189 SER B N 1
ATOM 3207 C CA . SER B 1 189 ? -9.812 6.129 -7.887 1 94.12 189 SER B CA 1
ATOM 3208 C C . SER B 1 189 ? -8.797 6.887 -8.742 1 94.12 189 SER B C 1
ATOM 3210 O O . SER B 1 189 ? -7.957 7.617 -8.219 1 94.12 189 SER B O 1
ATOM 3212 N N . VAL B 1 190 ? -8.922 6.75 -10.039 1 95.19 190 VAL B N 1
ATOM 3213 C CA . VAL B 1 190 ? -8.047 7.465 -10.953 1 95.19 190 VAL B CA 1
ATOM 3214 C C . VAL B 1 190 ? -8.328 8.961 -10.883 1 95.19 190 VAL B C 1
ATOM 3216 O O . VAL B 1 190 ? -7.406 9.773 -10.812 1 95.19 190 VAL B O 1
ATOM 3219 N N . ILE B 1 191 ? -9.57 9.297 -10.883 1 91.81 191 ILE B N 1
ATOM 3220 C CA . ILE B 1 191 ? -9.984 10.695 -10.812 1 91.81 191 ILE B CA 1
ATOM 3221 C C . ILE B 1 191 ? -9.492 11.312 -9.508 1 91.81 191 ILE B C 1
ATOM 3223 O O . ILE B 1 191 ? -8.953 12.422 -9.5 1 91.81 191 ILE B O 1
ATOM 3227 N N . GLN B 1 192 ? -9.672 10.586 -8.477 1 89.31 192 GLN B N 1
ATOM 3228 C CA . GLN B 1 192 ? -9.234 11.062 -7.172 1 89.31 192 GLN B CA 1
ATOM 3229 C C . GLN B 1 192 ? -7.715 11.234 -7.129 1 89.31 192 GLN B C 1
ATOM 3231 O O . GLN B 1 192 ? -7.211 12.18 -6.52 1 89.31 192 GLN B O 1
ATOM 3236 N N . LEU B 1 193 ? -7.055 10.336 -7.711 1 93.62 193 LEU B N 1
ATOM 3237 C CA . LEU B 1 193 ? -5.598 10.406 -7.754 1 93.62 193 LEU B CA 1
ATOM 3238 C C . LEU B 1 193 ? -5.137 11.656 -8.484 1 93.62 193 LEU B C 1
ATOM 3240 O O . LEU B 1 193 ? -4.289 12.398 -7.984 1 93.62 193 LEU B O 1
ATOM 3244 N N . VAL B 1 194 ? -5.719 11.93 -9.617 1 92.69 194 VAL B N 1
ATOM 3245 C CA . VAL B 1 194 ? -5.34 13.078 -10.43 1 92.69 194 VAL B CA 1
ATOM 3246 C C . VAL B 1 194 ? -5.664 14.375 -9.68 1 92.69 194 VAL B C 1
ATOM 3248 O O . VAL B 1 194 ? -4.84 15.281 -9.617 1 92.69 194 VAL B O 1
ATOM 3251 N N . ALA B 1 195 ? -6.812 14.43 -9.117 1 89.5 195 ALA B N 1
ATOM 3252 C CA . ALA B 1 195 ? -7.223 15.609 -8.359 1 89.5 195 ALA B CA 1
ATOM 3253 C C . ALA B 1 195 ? -6.301 15.844 -7.168 1 89.5 195 ALA B C 1
ATOM 3255 O O . ALA B 1 195 ? -5.914 16.984 -6.887 1 89.5 195 ALA B O 1
ATOM 3256 N N . ALA B 1 196 ? -6.02 14.766 -6.477 1 90.94 196 ALA B N 1
ATOM 3257 C CA . ALA B 1 196 ? -5.148 14.875 -5.309 1 90.94 196 ALA B CA 1
ATOM 3258 C C . ALA B 1 196 ? -3.756 15.359 -5.707 1 90.94 196 ALA B C 1
ATOM 3260 O O . ALA B 1 196 ? -3.154 16.172 -5.012 1 90.94 196 ALA B O 1
ATOM 3261 N N . CYS B 1 197 ? -3.234 14.836 -6.801 1 92.81 197 CYS B N 1
ATOM 3262 C CA . CYS B 1 197 ? -1.935 15.273 -7.301 1 92.81 197 CYS B CA 1
ATOM 3263 C C . CYS B 1 197 ? -1.944 16.766 -7.621 1 92.81 197 CYS B C 1
ATOM 3265 O O . CYS B 1 197 ? -1 17.484 -7.285 1 92.81 197 CYS B O 1
ATOM 3267 N N . TYR B 1 198 ? -2.984 17.156 -8.242 1 90.94 198 TYR B N 1
ATOM 3268 C CA . TYR B 1 198 ? -3.127 18.578 -8.57 1 90.94 198 TYR B CA 1
ATOM 3269 C C . TYR B 1 198 ? -3.152 19.438 -7.309 1 90.94 198 TYR B C 1
ATOM 3271 O O . TYR B 1 198 ? -2.482 20.469 -7.238 1 90.94 198 TYR B O 1
ATOM 3279 N N . ASN B 1 199 ? -3.871 19.047 -6.355 1 89.31 199 ASN B N 1
ATOM 3280 C CA . ASN B 1 199 ? -3.977 19.781 -5.105 1 89.31 199 ASN B CA 1
ATOM 3281 C C . ASN B 1 199 ? -2.627 19.891 -4.402 1 89.31 199 ASN B C 1
ATOM 3283 O O . ASN B 1 199 ? -2.291 20.938 -3.846 1 89.31 199 ASN B O 1
ATOM 3287 N N . VAL B 1 200 ? -1.878 18.828 -4.391 1 91.06 200 VAL B N 1
ATOM 3288 C CA . VAL B 1 200 ? -0.562 18.859 -3.762 1 91.06 20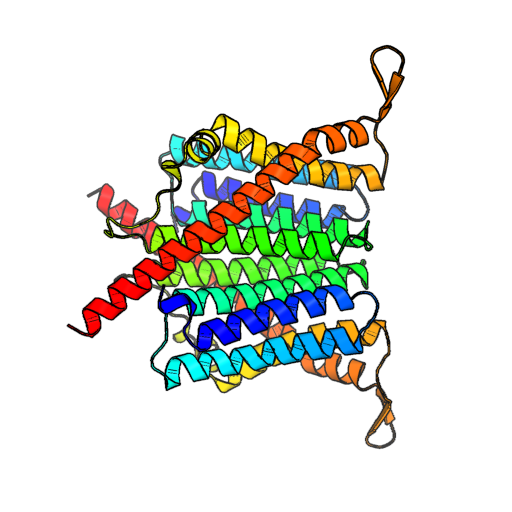0 VAL B CA 1
ATOM 3289 C C . VAL B 1 200 ? 0.353 19.828 -4.512 1 91.06 200 VAL B C 1
ATOM 3291 O O . VAL B 1 200 ? 1.12 20.562 -3.893 1 91.06 200 VAL B O 1
ATOM 3294 N N . SER B 1 201 ? 0.255 19.828 -5.816 1 91.19 201 SER B N 1
ATOM 3295 C CA . SER B 1 201 ? 1.076 20.734 -6.621 1 91.19 201 SER B CA 1
ATOM 3296 C C . SER B 1 201 ? 0.743 22.188 -6.336 1 91.19 201 SER B C 1
ATOM 3298 O O . SER B 1 201 ? 1.62 23.047 -6.387 1 91.19 201 SER B O 1
ATOM 3300 N N . LEU B 1 202 ? -0.482 22.484 -6.07 1 88.38 202 LEU B N 1
ATOM 3301 C CA . LEU B 1 202 ? -0.897 23.828 -5.715 1 88.38 202 LEU B CA 1
ATOM 3302 C C . LEU B 1 202 ? -0.272 24.266 -4.391 1 88.38 202 LEU B C 1
ATOM 3304 O O . LEU B 1 202 ? 0.14 25.422 -4.238 1 88.38 202 LEU B O 1
ATOM 3308 N N . VAL B 1 203 ? -0.277 23.344 -3.482 1 87.31 203 VAL B N 1
ATOM 3309 C CA . VAL B 1 203 ? 0.351 23.625 -2.195 1 87.31 203 VAL B CA 1
ATOM 3310 C C . VAL B 1 203 ? 1.831 23.938 -2.398 1 87.31 203 VAL B C 1
ATOM 3312 O O . VAL B 1 203 ? 2.359 24.875 -1.804 1 87.31 203 VAL B O 1
ATOM 3315 N N . ASP B 1 204 ? 2.502 23.156 -3.201 1 91.62 204 ASP B N 1
ATOM 3316 C CA . ASP B 1 204 ? 3.912 23.375 -3.5 1 91.62 204 ASP B CA 1
ATOM 3317 C C . ASP B 1 204 ? 4.133 24.75 -4.133 1 91.62 204 ASP B C 1
ATOM 3319 O O . ASP B 1 204 ? 5.074 25.469 -3.777 1 91.62 204 ASP B O 1
ATOM 3323 N N . GLU B 1 205 ? 3.287 25.109 -5.051 1 89.5 205 GLU B N 1
ATOM 3324 C CA . GLU B 1 205 ? 3.402 26.406 -5.723 1 89.5 205 GLU B CA 1
ATOM 3325 C C . GLU B 1 205 ? 3.221 27.547 -4.742 1 89.5 205 GLU B C 1
ATOM 3327 O O . GLU B 1 205 ? 3.93 28.562 -4.82 1 89.5 205 GLU B O 1
ATOM 3332 N N . GLU B 1 206 ? 2.293 27.406 -3.912 1 86.38 206 GLU B N 1
ATOM 3333 C CA . GLU B 1 206 ? 2.037 28.438 -2.912 1 86.38 206 GLU B CA 1
ATOM 3334 C C . GLU B 1 206 ? 3.223 28.594 -1.964 1 86.38 206 GLU B C 1
ATOM 3336 O O . GLU B 1 206 ? 3.607 29.703 -1.619 1 86.38 206 GLU B O 1
ATOM 3341 N N . GLU B 1 207 ? 3.736 27.516 -1.519 1 86.5 207 GLU B N 1
ATOM 3342 C CA . GLU B 1 207 ? 4.875 27.562 -0.604 1 86.5 207 GLU B CA 1
ATOM 3343 C C . GLU B 1 207 ? 6.102 28.172 -1.275 1 86.5 207 GLU B C 1
ATOM 3345 O O . GLU B 1 207 ? 6.863 28.906 -0.641 1 86.5 207 GLU B O 1
ATOM 3350 N N . ARG B 1 208 ? 6.328 27.875 -2.502 1 87.94 208 ARG B N 1
ATOM 3351 C CA . ARG B 1 208 ? 7.473 28.406 -3.232 1 87.94 208 ARG B CA 1
ATOM 3352 C C . ARG B 1 208 ? 7.297 29.906 -3.508 1 87.94 208 ARG B C 1
ATOM 3354 O O . ARG B 1 208 ? 8.273 30.656 -3.549 1 87.94 208 ARG B O 1
ATOM 3361 N N . ALA B 1 209 ? 6.098 30.312 -3.764 1 86.06 209 ALA B N 1
ATOM 3362 C CA . ALA B 1 209 ? 5.805 31.734 -3.982 1 86.06 209 ALA B CA 1
ATOM 3363 C C . ALA B 1 209 ? 6.082 32.531 -2.723 1 86.06 209 ALA B C 1
ATOM 3365 O O . ALA B 1 209 ? 6.484 33.719 -2.807 1 86.06 209 ALA B O 1
ATOM 3366 N N . LYS B 1 210 ? 5.902 31.984 -1.625 1 85.81 210 LYS B N 1
ATOM 3367 C CA . LYS B 1 210 ? 6.129 32.688 -0.354 1 85.81 210 LYS B CA 1
ATOM 3368 C C . LYS B 1 210 ? 7.621 32.844 -0.086 1 85.81 210 LYS B C 1
ATOM 3370 O O . LYS B 1 210 ? 8.023 33.812 0.564 1 85.81 210 LYS B O 1
ATOM 3375 N N . VAL B 1 211 ? 8.43 31.906 -0.471 1 78.56 211 VAL B N 1
ATOM 3376 C CA . VAL B 1 211 ? 9.859 31.984 -0.219 1 78.56 211 VAL B CA 1
ATOM 3377 C C . VAL B 1 211 ? 10.508 32.969 -1.182 1 78.56 211 VAL B C 1
ATOM 3379 O O . VAL B 1 211 ? 11.547 33.562 -0.873 1 78.56 211 VAL B O 1
ATOM 3382 N N . THR B 1 212 ? 10.031 33.156 -2.385 1 74.12 212 THR B N 1
ATOM 3383 C CA . THR B 1 212 ? 10.594 34.062 -3.354 1 74.12 212 THR B CA 1
ATOM 3384 C C . THR B 1 212 ? 10.18 35.5 -3.021 1 74.12 212 THR B C 1
ATOM 3386 O O . THR B 1 212 ? 10.867 36.469 -3.398 1 74.12 212 THR B O 1
ATOM 3389 N N . ASN B 1 213 ? 9.117 35.75 -2.188 1 65.31 213 ASN B N 1
ATOM 3390 C CA . ASN B 1 213 ? 8.734 37.094 -1.779 1 65.31 213 ASN B CA 1
ATOM 3391 C C . ASN B 1 213 ? 9.383 37.5 -0.455 1 65.31 213 ASN B C 1
ATOM 3393 O O . ASN B 1 213 ? 9.406 36.688 0.489 1 65.31 213 ASN B O 1
#

Sequence (426 aa):
MGVFLFIPNLIGYGRIILAFMSFYYMPFDPTKAVVTYLVSGLLDAFDGHAARYFNQSTKFGALLDMLTDRCVTTALLMMLSVFYPSYLFLFQFLVCLDISSHWIHVQSSLMKGSSHKAIDLSGNYFLRIYYKKVVLFIFCAGNELFFCTLYLIHFTPGPTAMIAGRSFYLFTSMALITAPICFLKQTVSVIQLVAACYNVSLVDEEERAKVTNMGVFLFIPNLIGYGRIILAFMSFYYMPFDPTKAVVTYLVSGLLDAFDGHAARYFNQSTKFGALLDMLTDRCVTTALLMMLSVFYPSYLFLFQFLVCLDISSHWIHVQSSLMKGSSHKAIDLSGNYFLRIYYKKVVLFIFCAGNELFFCTLYLIHFTPGPTAMIAGRSFYLFTSMALITAPICFLKQTVSVIQLVAACYNVSLVDEEERAKVTN

Organism: Exaiptasia diaphana (NCBI:txid2652724)

Solvent-accessible surface area (backbone atoms only — not comparable to full-atom values): 21814 Å² total; per-residue (Å²): 120,67,65,71,67,32,66,30,36,49,45,48,52,50,26,51,53,29,37,52,52,13,53,65,26,51,86,82,36,58,66,63,13,48,51,29,39,50,51,25,55,54,42,51,61,48,23,55,49,42,12,62,73,68,69,58,74,43,63,48,47,51,49,53,51,56,47,50,54,52,38,50,52,42,42,50,44,39,50,43,22,48,76,40,56,91,48,31,55,58,45,41,50,52,47,41,46,54,54,46,20,52,51,42,36,52,52,29,59,71,65,60,57,88,62,87,79,57,78,54,63,65,70,40,69,69,46,39,53,45,67,33,69,68,50,37,47,47,36,53,51,27,33,52,46,22,55,51,26,55,55,43,40,75,80,40,49,49,63,74,40,77,54,95,84,42,77,38,37,46,31,54,50,50,27,60,66,19,42,59,38,33,52,51,46,53,51,49,39,50,52,44,29,54,51,20,53,51,38,32,42,50,53,41,51,53,55,52,54,53,70,77,98,121,67,64,72,66,33,67,30,36,48,45,47,52,50,26,51,52,28,36,53,52,13,54,65,26,52,84,81,34,60,67,64,12,49,52,29,40,51,51,26,54,53,43,50,61,48,23,54,49,43,12,61,74,69,69,57,74,42,63,48,49,51,50,53,51,55,46,49,55,53,39,50,52,42,41,51,44,38,51,42,23,48,75,40,56,91,47,30,58,58,45,41,49,52,46,39,46,54,54,48,20,52,50,42,36,52,52,29,58,72,64,59,60,89,63,87,78,54,78,55,63,66,72,40,70,69,48,40,52,45,66,32,70,69,50,38,47,50,36,53,50,28,34,52,46,22,56,52,25,55,54,44,40,74,79,40,51,48,64,74,40,75,54,95,84,44,78,38,38,46,30,53,50,49,26,62,66,18,41,61,39,31,53,51,46,53,50,49,40,50,52,44,30,53,51,21,52,51,38,31,41,50,53,41,51,53,56,51,54,54,70,77,96

Nearest PDB structures (foldseek):
  4mnd-assembly1_A-2  TM=6.185E-01  e=9.242E-03  Archaeoglobus fulgidus
  4q7c-assembly1_B  TM=4.491E-01  e=9.552E-02  Archaeoglobus fulgidus DSM 4304
  4q7c-assembly1_A  TM=4.286E-01  e=1.775E-01  Archaeoglobus fulgidus DSM 4304
  4o6m-assembly1_A  TM=3.412E-01  e=6.220E-02  Archaeoglobus fulgidus DSM 4304
  7a0g-assembly1_JJJ  TM=2.011E-01  e=6.644E+00  Serratia marcescens

Foldseek 3Di:
DPLCPQPLNVLLVQLLVLLVQLLVCLPPNLVSNLVSLVVSVVSLVVSVVSCVVVVSDDPVSVVSSLVSLLVSLLSLLVSLCVLPVVCNVVSVVLSCLSCLLVVLLVVLVVLPDPDPPQDDLCVDPVVVVCPDPVNVVCLSVLLVLLSSLSSVVSVPLADWDDDPNDTDRDSVVSNVVSVVSNVVSSVVSVVSNVSSVVSVVVSVVVVVVVVVD/DPLCPQPLNVLLVQLLVLLVQLLVCLPPNLVSNLVSLVVSVVSLVVSVVSCVVVVSDDPVSVVSSLVSLLVSLLSLLVSLCVLPVVCNVVSVVLSCLSCLLVVLLVVLVVLPDPDPPQDDLCVDPVVVVCPDPVNVVCLSVLLVLLSSLSSVVSVPLADWDDDPNDTDRDSVVSNVVSVVSNVVSSVVSVVSNVSSVVSVVVSVVVVVVVVVD